Protein 8T3I (pdb70)

Nearest PDB structures (foldseek):
  8t3i-assembly1_A  TM=1.004E+00  e=1.774E-48  Mammaliicoccus sciuri
  8t3j-assembly1_A  TM=9.929E-01  e=1.132E-43  Mammaliicoccus sciuri
  1exf-assembly1_A  TM=9.770E-01  e=5.069E-32  Staphylococcus aureus
  1due-assembly1_A  TM=9.782E-01  e=2.664E-31  Staphylococcus aureus
  8dax-assembly1_B  TM=9.439E-01  e=2.287E-25  Staphylococcus aureus

Organism: Mammaliicoccus sciuri (NCBI:txid1296)

InterPro domains:
  IPR000126 Serine proteases, V8 family, serine active site [PS00673] (226-236)
  IPR008256 Peptidase S1B [PR00839] (67-84)
  IPR008256 Peptidase S1B [PR00839] (92-109)
  IPR008256 Peptidase S1B [PR00839] (188-201)
  IPR008256 Peptidase S1B [PR00839] (220-236)
  IPR008256 Peptidase S1B [PR00839] (237-249)
  IPR008353 Peptidase S1B, exfoliative toxin [PR01774] (77-98)
  IPR008353 Peptidase S1B, exfoliative toxin [PR01774] (99-123)
  IPR008353 Peptidase S1B, exfoliative toxin [PR01774] (137-154)
  IPR008353 Peptidase S1B, exfoliative toxin [PR01774] (156-178)
  IPR008353 Peptidase S1B, exfoliative toxin [PR01774] (180-198)
  IPR008353 Peptidase S1B, exfoliative toxin [PR01774] (222-246)
  IPR009003 Peptidase S1, PA clan [SSF50494] (68-277)
  IPR028301 Serine proteases, V8 family, histidine active site [PS00672] (93-107)
  IPR050966 Glutamyl Endopeptidase [PTHR15462] (67-277)

Sequence (480 aa):
SDLKDHRDKWNKYYGVSPDQLSKDLFDKVSPEQIKNSPYQSVGALFVKGEAVATGVFIGKNTVVTNHHIAKEAKNNPSKIIFSPGAHADESNTGTVLPHGTFEASEIIDAPFGTGVDISVIIFKPNAEGKSIGDVIKAADLGNSNSLKKGDTANLIGYPYDFDSKNMYRSQVEFQSTDFGLKYYGYTVPGNSGSGIFNSEGKFVGLHIGKAKHINSQNEINYAVSFNDFLIRDLKQLIKEESDLKDHRDKWNKYYGVSPDQLSKDLFDKVSPEQIKNSPYQSVGALFVKGEAVATGVFIGKNTVVTNHHIAKEAKNNPSKIIFSPGAHADESNTGTVLPHGTFEASEIIDAPFGTGVDISVIIFKPNAEGKSIGDVIKAADLGNSNSLKKGDTANLIGYPYDFDSKNMYRSQVEFQSTDFGLKYYGYTVPGNSGSGIFNSEGKFVGLHIGKAKHINSQNEINYAVSFNDFLIRDLKQLIK

Structure (mmCIF, N/CA/C/O backbone):
data_8T3I
#
_entry.id   8T3I
#
_cell.length_a   45.150
_cell.length_b   71.398
_cell.length_c   71.383
_cell.angle_alpha   90.000
_cell.angle_beta   94.705
_cell.angle_gamma   90.000
#
_symmetry.space_group_name_H-M   'P 1 21 1'
#
loop_
_entity.id
_entity.type
_entity.pdbx_description
1 polymer 'Exfoliative toxin C'
2 water water
#
loop_
_atom_site.group_PDB
_atom_site.id
_atom_site.type_symbol
_atom_site.label_atom_id
_atom_site.label_alt_id
_atom_site.label_comp_id
_atom_site.label_asym_id
_atom_site.label_entity_id
_atom_site.label_seq_id
_atom_site.pdbx_PDB_ins_code
_atom_site.Cartn_x
_atom_site.Cartn_y
_atom_site.Cartn_z
_atom_site.occupancy
_atom_site.B_iso_or_equiv
_atom_site.auth_seq_id
_atom_site.auth_comp_id
_atom_site.auth_asym_id
_atom_site.auth_atom_id
_atom_site.pdbx_PDB_model_num
ATOM 1 N N . SER A 1 5 ? 11.038 11.995 -33.465 1.000 60.912 4 SER A N 1
ATOM 2 C CA . SER A 1 5 ? 9.709 11.903 -34.120 1.000 49.349 4 SER A CA 1
ATOM 3 C C . SER A 1 5 ? 8.794 13.053 -33.673 1.000 40.350 4 SER A C 1
ATOM 4 O O . SER A 1 5 ? 9.148 13.887 -32.821 1.000 34.565 4 SER A O 1
ATOM 12 N N . ASP A 1 6 ? 7.661 13.127 -34.369 1.000 34.524 5 ASP A N 1
ATOM 13 C CA . ASP A 1 6 ? 6.600 14.073 -34.069 1.000 39.458 5 ASP A CA 1
ATOM 14 C C . ASP A 1 6 ? 6.085 13.759 -32.659 1.000 41.114 5 ASP A C 1
ATOM 15 O O . ASP A 1 6 ? 5.788 14.706 -31.950 1.000 32.951 5 ASP A O 1
ATOM 24 N N . LEU A 1 7 ? 6.053 12.462 -32.267 1.000 39.718 6 LEU A N 1
ATOM 25 C CA . LEU A 1 7 ? 5.540 12.065 -30.959 1.000 39.794 6 LEU A CA 1
ATOM 26 C C . LEU A 1 7 ? 6.497 12.559 -29.909 1.000 38.669 6 LEU A C 1
ATOM 27 O O . LEU A 1 7 ? 6.074 13.019 -28.850 1.000 34.881 6 LEU A O 1
ATOM 43 N N . LYS A 1 8 ? 7.802 12.457 -30.165 1.000 31.756 7 LYS A N 1
ATOM 44 C CA . LYS A 1 8 ? 8.738 12.839 -29.115 1.000 32.498 7 LYS A CA 1
ATOM 45 C C . LYS A 1 8 ? 8.637 14.331 -28.873 1.000 32.092 7 LYS A C 1
ATOM 46 O O . LYS A 1 8 ? 8.673 14.792 -27.728 1.000 33.624 7 LYS A O 1
ATOM 65 N N . ASP A 1 9 ? 8.448 15.071 -29.961 1.000 29.564 8 ASP A N 1
ATOM 66 C CA . ASP A 1 9 ? 8.340 16.508 -29.908 1.000 28.429 8 ASP A CA 1
ATOM 67 C C . ASP A 1 9 ? 7.039 16.911 -29.157 1.000 24.240 8 ASP A C 1
ATOM 68 O O . ASP A 1 9 ? 7.065 17.828 -28.335 1.000 27.156 8 ASP A O 1
ATOM 77 N N . HIS A 1 10 ? 5.966 16.219 -29.499 1.000 24.611 9 HIS A N 1
ATOM 78 C CA . HIS A 1 10 ? 4.668 16.440 -28.880 1.000 26.173 9 HIS A CA 1
ATOM 79 C C . HIS A 1 10 ? 4.743 16.165 -27.381 1.000 28.656 9 HIS A C 1
ATOM 80 O O . HIS A 1 10 ? 4.290 17.009 -26.585 1.000 25.824 9 HIS A O 1
ATOM 95 N N . ARG A 1 11 ? 5.428 15.080 -26.993 1.000 26.461 10 ARG A N 1
ATOM 96 C CA . ARG A 1 11 ? 5.476 14.742 -25.584 1.000 29.503 10 ARG A CA 1
ATOM 97 C C . ARG A 1 11 ? 6.286 15.774 -24.830 1.000 30.319 10 ARG A C 1
ATOM 98 O O . ARG A 1 11 ? 5.925 16.135 -23.695 1.000 30.122 10 ARG A O 1
ATOM 119 N N . ASP A 1 12 ? 7.363 16.291 -25.449 1.000 30.050 11 ASP A N 1
ATOM 120 C CA . ASP A 1 12 ? 8.191 17.271 -24.758 1.000 30.725 11 ASP A CA 1
ATOM 121 C C . ASP A 1 12 ? 7.389 18.581 -24.565 1.000 27.218 11 ASP A C 1
ATOM 122 O O . ASP A 1 12 ? 7.475 19.214 -23.520 1.000 29.116 11 ASP A O 1
ATOM 131 N N . LYS A 1 13 ? 6.591 18.967 -25.559 1.000 24.167 12 LYS A N 1
ATOM 132 C CA . LYS A 1 13 ? 5.807 20.210 -25.462 1.000 24.180 12 LYS A CA 1
ATOM 133 C C . LYS A 1 13 ? 4.687 20.030 -24.456 1.000 27.991 12 LYS A C 1
ATOM 134 O O . LYS A 1 13 ? 4.382 20.948 -23.672 1.000 30.522 12 LYS A O 1
ATOM 153 N N . TRP A 1 14 ? 4.118 18.822 -24.437 1.000 27.407 13 TRP A N 1
ATOM 154 C CA . TRP A 1 14 ? 3.004 18.564 -23.521 1.000 26.467 13 TRP A CA 1
ATOM 155 C C . TRP A 1 14 ? 3.498 18.459 -22.088 1.000 29.008 13 TRP A C 1
ATOM 156 O O . TRP A 1 14 ? 2.854 18.978 -21.166 1.000 34.266 13 TRP A O 1
ATOM 177 N N . ASN A 1 15 ? 4.689 17.887 -21.889 1.000 35.129 14 ASN A N 1
ATOM 178 C CA . ASN A 1 15 ? 5.306 17.736 -20.573 1.000 38.323 14 ASN A CA 1
ATOM 179 C C . ASN A 1 15 ? 5.600 19.079 -19.860 1.000 31.608 14 ASN A C 1
ATOM 180 O O . ASN A 1 15 ? 5.666 19.143 -18.631 1.000 28.852 14 ASN A O 1
ATOM 191 N N . LYS A 1 16 ? 5.783 20.159 -20.633 1.000 22.601 15 LYS A N 1
ATOM 192 C CA . LYS A 1 16 ? 5.975 21.466 -20.086 1.000 23.337 15 LYS A CA 1
ATOM 193 C C . LYS A 1 16 ? 4.754 21.908 -19.261 1.000 21.915 15 LYS A C 1
ATOM 194 O O . LYS A 1 16 ? 4.919 22.661 -18.300 1.000 20.885 15 LYS A O 1
ATOM 213 N N . TYR A 1 17 ? 3.550 21.453 -19.635 1.000 19.760 16 TYR A N 1
ATOM 214 C CA . TYR A 1 17 ? 2.329 21.899 -18.979 1.000 19.658 16 TYR A CA 1
ATOM 215 C C . TYR A 1 17 ? 1.759 20.844 -18.032 1.000 20.657 16 TYR A C 1
ATOM 216 O O . TYR A 1 17 ? 1.053 21.229 -17.100 1.000 19.689 16 TYR A O 1
ATOM 234 N N . TYR A 1 18 ? 2.081 19.552 -18.246 1.000 20.739 17 TYR A N 1
ATOM 235 C CA . TYR A 1 18 ? 1.462 18.411 -17.570 1.000 23.582 17 TYR A CA 1
ATOM 236 C C . TYR A 1 18 ? 2.499 17.513 -16.888 1.000 26.079 17 TYR A C 1
ATOM 237 O O . TYR A 1 18 ? 2.088 16.603 -16.189 1.000 35.376 17 TYR A O 1
ATOM 255 N N . GLY A 1 19 ? 3.786 17.863 -16.898 1.000 31.569 18 GLY A N 1
ATOM 256 C CA . GLY A 1 19 ? 4.798 16.999 -16.298 1.000 31.609 18 GLY A CA 1
ATOM 257 C C . GLY A 1 19 ? 5.148 17.343 -14.850 1.000 36.678 18 GLY A C 1
ATOM 258 O O . GLY A 1 19 ? 6.065 16.758 -14.278 1.000 31.189 18 GLY A O 1
ATOM 262 N N . VAL A 1 20 ? 4.548 18.410 -14.321 1.000 30.766 19 VAL A N 1
ATOM 263 C CA . VAL A 1 20 ? 4.706 18.782 -12.916 1.000 29.749 19 VAL A CA 1
ATOM 264 C C . VAL A 1 20 ? 3.294 19.023 -12.420 1.000 28.093 19 VAL A C 1
ATOM 265 O O . VAL A 1 20 ? 2.388 19.170 -13.245 1.000 24.100 19 VAL A O 1
ATOM 278 N N . SER A 1 21 ? 3.134 18.964 -11.091 1.000 23.475 20 SER A N 1
ATOM 279 C CA . SER A 1 21 ? 1.838 19.215 -10.493 1.000 20.314 20 SER A CA 1
ATOM 280 C C . SER A 1 21 ? 1.431 20.615 -10.882 1.000 18.245 20 SER A C 1
ATOM 281 O O . SER A 1 21 ? 2.239 21.560 -10.955 1.000 19.445 20 SER A O 1
ATOM 289 N N . PRO A 1 22 ? 0.127 20.888 -11.093 1.000 18.874 21 PRO A N 1
ATOM 290 C CA . PRO A 1 22 ? -0.263 22.193 -11.571 1.000 19.174 21 PRO A CA 1
ATOM 291 C C . PRO A 1 22 ? 0.009 23.336 -10.607 1.000 15.942 21 PRO A C 1
ATOM 292 O O . PRO A 1 22 ? 0.220 24.456 -11.012 1.000 18.757 21 PRO A O 1
ATOM 303 N N . ASP A 1 23 ? 0.055 23.047 -9.295 1.000 18.652 22 ASP A N 1
ATOM 304 C CA . ASP A 1 23 ? 0.420 24.051 -8.297 1.000 19.555 22 ASP A CA 1
ATOM 305 C C . ASP A 1 23 ? 1.910 24.395 -8.360 1.000 19.026 22 ASP A C 1
ATOM 306 O O . ASP A 1 23 ? 2.287 25.353 -7.694 1.000 22.668 22 ASP A O 1
ATOM 315 N N . GLN A 1 24 ? 2.653 23.746 -9.247 1.000 18.905 23 GLN A N 1
ATOM 316 C CA . GLN A 1 24 ? 4.068 24.020 -9.406 1.000 22.400 23 GLN A CA 1
ATOM 317 C C . GLN A 1 24 ? 4.377 24.714 -10.714 1.000 23.353 23 GLN A C 1
ATOM 318 O O . GLN A 1 24 ? 5.557 25.013 -10.973 1.000 21.684 23 GLN A O 1
ATOM 332 N N . LEU A 1 25 ? 3.372 24.926 -11.575 1.000 22.201 24 LEU A N 1
ATOM 333 C CA . LEU A 1 25 ? 3.605 25.603 -12.835 1.000 17.581 24 LEU A CA 1
ATOM 334 C C . LEU A 1 25 ? 4.064 27.024 -12.543 1.000 18.307 24 LEU A C 1
ATOM 335 O O . LEU A 1 25 ? 3.505 27.713 -11.673 1.000 20.140 24 LEU A O 1
ATOM 351 N N . SER A 1 26 ? 5.041 27.471 -13.322 1.000 21.245 25 SER A N 1
ATOM 352 C CA . SER A 1 26 ? 5.453 28.840 -13.242 1.000 21.870 25 SER A CA 1
ATOM 353 C C . SER A 1 26 ? 4.343 29.765 -13.722 1.000 18.717 25 SER A C 1
ATOM 354 O O . SER A 1 26 ? 3.483 29.435 -14.528 1.000 20.420 25 SER A O 1
ATOM 362 N N . LYS A 1 27 ? 4.325 30.977 -13.132 1.000 19.831 26 LYS A N 1
ATOM 363 C CA . LYS A 1 27 ? 3.294 31.981 -13.322 1.000 21.057 26 LYS A CA 1
ATOM 364 C C . LYS A 1 27 ? 3.227 32.405 -14.790 1.000 20.959 26 LYS A C 1
ATOM 365 O O . LYS A 1 27 ? 2.147 32.792 -15.292 1.000 21.068 26 LYS A O 1
ATOM 384 N N . ASP A 1 28 ? 4.348 32.300 -15.545 1.000 21.755 27 ASP A N 1
ATOM 385 C CA . ASP A 1 28 ? 4.314 32.602 -16.960 1.000 23.426 27 ASP A CA 1
ATOM 386 C C . ASP A 1 28 ? 3.400 31.644 -17.760 1.000 20.797 27 ASP A C 1
ATOM 387 O O . ASP A 1 28 ? 2.834 32.041 -18.792 1.000 22.993 27 ASP A O 1
ATOM 396 N N . LEU A 1 29 ? 3.224 30.431 -17.260 1.000 21.070 28 LEU A N 1
ATOM 397 C CA . LEU A 1 29 ? 2.465 29.382 -17.953 1.000 19.410 28 LEU A CA 1
ATOM 398 C C . LEU A 1 29 ? 1.023 29.376 -17.431 1.000 20.069 28 LEU A C 1
ATOM 399 O O . LEU A 1 29 ? 0.111 29.107 -18.184 1.000 19.271 28 LEU A O 1
ATOM 415 N N . PHE A 1 30 ? 0.812 29.664 -16.135 1.000 19.705 29 PHE A N 1
ATOM 416 C CA . PHE A 1 30 ? -0.513 29.498 -15.539 1.000 17.740 29 PHE A CA 1
ATOM 417 C C . PHE A 1 30 ? -0.556 30.399 -14.312 1.000 18.855 29 PHE A C 1
ATOM 418 O O . PHE A 1 30 ? 0.249 30.221 -13.371 1.000 19.038 29 PHE A O 1
ATOM 435 N N . ASP A 1 31 ? -1.514 31.308 -14.253 1.000 18.297 30 ASP A N 1
ATOM 436 C CA . ASP A 1 31 ? -1.547 32.268 -13.163 1.000 19.710 30 ASP A CA 1
ATOM 437 C C . ASP A 1 31 ? -2.959 32.733 -12.844 1.000 19.613 30 ASP A C 1
ATOM 438 O O . ASP A 1 31 ? -3.708 33.046 -13.731 1.000 19.556 30 ASP A O 1
ATOM 447 N N . LYS A 1 32 ? -3.239 32.796 -11.540 1.000 20.117 31 LYS A N 1
ATOM 448 C CA . LYS A 1 32 ? -4.466 33.341 -11.029 1.000 19.622 31 LYS A CA 1
ATOM 449 C C . LYS A 1 32 ? -4.609 34.802 -11.406 1.000 21.629 31 LYS A C 1
ATOM 450 O O . LYS A 1 32 ? -3.656 35.544 -11.289 1.000 24.069 31 LYS A O 1
ATOM 469 N N . VAL A 1 33 ? -5.780 35.207 -11.914 1.000 18.837 32 VAL A N 1
ATOM 470 C CA . VAL A 1 33 ? -6.107 36.589 -12.215 1.000 19.546 32 VAL A CA 1
ATOM 471 C C . VAL A 1 33 ? -6.563 37.281 -10.918 1.000 22.594 32 VAL A C 1
ATOM 472 O O . VAL A 1 33 ? -7.494 36.871 -10.238 1.000 24.557 32 VAL A O 1
ATOM 485 N N . SER A 1 34 ? -5.911 38.394 -10.612 1.000 24.381 33 SER A N 1
ATOM 486 C CA . SER A 1 34 ? -6.165 39.097 -9.370 1.000 25.972 33 SER A CA 1
ATOM 487 C C . SER A 1 34 ? -7.422 39.937 -9.526 1.000 23.911 33 SER A C 1
ATOM 488 O O . SER A 1 34 ? -7.898 40.235 -10.620 1.000 25.256 33 SER A O 1
ATOM 496 N N . PRO A 1 35 ? -8.062 40.335 -8.404 1.000 25.702 34 PRO A N 1
ATOM 497 C CA . PRO A 1 35 ? -9.213 41.221 -8.519 1.000 24.834 34 PRO A CA 1
ATOM 498 C C . PRO A 1 35 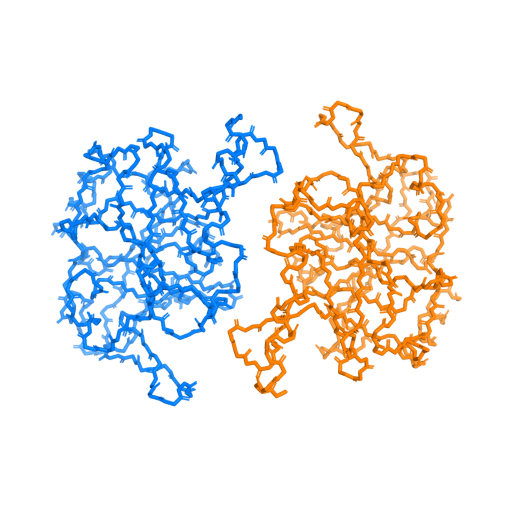? -8.889 42.546 -9.197 1.000 27.520 34 PRO A C 1
ATOM 499 O O . PRO A 1 35 ? -9.729 43.068 -9.882 1.000 30.131 34 PRO A O 1
ATOM 510 N N . GLU A 1 36 ? -7.642 43.031 -9.114 1.000 28.001 35 GLU A N 1
ATOM 511 C CA . GLU A 1 36 ? -7.280 44.261 -9.834 1.000 32.868 35 GLU A CA 1
ATOM 512 C C . GLU A 1 36 ? -7.275 44.026 -11.352 1.000 29.800 35 GLU A C 1
ATOM 513 O O . GLU A 1 36 ? -7.787 44.807 -12.160 1.000 31.023 35 GLU A O 1
ATOM 525 N N . GLN A 1 37 ? -6.707 42.904 -11.794 1.000 29.217 36 GLN A N 1
ATOM 526 C CA . GLN A 1 37 ? -6.513 42.642 -13.200 1.000 26.117 36 GLN A CA 1
ATOM 527 C C . GLN A 1 37 ? -7.856 42.322 -13.848 1.000 22.381 36 GLN A C 1
ATOM 528 O O . GLN A 1 37 ? -8.092 42.531 -15.013 1.000 23.326 36 GLN A O 1
ATOM 542 N N . ILE A 1 38 ? -8.794 41.802 -13.066 1.000 24.571 37 ILE A N 1
ATOM 543 C CA . ILE A 1 38 ? -10.032 41.319 -13.614 1.000 26.633 37 ILE A CA 1
ATOM 544 C C . ILE A 1 38 ? -10.867 42.492 -14.107 1.000 24.800 37 ILE A C 1
ATOM 545 O O . ILE A 1 38 ? -11.721 42.323 -14.958 1.000 31.251 37 ILE A O 1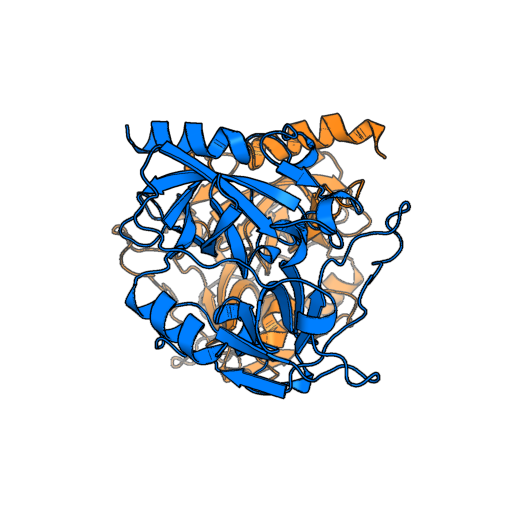
ATOM 561 N N . LYS A 1 39 ? -10.571 43.692 -13.624 1.000 27.940 38 LYS A N 1
ATOM 562 C CA . LYS A 1 39 ? -11.292 44.903 -14.004 1.000 27.386 38 LYS A CA 1
ATOM 563 C C . LYS A 1 39 ? -10.846 45.431 -15.363 1.000 28.684 38 LYS A C 1
ATOM 564 O O . LYS A 1 39 ? -11.578 46.224 -15.987 1.000 32.129 38 LYS A O 1
ATOM 583 N N . ASN A 1 40 ? -9.737 44.907 -15.882 1.000 25.904 39 ASN A N 1
ATOM 584 C CA . ASN A 1 40 ? -9.253 45.377 -17.165 1.000 27.533 39 ASN A CA 1
ATOM 585 C C . ASN A 1 40 ? -9.501 44.377 -18.284 1.000 28.602 39 ASN A C 1
ATOM 586 O O . ASN A 1 40 ? -9.652 43.163 -18.054 1.000 29.071 39 ASN A O 1
ATOM 597 N N . SER A 1 41 ? -9.391 44.886 -19.506 1.000 30.117 40 SER A N 1
ATOM 598 C CA . SER A 1 41 ? -9.438 44.044 -20.677 1.000 30.624 40 SER A CA 1
ATOM 599 C C . SER A 1 41 ? -8.086 43.321 -20.759 1.000 29.947 40 SER A C 1
ATOM 600 O O . SER A 1 41 ? -7.059 43.863 -20.328 1.000 29.679 40 SER A O 1
ATOM 607 N N . PRO A 1 42 ? -8.021 42.065 -21.260 1.000 26.427 41 PRO A N 1
ATOM 608 C CA . PRO A 1 42 ? -9.213 41.352 -21.761 1.000 29.035 41 PRO A CA 1
ATOM 609 C C . PRO A 1 42 ? -9.995 40.535 -20.726 1.000 24.845 41 PRO A C 1
ATOM 610 O O . PRO A 1 42 ? -11.095 39.986 -20.982 1.000 26.669 41 PRO A O 1
ATOM 621 N N . TYR A 1 43 ? -9.465 40.538 -19.498 1.000 23.033 42 TYR A N 1
ATOM 622 C CA . TYR A 1 43 ? -10.030 39.706 -18.433 1.000 25.343 42 TYR A CA 1
ATOM 623 C C . TYR A 1 43 ? -11.498 40.045 -18.217 1.000 25.250 42 TYR A C 1
ATOM 624 O O . TYR A 1 43 ? -12.283 39.156 -17.846 1.000 21.737 42 TYR A O 1
ATOM 642 N N . GLN A 1 44 ? -11.868 41.343 -18.302 1.000 23.626 43 GLN A N 1
ATOM 643 C CA . GLN A 1 44 ? -13.143 41.834 -17.792 1.000 22.730 43 GLN A CA 1
ATOM 644 C C . GLN A 1 44 ? -14.339 41.329 -18.630 1.000 23.104 43 GLN A C 1
ATOM 645 O O . GLN A 1 44 ? -15.496 41.457 -18.177 1.000 24.993 43 GLN A O 1
ATOM 659 N N . SER A 1 45 ? -14.067 40.787 -19.803 1.000 20.139 44 SER A N 1
ATOM 660 C CA . SER A 1 45 ? -15.154 40.217 -20.609 1.000 21.572 44 SER A CA 1
ATOM 661 C C . SER A 1 45 ? -15.520 38.785 -20.204 1.000 19.523 44 SER A C 1
ATOM 662 O O . SER A 1 45 ? -16.447 38.199 -20.806 1.000 20.415 44 SER A O 1
ATOM 670 N N . VAL A 1 46 ? -14.780 38.161 -19.331 1.000 17.915 45 VAL A N 1
ATOM 671 C CA . VAL A 1 46 ? -14.868 36.736 -19.054 1.000 17.200 45 VAL A CA 1
ATOM 672 C C . VAL A 1 46 ? -15.606 36.522 -17.764 1.000 16.932 45 VAL A C 1
ATOM 673 O O . VAL A 1 46 ? -15.517 37.306 -16.831 1.000 18.258 45 VAL A O 1
ATOM 686 N N . GLY A 1 47 ? -16.446 35.466 -17.760 1.000 17.531 46 GLY A N 1
ATOM 687 C CA . GLY A 1 47 ? -17.179 35.128 -16.523 1.000 17.428 46 GLY A CA 1
ATOM 688 C C . GLY A 1 47 ? -17.473 33.657 -16.380 1.000 17.297 46 GLY A C 1
ATOM 689 O O . GLY A 1 47 ? -17.225 32.866 -17.283 1.000 18.688 46 GLY A O 1
ATOM 693 N N . ALA A 1 48 ? -17.885 33.312 -15.157 1.000 17.705 47 ALA A N 1
ATOM 694 C CA . ALA A 1 48 ? -18.208 31.932 -14.842 1.000 18.815 47 ALA A CA 1
ATOM 695 C C . ALA A 1 48 ? -19.677 31.695 -15.253 1.000 19.021 47 ALA A C 1
ATOM 696 O O . ALA A 1 48 ? -20.557 32.534 -15.002 1.000 20.506 47 ALA A O 1
ATOM 703 N N . LEU A 1 49 ? -19.889 30.531 -15.868 1.000 17.211 48 LEU A N 1
ATOM 704 C CA . LEU A 1 49 ? -21.209 30.071 -16.244 1.000 19.888 48 LEU A CA 1
ATOM 705 C C . LEU A 1 49 ? -21.567 28.875 -15.367 1.000 20.335 48 LEU A C 1
ATOM 706 O O . LEU A 1 49 ? -20.758 27.969 -15.152 1.000 20.805 48 LEU A O 1
ATOM 722 N N . PHE A 1 50 ? -22.837 28.883 -14.918 1.000 19.233 49 PHE A N 1
ATOM 723 C CA . PHE A 1 50 ? -23.326 27.792 -14.049 1.000 23.801 49 PHE A CA 1
ATOM 724 C C . PHE A 1 50 ? -24.652 27.348 -14.725 1.000 23.638 49 PHE A C 1
ATOM 725 O O . PHE A 1 50 ? -25.496 28.195 -15.036 1.000 25.398 49 PHE A O 1
ATOM 742 N N . VAL A 1 51 ? -24.741 26.078 -15.140 1.000 25.570 50 VAL A N 1
ATOM 743 C CA . VAL A 1 51 ? -25.980 25.476 -15.648 1.000 23.093 50 VAL A CA 1
ATOM 744 C C . VAL A 1 51 ? -26.479 24.640 -14.497 1.000 22.741 50 VAL A C 1
ATOM 745 O O . VAL A 1 51 ? -25.862 23.656 -14.162 1.000 25.245 50 VAL A O 1
ATOM 758 N N . LYS A 1 52 ? -27.556 25.096 -13.881 1.000 26.374 51 LYS A N 1
ATOM 759 C CA . LYS A 1 52 ? -28.017 24.525 -12.618 1.000 33.047 51 LYS A CA 1
ATOM 760 C C . LYS A 1 52 ? -28.160 23.008 -12.775 1.000 41.937 51 LYS A C 1
ATOM 761 O O . LYS A 1 52 ? -28.786 22.531 -13.708 1.000 41.038 51 LYS A O 1
ATOM 780 N N . GLY A 1 53 ? -27.508 22.239 -11.894 1.000 42.968 52 GLY A N 1
ATOM 781 C CA . GLY A 1 53 ? -27.616 20.781 -11.894 1.000 53.390 52 GLY A CA 1
ATOM 782 C C . GLY A 1 53 ? -26.850 20.013 -12.979 1.000 55.353 52 GLY A C 1
ATOM 783 O O . GLY A 1 53 ? -26.999 18.790 -13.065 1.000 43.402 52 GLY A O 1
ATOM 787 N N . GLU A 1 54 ? -26.037 20.684 -13.824 1.000 40.824 53 GLU A N 1
ATOM 788 C CA . GLU A 1 54 ? -25.525 19.998 -14.998 1.000 41.817 53 GLU A CA 1
ATOM 789 C C . GLU A 1 54 ? -24.056 20.296 -15.193 1.000 37.381 53 GLU A C 1
ATOM 790 O O . GLU A 1 54 ? -23.337 19.402 -15.513 1.000 35.963 53 GLU A O 1
ATOM 802 N N . ALA A 1 55 ? -23.635 21.563 -15.175 1.000 37.420 54 ALA A N 1
ATOM 803 C CA . ALA A 1 55 ? -22.317 21.827 -15.706 1.000 29.845 54 ALA A CA 1
ATOM 804 C C . ALA A 1 55 ? -21.787 23.136 -15.178 1.000 25.047 54 ALA A C 1
ATOM 805 O O . ALA A 1 55 ? -22.534 24.048 -14.760 1.000 27.419 54 ALA A O 1
ATOM 812 N N . VAL A 1 56 ? -20.450 23.220 -15.221 1.000 23.704 55 VAL A N 1
ATOM 813 C CA . VAL A 1 56 ? -19.779 24.512 -14.989 1.000 22.285 55 VAL A CA 1
ATOM 814 C C . VAL A 1 56 ? -18.939 24.796 -16.269 1.000 22.242 55 VAL A C 1
ATOM 815 O O . VAL A 1 56 ? -18.522 23.893 -17.015 1.000 25.249 55 VAL A O 1
ATOM 828 N N . ALA A 1 57 ? -18.734 26.081 -16.565 1.000 21.081 56 ALA A N 1
ATOM 829 C CA . ALA A 1 57 ? -17.958 26.453 -17.756 1.000 19.111 56 ALA A CA 1
ATOM 830 C C . ALA A 1 57 ? -17.592 27.937 -17.602 1.000 17.059 56 ALA A C 1
ATOM 831 O O . ALA A 1 57 ? -17.905 28.615 -16.610 1.000 17.765 56 ALA A O 1
ATOM 838 N N . THR A 1 58 ? -17.010 28.461 -18.649 1.000 18.050 57 THR A N 1
ATOM 839 C CA . THR A 1 58 ? -16.645 29.845 -18.823 1.000 16.229 57 THR A CA 1
ATOM 840 C C . THR A 1 58 ? -17.499 30.378 -19.970 1.000 16.509 57 THR A C 1
ATOM 841 O O . THR A 1 58 ? -17.893 29.609 -20.847 1.000 18.333 57 THR A O 1
ATOM 852 N N . GLY A 1 59 ? -17.839 31.664 -19.889 1.000 16.344 58 GLY A N 1
ATOM 853 C CA . GLY A 1 59 ? -18.467 32.360 -21.009 1.000 16.788 58 GLY A CA 1
ATOM 854 C C . GLY A 1 59 ? -17.700 33.653 -21.294 1.000 18.318 58 GLY A C 1
ATOM 855 O O . GLY A 1 59 ? -17.047 34.168 -20.371 1.000 18.139 58 GLY A O 1
ATOM 859 N N . VAL A 1 60 ? -17.801 34.175 -22.528 1.000 18.863 59 VAL A N 1
ATOM 860 C CA . VAL A 1 60 ? -17.189 35.464 -22.886 1.000 18.117 59 VAL A CA 1
ATOM 861 C C . VAL A 1 60 ? -18.291 36.380 -23.380 1.000 18.198 59 VAL A C 1
ATOM 862 O O . VAL A 1 60 ? -19.017 35.988 -24.297 1.000 19.713 59 VAL A O 1
ATOM 875 N N . PHE A 1 61 ? -18.358 37.603 -22.819 1.000 20.510 60 PHE A N 1
ATOM 876 C CA . PHE A 1 61 ? -19.398 38.580 -23.125 1.000 17.493 60 PHE A CA 1
ATOM 877 C C . PHE A 1 61 ? -18.971 39.327 -24.380 1.000 19.505 60 PHE A C 1
ATOM 878 O O . PHE A 1 61 ? -17.819 39.841 -24.393 1.000 21.378 60 PHE A O 1
ATOM 895 N N . ILE A 1 62 ? -19.852 39.368 -25.397 1.000 19.326 61 ILE A N 1
ATOM 896 C CA . ILE A 1 62 ? -19.502 40.004 -26.669 1.000 21.514 61 ILE A CA 1
ATOM 897 C C . ILE A 1 62 ? -20.297 41.280 -26.966 1.000 21.716 61 ILE A C 1
ATOM 898 O O . ILE A 1 62 ? -20.020 41.890 -28.001 1.000 23.085 61 ILE A O 1
ATOM 914 N N . GLY A 1 63 ? -21.224 41.671 -26.105 1.000 21.293 62 GLY A N 1
ATOM 915 C CA . GLY A 1 63 ? -22.044 42.874 -26.228 1.000 21.277 62 GLY A CA 1
ATOM 916 C C . GLY A 1 63 ? -23.544 42.593 -26.050 1.000 23.272 62 GLY A C 1
ATOM 917 O O . GLY A 1 63 ? -24.008 41.487 -26.336 1.000 25.403 62 GLY A O 1
ATOM 921 N N . LYS A 1 64 ? -24.339 43.625 -25.722 1.000 34.783 63 LYS A N 1
ATOM 922 C CA . LYS A 1 64 ? -25.777 43.552 -26.048 1.000 31.679 63 LYS A CA 1
ATOM 923 C C . LYS A 1 64 ? -26.390 42.227 -25.519 1.000 32.224 63 LYS A C 1
ATOM 9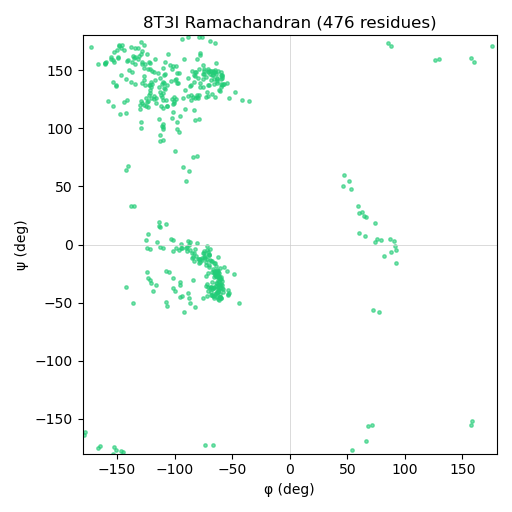24 O O . LYS A 1 64 ? -27.055 41.402 -26.236 1.000 31.907 63 LYS A O 1
ATOM 943 N N . ASN A 1 65 ? -26.152 42.088 -24.223 1.000 21.900 64 ASN A N 1
ATOM 944 C CA . ASN A 1 65 ? -26.683 41.043 -23.353 1.000 20.445 64 ASN A CA 1
ATOM 945 C C . ASN A 1 65 ? -26.148 39.666 -23.767 1.000 21.812 64 ASN A C 1
ATOM 946 O O . ASN A 1 65 ? -26.655 38.659 -23.273 1.000 23.249 64 ASN A O 1
ATOM 957 N N . THR A 1 66 ? -25.188 39.575 -24.711 1.000 20.808 65 THR A N 1
ATOM 958 C CA . THR A 1 66 ? -24.884 38.310 -25.349 1.000 21.100 65 THR A CA 1
ATOM 959 C C . THR A 1 66 ? -23.528 37.730 -24.900 1.000 20.128 65 THR A C 1
ATOM 960 O O . THR A 1 66 ? -22.521 38.464 -24.869 1.000 19.849 65 THR A O 1
ATOM 971 N N . VAL A 1 67 ? -23.538 36.426 -24.576 1.000 18.983 66 VAL A N 1
ATOM 972 C CA . VAL A 1 67 ? -22.362 35.666 -24.099 1.000 16.987 66 VAL A CA 1
ATOM 973 C C . VAL A 1 67 ? -22.199 34.451 -24.983 1.000 17.423 66 VAL A C 1
ATOM 974 O O . VAL A 1 67 ? -23.222 33.852 -25.371 1.000 19.804 66 VAL A O 1
ATOM 987 N N . VAL A 1 68 ? -20.950 34.094 -25.294 1.000 17.190 67 VAL A N 1
ATOM 988 C CA . VAL A 1 68 ? -20.701 32.901 -26.029 1.000 18.260 67 VAL A CA 1
ATOM 989 C C . VAL A 1 68 ? -20.068 31.899 -25.038 1.000 19.523 67 VAL A C 1
ATOM 990 O O . VAL A 1 68 ? -19.228 32.225 -24.170 1.000 17.248 67 VAL A O 1
ATOM 1003 N N . THR A 1 69 ? -20.423 30.643 -25.313 1.000 18.312 68 THR A N 1
ATOM 1004 C CA . THR A 1 69 ? -19.782 29.511 -24.630 1.000 16.751 68 THR A CA 1
ATOM 1005 C C . THR A 1 69 ? -19.872 28.312 -25.578 1.000 19.906 68 THR A C 1
ATOM 1006 O O . THR A 1 69 ? -20.365 28.395 -26.709 1.000 20.241 68 THR A O 1
ATOM 1017 N N . ASN A 1 70 ? -19.461 27.144 -25.117 1.000 17.858 69 ASN A N 1
ATOM 1018 C CA . ASN A 1 70 ? -19.524 26.019 -26.011 1.000 19.400 69 ASN A CA 1
ATOM 1019 C C . ASN A 1 70 ? -20.952 25.487 -26.079 1.000 19.639 69 ASN A C 1
ATOM 1020 O O . ASN A 1 70 ? -21.676 25.514 -25.106 1.000 19.568 69 ASN A O 1
ATOM 1031 N N . HIS A 1 71 ? -21.287 24.900 -27.243 1.000 20.725 70 HIS A N 1
ATOM 1032 C CA . HIS A 1 71 ? -22.568 24.173 -27.380 1.000 21.538 70 HIS A CA 1
ATOM 1033 C C . HIS A 1 71 ? -22.620 22.966 -26.440 1.000 21.440 70 HIS A C 1
ATOM 1034 O O . HIS A 1 71 ? -23.676 22.587 -25.900 1.000 23.208 70 HIS A O 1
ATOM 1049 N N . HIS A 1 72 ? -21.488 22.340 -26.189 1.000 24.096 71 HIS A N 1
ATOM 1050 C CA . HIS A 1 72 ? -21.481 21.160 -25.331 1.000 26.935 71 HIS A CA 1
ATOM 1051 C C . HIS A 1 72 ? -21.895 21.483 -23.906 1.000 23.650 71 HIS A C 1
ATOM 1052 O O . HIS A 1 72 ? -22.290 20.595 -23.152 1.000 26.487 71 HIS A O 1
ATOM 1067 N N . ILE A 1 73 ? -21.820 22.760 -23.546 1.000 21.952 72 ILE A N 1
ATOM 1068 C CA . ILE A 1 73 ? -22.211 23.268 -22.248 1.000 19.529 72 ILE A CA 1
ATOM 1069 C C . ILE A 1 73 ? -23.674 23.688 -22.340 1.000 22.207 72 ILE A C 1
ATOM 1070 O O . ILE A 1 73 ? -24.530 23.239 -21.593 1.000 23.552 72 ILE A O 1
ATOM 1086 N N . ALA A 1 74 ? -23.980 24.608 -23.249 1.000 20.430 73 ALA A N 1
ATOM 1087 C CA . ALA A 1 74 ? -25.273 25.229 -23.289 1.000 20.015 73 ALA A CA 1
ATOM 1088 C C . ALA A 1 74 ? -26.325 24.161 -23.572 1.000 24.635 73 ALA A C 1
ATOM 1089 O O . ALA A 1 74 ? -27.404 24.279 -23.042 1.000 22.040 73 ALA A O 1
ATOM 1096 N N . LYS A 1 75 ? -25.998 23.118 -24.294 1.000 24.635 74 LYS A N 1
ATOM 1097 C CA . LYS A 1 75 ? -27.083 22.186 -24.629 1.000 28.232 74 LYS A CA 1
ATOM 1098 C C . LYS A 1 75 ? -27.624 21.480 -23.389 1.000 28.294 74 LYS A C 1
ATOM 1099 O O . LYS A 1 75 ? -28.722 20.887 -23.456 1.000 26.105 74 LYS A O 1
ATOM 1118 N N . GLU A 1 76 ? -26.839 21.433 -22.312 1.000 26.257 75 GLU A N 1
ATOM 1119 C CA . GLU A 1 76 ? -27.234 20.716 -21.111 1.000 30.235 75 GLU A CA 1
ATOM 1120 C C . GLU A 1 76 ? -28.345 21.425 -20.349 1.000 32.768 75 GLU A C 1
ATOM 1121 O O . GLU A 1 76 ? -29.005 20.848 -19.484 1.000 28.157 75 GLU A O 1
ATOM 1133 N N . ALA A 1 77 ? -28.601 22.659 -20.718 1.000 23.340 76 ALA A N 1
ATOM 1134 C CA . ALA A 1 77 ? -29.745 23.332 -20.172 1.000 22.670 76 ALA A CA 1
ATOM 1135 C C . ALA A 1 77 ? -31.037 22.890 -20.855 1.000 25.592 76 ALA A C 1
ATOM 1136 O O . ALA A 1 77 ? -32.077 23.325 -20.368 1.000 25.793 76 ALA A O 1
ATOM 1143 N N . LYS A 1 78 ? -30.945 22.235 -22.024 1.000 25.422 77 LYS A N 1
ATOM 1144 C CA . LYS A 1 78 ? -32.084 21.766 -22.818 1.000 27.931 77 LYS A CA 1
ATOM 1145 C C . LYS A 1 78 ? -33.059 22.900 -23.095 1.000 29.463 77 LYS A C 1
ATOM 1146 O O . LYS A 1 78 ? -34.259 22.815 -22.786 1.000 27.775 77 LYS A O 1
ATOM 1165 N N . ASN A 1 79 ? -32.528 24.027 -23.539 1.000 26.347 78 ASN A N 1
ATOM 1166 C CA . ASN A 1 79 ? -33.337 25.159 -23.957 1.000 23.844 78 ASN A CA 1
ATOM 1167 C C . ASN A 1 79 ? -34.229 25.678 -22.834 1.000 25.023 78 ASN A C 1
ATOM 1168 O O . ASN A 1 79 ? -35.301 26.172 -23.113 1.000 27.204 78 ASN A O 1
ATOM 1179 N N . ASN A 1 80 ? -33.768 25.594 -21.598 1.000 22.483 79 ASN A N 1
ATOM 1180 C CA . ASN A 1 80 ? -34.400 26.115 -20.431 1.000 23.344 79 ASN A CA 1
ATOM 1181 C C . ASN A 1 80 ? -33.541 27.249 -19.912 1.000 22.964 79 ASN A C 1
ATOM 1182 O O . ASN A 1 80 ? -32.644 27.044 -19.124 1.000 20.336 79 ASN A O 1
ATOM 1193 N N . PRO A 1 81 ? -33.778 28.463 -20.385 1.000 22.303 80 PRO A N 1
ATOM 1194 C CA . PRO A 1 81 ? -32.829 29.549 -20.103 1.000 23.244 80 PRO A CA 1
ATOM 1195 C C . PRO A 1 81 ? -32.654 29.868 -18.630 1.000 27.035 80 PRO A C 1
ATOM 1196 O O . PRO A 1 81 ? -31.576 30.292 -18.227 1.000 25.406 80 PRO A O 1
ATOM 1207 N N . SER A 1 82 ? -33.697 29.742 -17.787 1.000 22.084 81 SER A N 1
ATOM 1208 C CA . SER A 1 82 ? -33.520 30.051 -16.377 1.000 25.155 81 SER A CA 1
ATOM 1209 C C . SER A 1 82 ? -32.501 29.142 -15.678 1.000 28.219 81 SER A C 1
ATOM 1210 O O . SER A 1 82 ? -32.070 29.484 -14.586 1.000 29.933 81 SER A O 1
ATOM 1218 N N . LYS A 1 83 ? -32.033 28.059 -16.298 1.000 21.788 82 LYS A N 1
ATOM 1219 C CA . LYS A 1 83 ? -31.045 27.200 -15.678 1.000 25.116 82 LYS A CA 1
ATOM 1220 C C . LYS A 1 83 ? -29.628 27.763 -15.847 1.000 22.394 82 LYS A C 1
ATOM 1221 O O . LYS A 1 83 ? -28.735 27.137 -15.313 1.000 24.973 82 LYS A O 1
ATOM 1240 N N . ILE A 1 84 ? -29.468 28.797 -16.681 1.000 21.330 83 ILE A N 1
ATOM 1241 C CA . ILE A 1 84 ? -28.095 29.302 -16.952 1.000 19.441 83 ILE A CA 1
ATOM 1242 C C . ILE A 1 84 ? -27.897 30.652 -16.263 1.000 18.593 83 ILE A C 1
ATOM 1243 O O . ILE A 1 84 ? -28.646 31.591 -16.521 1.000 23.172 83 ILE A O 1
ATOM 1259 N N . ILE A 1 85 ? -26.834 30.721 -15.411 1.000 17.869 84 ILE A N 1
ATOM 1260 C CA . ILE A 1 85 ? -26.423 31.894 -14.682 1.000 20.601 84 ILE A CA 1
ATOM 1261 C C . ILE A 1 85 ? -24.994 32.245 -15.074 1.000 19.871 84 ILE A C 1
ATOM 1262 O O . ILE A 1 85 ? -24.246 31.362 -15.339 1.000 21.695 84 ILE A O 1
ATOM 1278 N N . PHE A 1 86 ? -24.769 33.514 -15.308 1.000 20.247 85 PHE A N 1
ATOM 1279 C CA . PHE A 1 86 ? -23.436 34.036 -15.590 1.000 19.683 85 PHE A CA 1
ATOM 1280 C C . PHE A 1 86 ? -23.023 35.059 -14.554 1.000 18.762 85 PHE A C 1
ATOM 1281 O O . PHE A 1 86 ? -23.781 36.009 -14.325 1.000 18.089 85 PHE A O 1
ATOM 1298 N N . SER A 1 87 ? -21.754 34.978 -14.132 1.000 19.421 86 SER A N 1
ATOM 1299 C CA . SER A 1 87 ? -21.228 36.018 -13.243 1.000 21.850 86 SER A CA 1
ATOM 1300 C C . SER A 1 87 ? -19.904 36.538 -13.810 1.000 20.152 86 SER A C 1
ATOM 1301 O O . SER A 1 87 ? -18.896 35.847 -13.729 1.000 18.459 86 SER A O 1
ATOM 1309 N N . PRO A 1 88 ? -19.889 37.736 -14.401 1.000 20.704 87 PRO A N 1
ATOM 1310 C CA . PRO A 1 88 ? -18.664 38.280 -14.960 1.000 19.879 87 PRO A CA 1
ATOM 1311 C C . PRO A 1 88 ? -17.686 38.702 -13.893 1.000 19.605 87 PRO A C 1
ATOM 1312 O O . PRO A 1 88 ? -18.094 39.283 -12.891 1.000 20.781 87 PRO A O 1
ATOM 1323 N N . GLY A 1 89 ? -16.436 38.284 -14.040 1.000 21.742 88 GLY A N 1
ATOM 1324 C CA . GLY A 1 89 ? -15.374 38.660 -13.117 1.000 21.961 88 GLY A CA 1
ATOM 1325 C C . GLY A 1 89 ? -15.494 38.121 -11.709 1.000 20.099 88 GLY A C 1
ATOM 1326 O O . GLY A 1 89 ? -14.939 38.649 -10.771 1.000 21.766 88 GLY A O 1
ATOM 1330 N N . ALA A 1 90 ? -16.227 37.011 -11.565 1.000 19.935 89 ALA A N 1
ATOM 1331 C CA . ALA A 1 90 ? -16.242 36.258 -10.325 1.000 18.404 89 ALA A CA 1
ATOM 1332 C C . ALA A 1 90 ? -14.840 35.900 -9.920 1.000 21.360 89 ALA A C 1
ATOM 1333 O O . ALA A 1 90 ? -14.008 35.546 -10.744 1.000 20.737 89 ALA A O 1
ATOM 1340 N N . HIS A 1 91 ? -14.547 36.014 -8.614 1.000 18.753 90 HIS A N 1
ATOM 1341 C CA . HIS A 1 91 ? -13.268 35.611 -8.055 1.000 18.693 90 HIS A CA 1
ATOM 1342 C C . HIS A 1 91 ? -13.451 35.219 -6.585 1.000 20.944 90 HIS A C 1
ATOM 1343 O O . HIS A 1 91 ? -14.388 35.650 -5.992 1.000 19.249 90 HIS A O 1
ATOM 1358 N N . ALA A 1 92 ? -12.470 34.563 -5.998 1.000 20.837 91 ALA A N 1
ATOM 1359 C CA . ALA A 1 92 ? -12.496 34.172 -4.581 1.000 20.384 91 ALA A CA 1
ATOM 1360 C C . ALA A 1 92 ? -12.249 35.397 -3.733 1.000 18.912 91 ALA A C 1
ATOM 1361 O O . ALA A 1 92 ? -11.499 36.323 -4.110 1.000 24.243 91 ALA A O 1
ATOM 1368 N N . ASP A 1 93 ? -12.879 35.443 -2.551 1.000 21.673 92 ASP A N 1
ATOM 1369 C CA . ASP A 1 93 ? -12.416 36.391 -1.561 1.000 22.581 92 ASP A CA 1
ATOM 1370 C C . ASP A 1 93 ? -11.000 36.006 -1.127 1.000 25.681 92 ASP A C 1
ATOM 1371 O O . ASP A 1 93 ? -10.498 34.955 -1.528 1.000 27.183 92 ASP A O 1
ATOM 1380 N N . GLU A 1 94 ? -10.398 36.870 -0.320 1.000 25.361 93 GLU A N 1
ATOM 1381 C CA . GLU A 1 94 ? -9.021 36.668 0.119 1.000 31.719 93 GLU A CA 1
ATOM 1382 C C . GLU A 1 94 ? -8.833 35.381 0.905 1.000 33.044 93 GLU A C 1
ATOM 1383 O O . GLU A 1 94 ? -7.718 34.890 0.945 1.000 36.684 93 GLU A O 1
ATOM 1395 N N . SER A 1 95 ? -9.872 34.778 1.474 1.000 36.062 94 SER A N 1
ATOM 1396 C CA . SER A 1 95 ? -9.754 33.558 2.261 1.000 28.659 94 SER A CA 1
ATOM 1397 C C . SER A 1 95 ? -10.099 32.271 1.509 1.000 32.984 94 SER A C 1
ATOM 1398 O O . SER A 1 95 ? -10.080 31.157 2.072 1.000 30.848 94 SER A O 1
ATOM 1406 N N . ASN A 1 96 ? -10.532 32.355 0.241 1.000 27.519 95 ASN A N 1
ATOM 1407 C CA . ASN A 1 96 ? -11.123 31.231 -0.482 1.000 32.342 95 ASN A CA 1
ATOM 1408 C C . ASN A 1 96 ? -12.383 30.624 0.117 1.000 33.480 95 ASN A C 1
ATOM 1409 O O . ASN A 1 96 ? -12.800 29.521 -0.242 1.000 35.489 95 ASN A O 1
ATOM 1420 N N . THR A 1 97 ? -13.142 31.416 0.852 1.000 26.378 96 THR A N 1
ATOM 1421 C CA . THR A 1 97 ? -14.366 30.944 1.449 1.000 26.922 96 THR A CA 1
ATOM 1422 C C . THR A 1 97 ? -15.551 31.110 0.506 1.000 26.008 96 THR A C 1
ATOM 1423 O O . THR A 1 97 ? -16.380 30.203 0.408 1.000 30.612 96 THR A O 1
ATOM 1434 N N . GLY A 1 98 ? -15.617 32.246 -0.193 1.000 23.205 97 GLY A N 1
ATOM 1435 C CA . GLY A 1 98 ? -16.758 32.568 -1.018 1.000 22.695 97 GLY A CA 1
ATOM 1436 C C . GLY A 1 98 ? -16.280 33.091 -2.372 1.000 19.429 97 GLY A C 1
ATOM 1437 O O . GLY A 1 98 ? -15.108 33.458 -2.458 1.000 20.956 97 GLY A O 1
ATOM 1441 N N . THR A 1 99 ? -17.247 33.190 -3.270 1.000 21.800 98 THR A N 1
ATOM 1442 C CA . THR A 1 99 ? -17.019 33.817 -4.568 1.000 19.923 98 THR A CA 1
ATOM 1443 C C . THR A 1 99 ? -17.592 35.236 -4.463 1.000 19.275 98 THR A C 1
ATOM 1444 O O . THR A 1 99 ? -18.800 35.433 -4.308 1.000 21.597 98 THR A O 1
ATOM 1455 N N . VAL A 1 100 ? -16.747 36.256 -4.685 1.000 18.840 99 VAL A N 1
ATOM 1456 C CA . VAL A 1 100 ? -17.211 37.628 -4.841 1.000 18.170 99 VAL A CA 1
ATOM 1457 C C . VAL A 1 100 ? -17.721 37.805 -6.279 1.000 19.180 99 VAL A C 1
ATOM 1458 O O . VAL A 1 100 ? -17.013 37.441 -7.240 1.000 20.146 99 VAL A O 1
ATOM 1471 N N . LEU A 1 101 ? -18.954 38.292 -6.410 1.000 20.765 100 LEU A N 1
ATOM 1472 C CA . LEU A 1 101 ? -19.559 38.551 -7.702 1.000 19.064 100 LEU A CA 1
ATOM 1473 C C . LEU A 1 101 ? -19.628 40.059 -7.779 1.000 20.430 100 LEU A C 1
ATOM 1474 O O . LEU A 1 101 ? -20.622 40.678 -7.374 1.000 21.470 100 LEU A O 1
ATOM 1490 N N . PRO A 1 102 ? -18.566 40.702 -8.324 1.000 20.456 101 PRO A N 1
ATOM 1491 C CA . PRO A 1 102 ? -18.505 42.151 -8.326 1.000 21.500 101 PRO A CA 1
ATOM 1492 C C . PRO A 1 102 ? -19.661 42.824 -9.029 1.000 22.585 101 PRO A C 1
ATOM 1493 O O . PRO A 1 102 ? -20.000 43.967 -8.729 1.000 24.390 101 PRO A O 1
ATOM 1504 N N . HIS A 1 103 ? -20.205 42.172 -10.059 1.000 20.430 102 HIS A N 1
ATOM 1505 C CA . HIS A 1 103 ? -21.362 42.685 -10.782 1.000 20.639 102 HIS A CA 1
ATOM 1506 C C . HIS A 1 103 ? -22.634 41.869 -10.631 1.000 21.286 102 HIS A C 1
ATOM 1507 O O . HIS A 1 103 ? -23.586 42.085 -11.385 1.000 23.904 102 HIS A O 1
ATOM 1522 N N . GLY A 1 104 ? -22.657 40.980 -9.637 1.000 20.203 103 GLY A N 1
ATOM 1523 C CA . GLY A 1 104 ? -23.782 40.114 -9.358 1.000 20.543 103 GLY A CA 1
ATOM 1524 C C . GLY A 1 104 ? -23.878 39.049 -10.454 1.000 25.547 103 GLY A C 1
ATOM 1525 O O . GLY A 1 104 ? -22.872 38.767 -11.137 1.000 23.492 103 GLY A O 1
ATOM 1529 N N . THR A 1 105 ? -25.105 38.529 -10.627 1.000 24.707 104 THR A N 1
ATOM 1530 C CA . THR A 1 105 ? -25.356 37.459 -11.592 1.000 22.209 104 THR A CA 1
ATOM 1531 C C . THR A 1 105 ? -26.389 37.868 -12.590 1.000 25.172 104 THR A C 1
ATOM 1532 O O . THR A 1 105 ? -27.203 38.768 -12.353 1.000 23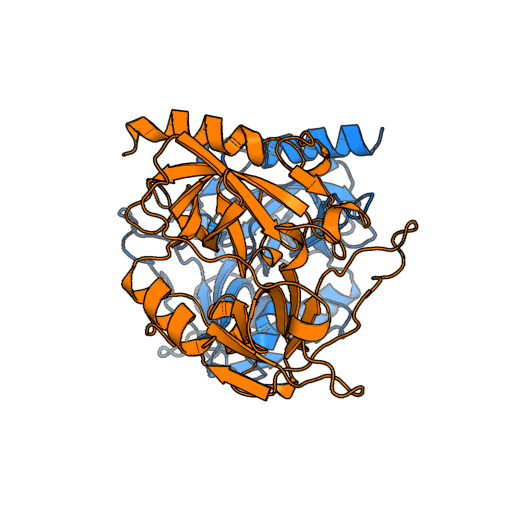.614 104 THR A O 1
ATOM 1543 N N . PHE A 1 106 ? -26.344 37.197 -13.737 1.000 20.556 105 PHE A N 1
ATOM 1544 C CA . PHE A 1 106 ? -27.337 37.430 -14.769 1.000 20.398 105 PHE A CA 1
ATOM 1545 C C . PHE A 1 106 ? -27.903 36.076 -15.148 1.000 19.189 105 PHE A C 1
ATOM 1546 O O . PHE A 1 106 ? -27.201 35.071 -15.218 1.000 19.480 105 PHE A O 1
ATOM 1563 N N . GLU A 1 107 ? -29.219 36.078 -15.341 1.000 21.273 106 GLU A N 1
ATOM 1564 C CA . GLU A 1 107 ? -29.953 34.871 -15.726 1.000 23.166 106 GLU A CA 1
ATOM 1565 C C . GLU A 1 107 ? -30.370 34.948 -17.186 1.000 19.432 106 GLU A C 1
ATOM 1566 O O . GLU A 1 107 ? -30.744 35.995 -17.721 1.000 22.053 106 GLU A O 1
ATOM 1578 N N . ALA A 1 108 ? -30.209 33.826 -17.896 1.000 21.256 107 ALA A N 1
ATOM 1579 C CA . ALA A 1 108 ? -30.442 33.814 -19.311 1.000 19.337 107 ALA A CA 1
ATOM 1580 C C . ALA A 1 108 ? -31.927 34.066 -19.609 1.000 21.719 107 ALA A C 1
ATOM 1581 O O . ALA A 1 108 ? -32.790 33.523 -18.900 1.000 24.031 107 ALA A O 1
ATOM 1588 N N . SER A 1 109 ? -32.136 34.703 -20.755 1.000 21.650 108 SER A N 1
ATOM 1589 C CA . SER A 1 109 ? -33.421 34.900 -21.385 1.000 25.045 108 SER A CA 1
ATOM 1590 C C . SER A 1 109 ? -33.671 33.900 -22.497 1.000 24.567 108 SER A C 1
ATOM 1591 O O . SER A 1 109 ? -34.803 33.463 -22.702 1.000 26.187 108 SER A O 1
ATOM 1599 N N . GLU A 1 110 ? -32.654 33.572 -23.320 1.000 22.756 109 GLU A N 1
ATOM 1600 C CA . GLU A 1 110 ? -32.758 32.762 -24.511 1.000 26.326 109 GLU A CA 1
ATOM 1601 C C . GLU A 1 110 ? -31.407 32.111 -24.733 1.000 23.882 109 GLU A C 1
ATOM 1602 O O . GLU A 1 110 ? -30.353 32.733 -24.538 1.000 23.959 109 GLU A O 1
ATOM 1614 N N . ILE A 1 111 ? -31.448 30.873 -25.127 1.000 24.012 110 ILE A N 1
ATOM 1615 C CA . ILE A 1 111 ? -30.326 30.099 -25.570 1.000 19.696 110 ILE A CA 1
ATOM 1616 C C . ILE A 1 111 ? -30.488 29.801 -27.042 1.000 27.207 110 ILE A C 1
ATOM 1617 O O . ILE A 1 111 ? -31.491 29.214 -27.448 1.000 26.246 110 ILE A O 1
ATOM 1633 N N . ILE A 1 112 ? -29.435 30.040 -27.840 1.000 22.462 111 ILE A N 1
ATOM 1634 C CA . ILE A 1 112 ? -29.370 29.572 -29.217 1.000 23.969 111 ILE A CA 1
ATOM 1635 C C . ILE A 1 112 ? -28.260 28.541 -29.311 1.000 25.443 111 ILE A C 1
ATOM 1636 O O . ILE A 1 112 ? -27.070 28.844 -29.194 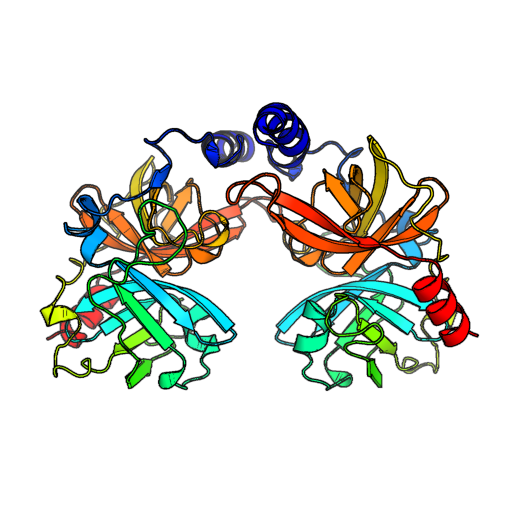1.000 24.591 111 ILE A O 1
ATOM 1652 N N . ASP A 1 113 ? -28.632 27.287 -29.470 1.000 25.643 112 ASP A N 1
ATOM 1653 C CA . ASP A 1 113 ? -27.698 26.212 -29.260 1.000 23.457 112 ASP A CA 1
ATOM 1654 C C . ASP A 1 113 ? -26.650 26.137 -30.370 1.000 29.970 112 ASP A C 1
ATOM 1655 O O . ASP A 1 113 ? -25.494 25.805 -30.153 1.000 32.612 112 ASP A O 1
ATOM 1664 N N . ALA A 1 114 ? -27.075 26.259 -31.593 1.000 30.056 113 ALA A N 1
ATOM 1665 C CA . ALA A 1 114 ? -26.045 25.913 -32.552 1.000 31.888 113 ALA A CA 1
ATOM 1666 C C . ALA A 1 114 ? -26.168 26.895 -33.676 1.000 24.634 113 ALA A C 1
ATOM 1667 O O . ALA A 1 114 ? -26.560 26.536 -34.793 1.000 27.575 113 ALA A O 1
ATOM 1674 N N . PRO A 1 115 ? -25.856 28.175 -33.398 1.000 19.986 114 PRO A N 1
ATOM 1675 C CA . PRO A 1 115 ? -26.141 29.194 -34.392 1.000 20.848 114 PRO A CA 1
ATOM 1676 C C . PRO A 1 115 ? -25.347 29.050 -35.702 1.000 22.665 114 PRO A C 1
ATOM 1677 O O . PRO A 1 115 ? -25.688 29.726 -36.664 1.000 22.102 114 PRO A O 1
ATOM 1688 N N . PHE A 1 116 ? -24.209 28.364 -35.664 1.000 20.426 115 PHE A N 1
ATOM 1689 C CA . PHE A 1 116 ? -23.343 28.164 -36.810 1.000 18.474 115 PHE A CA 1
ATOM 1690 C C . PHE A 1 116 ? -23.438 26.714 -37.290 1.000 21.518 115 PHE A C 1
ATOM 1691 O O . PHE A 1 116 ? -22.578 26.260 -38.084 1.000 23.808 115 PHE A O 1
ATOM 1708 N N . GLY A 1 117 ? -24.502 26.024 -36.871 1.000 20.621 116 GLY A N 1
ATOM 1709 C CA . GLY A 1 117 ? -24.760 24.632 -37.194 1.000 25.528 116 GLY A CA 1
ATOM 1710 C C . GLY A 1 117 ? -24.050 23.697 -36.212 1.000 29.468 116 GLY A C 1
ATOM 1711 O O . GLY A 1 117 ? -23.186 24.129 -35.440 1.000 24.571 116 GLY A O 1
ATOM 1715 N N . THR A 1 118 ? -24.356 22.403 -36.364 1.000 32.830 117 THR A N 1
ATOM 1716 C CA . THR A 1 118 ? -23.959 21.421 -35.358 1.000 39.943 117 THR A CA 1
ATOM 1717 C C . THR A 1 118 ? -22.473 21.093 -35.459 1.000 36.122 117 THR A C 1
ATOM 1718 O O . THR A 1 118 ? -21.885 20.504 -34.563 1.000 40.645 117 THR A O 1
ATOM 1729 N N . GLY A 1 119 ? -21.807 21.513 -36.518 1.000 32.188 118 GLY A N 1
ATOM 1730 C CA . GLY A 1 119 ? -20.381 21.259 -36.576 1.000 35.359 118 GLY A CA 1
ATOM 1731 C C . GLY A 1 119 ? -19.503 22.315 -35.899 1.000 33.896 118 GLY A C 1
ATOM 1732 O O . GLY A 1 119 ? -18.294 22.237 -36.055 1.000 32.339 118 GLY A O 1
ATOM 1736 N N . VAL A 1 120 ? -20.078 23.361 -35.265 1.000 27.888 119 VAL A N 1
ATOM 1737 C CA . VAL A 1 120 ? -19.254 24.377 -34.642 1.000 22.897 119 VAL A CA 1
ATOM 1738 C C . VAL A 1 120 ? -19.675 24.452 -33.162 1.000 22.632 119 VAL A C 1
ATOM 1739 O O . VAL A 1 120 ? -20.821 24.750 -32.914 1.000 21.066 119 VAL A O 1
ATOM 1752 N N . ASP A 1 121 ? -18.740 24.257 -32.210 1.000 22.727 120 ASP A N 1
ATOM 1753 C CA . ASP A 1 121 ? -19.089 23.967 -30.833 1.000 18.761 120 ASP A CA 1
ATOM 1754 C C . ASP A 1 121 ? -19.135 25.286 -30.075 1.000 21.211 120 ASP A C 1
ATOM 1755 O O . ASP A 1 121 ? -18.355 25.586 -29.175 1.000 21.022 120 ASP A O 1
ATOM 1764 N N . ILE A 1 122 ? -20.107 26.102 -30.455 1.000 21.405 121 ILE A N 1
ATOM 1765 C CA . ILE A 1 122 ? -20.392 27.374 -29.814 1.000 23.616 121 ILE A CA 1
ATOM 1766 C C . ILE A 1 122 ? -21.892 27.572 -29.772 1.000 20.212 121 ILE A C 1
ATOM 1767 O O . ILE A 1 122 ? -22.626 27.119 -30.675 1.000 21.835 121 ILE A O 1
ATOM 1783 N N . SER A 1 123 ? -22.379 28.158 -28.678 1.000 20.040 122 SER A N 1
ATOM 1784 C CA . SER A 1 123 ? -23.742 28.608 -28.478 1.000 20.956 122 SER A CA 1
ATOM 1785 C C . SER A 1 123 ? -23.726 30.073 -28.067 1.000 20.726 122 SER A C 1
ATOM 1786 O O . SER A 1 123 ? -22.713 30.514 -27.491 1.000 21.363 122 SER A O 1
ATOM 1794 N N . VAL A 1 124 ? -24.843 30.738 -28.351 1.000 20.912 123 VAL A N 1
ATOM 1795 C CA . VAL A 1 124 ? -25.089 32.125 -28.045 1.000 20.714 123 VAL A CA 1
ATOM 1796 C C . VAL A 1 124 ? -26.130 32.146 -26.957 1.000 20.896 123 VAL A C 1
ATOM 1797 O O . VAL A 1 124 ? -27.151 31.475 -27.124 1.000 23.357 123 VAL A O 1
ATOM 1810 N N . ILE A 1 125 ? -25.823 32.807 -25.838 1.000 20.318 124 ILE A N 1
ATOM 1811 C CA . ILE A 1 125 ? -26.789 32.961 -24.748 1.000 20.701 124 ILE A CA 1
ATOM 1812 C C . ILE A 1 125 ? -27.083 34.462 -24.537 1.000 22.687 124 ILE A C 1
ATOM 1813 O O . ILE A 1 125 ? -26.175 35.289 -24.388 1.000 22.333 124 ILE A O 1
ATOM 1829 N N . ILE A 1 126 ? -28.379 34.828 -24.538 1.000 21.287 125 ILE A N 1
ATOM 1830 C CA . ILE A 1 126 ? -28.853 36.167 -24.339 1.000 22.329 125 ILE A CA 1
ATOM 1831 C C . ILE A 1 126 ? -29.314 36.260 -22.906 1.000 21.128 125 ILE A C 1
ATOM 1832 O O . ILE A 1 126 ? -30.099 35.430 -22.425 1.000 26.081 125 ILE A O 1
ATOM 1848 N N . PHE A 1 127 ? -28.793 37.253 -22.174 1.000 21.118 126 PHE A N 1
ATOM 1849 C CA . PHE A 1 127 ? -29.105 37.394 -20.769 1.000 19.182 126 PHE A CA 1
ATOM 1850 C C . PHE A 1 127 ? -30.142 38.504 -20.506 1.000 24.381 126 PHE A C 1
ATOM 1851 O O . PHE A 1 127 ? -30.209 39.510 -21.185 1.000 26.930 126 PHE A O 1
ATOM 1868 N N . LYS A 1 128 ? -30.891 38.300 -19.431 1.000 26.198 127 LYS A N 1
ATOM 1869 C CA . LYS A 1 128 ? -31.816 39.293 -18.927 1.000 30.901 127 LYS A CA 1
ATOM 1870 C C . LYS A 1 128 ? -31.030 40.381 -18.246 1.000 25.158 127 LYS A C 1
ATOM 1871 O O . LYS A 1 128 ? -29.981 40.150 -17.649 1.000 29.552 127 LYS A O 1
ATOM 1890 N N . PRO A 1 129 ? -31.575 41.619 -18.291 1.000 36.788 128 PRO A N 1
ATOM 1891 C CA . PRO A 1 129 ? -30.970 42.679 -17.509 1.000 37.864 128 PRO A CA 1
ATOM 1892 C C . PRO A 1 129 ? -31.196 42.145 -16.117 1.000 38.963 128 PRO A C 1
ATOM 1893 O O . PRO A 1 129 ? -32.140 41.372 -15.919 1.000 36.666 128 PRO A O 1
ATOM 1904 N N . ASN A 1 130 ? -30.374 42.597 -15.192 1.000 35.648 129 ASN A N 1
ATOM 1905 C CA . ASN A 1 130 ? -30.546 42.326 -13.760 1.000 41.081 129 ASN A CA 1
ATOM 1906 C C . ASN A 1 130 ? -31.709 43.138 -13.126 1.000 45.052 129 ASN A C 1
ATOM 1907 O O . ASN A 1 130 ? -32.512 43.772 -13.832 1.000 36.633 129 ASN A O 1
ATOM 1918 N N . ALA A 1 131 ? -31.881 43.095 -11.792 1.000 40.670 130 ALA A N 1
ATOM 1919 C CA . ALA A 1 131 ? -33.062 43.711 -11.143 1.000 44.273 130 ALA A CA 1
ATOM 1920 C C . ALA A 1 131 ? -33.079 45.248 -11.249 1.000 43.973 130 ALA A C 1
ATOM 1921 O O . ALA A 1 131 ? -34.146 45.890 -11.167 1.000 44.854 130 ALA A O 1
ATOM 1928 N N . GLU A 1 132 ? -31.869 45.827 -11.426 1.000 40.373 131 GLU A N 1
ATOM 1929 C CA . GLU A 1 132 ? -31.692 47.250 -11.600 1.000 45.261 131 GLU A CA 1
ATOM 1930 C C . GLU A 1 132 ? -31.987 47.691 -13.038 1.000 48.247 131 GLU A C 1
ATOM 1931 O O . GLU A 1 132 ? -31.905 48.875 -13.343 1.000 48.373 131 GLU A O 1
ATOM 1943 N N . GLY A 1 133 ? -32.384 46.775 -13.921 1.000 44.264 132 GLY A N 1
ATOM 1944 C CA . GLY A 1 133 ? -32.580 47.141 -15.312 1.000 42.240 132 GLY A CA 1
ATOM 1945 C C . GLY A 1 133 ? -31.238 47.214 -16.047 1.000 35.230 132 GLY A C 1
ATOM 1946 O O . GLY A 1 133 ? -31.232 47.566 -17.234 1.000 38.450 132 GLY A O 1
ATOM 1950 N N . LYS A 1 134 ? -30.120 46.872 -15.367 1.000 30.906 133 LYS A N 1
ATOM 1951 C CA . LYS A 1 134 ? -28.786 46.876 -15.973 1.000 36.783 133 LYS A CA 1
ATOM 1952 C C . LYS A 1 134 ? -28.474 45.618 -16.809 1.000 30.055 133 LYS A C 1
ATOM 1953 O O . LYS A 1 134 ? -28.550 44.503 -16.292 1.000 38.724 133 LYS A O 1
ATOM 1972 N N . SER A 1 135 ? -28.023 45.859 -18.060 1.000 32.670 134 SER A N 1
ATOM 1973 C CA . SER A 1 135 ? -27.465 44.851 -18.924 1.000 28.976 134 SER A CA 1
ATOM 1974 C C . SER A 1 135 ? -26.017 44.531 -18.509 1.000 25.283 134 SER A C 1
ATOM 1975 O O . SER A 1 135 ? -25.298 45.348 -17.887 1.000 23.887 134 SER A O 1
ATOM 1983 N N . ILE A 1 136 ? -25.499 43.370 -18.991 1.000 22.455 135 ILE A N 1
ATOM 1984 C CA . ILE A 1 136 ? -24.099 43.031 -18.807 1.000 20.585 135 ILE A CA 1
ATOM 1985 C C . ILE A 1 136 ? -23.217 44.190 -19.326 1.000 20.625 135 ILE A C 1
ATOM 1986 O O . ILE A 1 136 ? -22.205 44.506 -18.697 1.000 21.674 135 ILE A O 1
ATOM 2002 N N . GLY A 1 137 ? -23.570 44.738 -20.489 1.000 23.439 136 GLY A N 1
ATOM 2003 C CA . GLY A 1 137 ? -22.766 45.787 -21.116 1.000 24.834 136 GLY A CA 1
ATOM 2004 C C . GLY A 1 137 ? -22.827 47.102 -20.365 1.000 23.809 136 GLY A C 1
ATOM 2005 O O . GLY A 1 137 ? -22.041 48.015 -20.635 1.000 24.784 136 GLY A O 1
ATOM 2009 N N . ASP A 1 138 ? -23.707 47.193 -19.386 1.000 22.654 137 ASP A N 1
ATOM 2010 C CA . ASP A 1 138 ? -23.761 48.361 -18.526 1.000 27.547 137 ASP A CA 1
ATOM 2011 C C . ASP A 1 138 ? -22.754 48.268 -17.390 1.000 26.208 137 ASP A C 1
ATOM 2012 O O . ASP A 1 138 ? -22.487 49.283 -16.788 1.000 32.558 137 ASP A O 1
ATOM 2021 N N . VAL A 1 139 ? -22.107 47.106 -17.151 1.000 24.585 138 VAL A N 1
ATOM 2022 C CA . VAL A 1 139 ? -21.188 46.991 -16.045 1.000 26.659 138 VAL A CA 1
ATOM 2023 C C . VAL A 1 139 ? -19.791 46.529 -16.469 1.000 26.737 138 VAL A C 1
ATOM 2024 O O . VAL A 1 139 ? -18.838 46.778 -15.736 1.000 28.017 138 VAL A O 1
ATOM 2037 N N . ILE A 1 140 ? -19.654 45.847 -17.608 1.000 26.351 139 ILE A N 1
ATOM 2038 C CA . ILE A 1 140 ? -18.369 45.481 -18.164 1.000 24.424 139 ILE A CA 1
ATOM 2039 C C . ILE A 1 140 ? -18.296 45.825 -19.653 1.000 26.734 139 ILE A C 1
ATOM 2040 O O . ILE A 1 140 ? -19.306 46.026 -20.304 1.000 23.863 139 ILE A O 1
ATOM 2056 N N . LYS A 1 141 ? -17.076 45.741 -20.241 1.000 28.095 140 LYS A N 1
ATOM 2057 C CA . LYS A 1 141 ? -16.910 45.980 -21.662 1.000 31.326 140 LYS A CA 1
ATOM 2058 C C . LYS A 1 141 ? -16.930 44.645 -22.394 1.000 28.299 140 LYS A C 1
ATOM 2059 O O . LYS A 1 141 ? -16.354 43.651 -21.902 1.000 32.443 140 LYS A O 1
ATOM 2078 N N . ALA A 1 142 ? -17.447 44.684 -23.623 1.000 26.893 141 ALA A N 1
ATOM 2079 C CA . ALA A 1 142 ? -17.465 43.549 -24.533 1.000 26.605 141 ALA A CA 1
ATOM 2080 C C . ALA A 1 142 ? -16.036 43.165 -24.920 1.000 31.181 141 ALA A C 1
ATOM 2081 O O . ALA A 1 142 ? -15.180 44.053 -25.015 1.000 26.724 141 ALA A O 1
ATOM 2088 N N . ALA A 1 143 ? -15.812 41.867 -25.199 1.000 25.480 142 ALA A N 1
ATOM 2089 C CA . ALA A 1 143 ? -14.596 41.370 -25.821 1.000 25.600 142 ALA A CA 1
ATOM 2090 C C . ALA A 1 143 ? -14.487 42.003 -27.208 1.000 31.708 142 ALA A C 1
ATOM 2091 O O . ALA A 1 143 ? -15.497 42.279 -27.863 1.000 27.230 142 ALA A O 1
ATOM 2098 N N . ASP A 1 144 ? -13.253 42.206 -27.666 1.000 29.514 143 ASP A N 1
ATOM 2099 C CA . ASP A 1 144 ? -12.998 42.807 -28.967 1.000 35.030 143 ASP A CA 1
ATOM 2100 C C . ASP A 1 144 ? -12.732 41.673 -29.964 1.000 31.987 143 ASP A C 1
ATOM 2101 O O . ASP A 1 144 ? -11.668 41.048 -29.981 1.000 31.218 143 ASP A O 1
ATOM 2110 N N . LEU A 1 145 ? -13.737 41.296 -30.751 1.000 31.610 144 LEU A N 1
ATOM 2111 C CA . LEU A 1 145 ? -13.579 40.165 -31.634 1.000 34.544 144 LEU A CA 1
ATOM 2112 C C . LEU A 1 145 ? -12.517 40.402 -32.716 1.000 36.970 144 LEU A C 1
ATOM 2113 O O . LEU A 1 145 ? -12.367 41.504 -33.207 1.000 41.116 144 LEU A O 1
ATOM 2129 N N . GLY A 1 146 ? -11.851 39.325 -33.119 1.000 37.252 145 GLY A N 1
ATOM 2130 C CA . GLY A 1 146 ? -10.972 39.303 -34.276 1.000 39.418 145 GLY A CA 1
ATOM 2131 C C . GLY A 1 146 ? -10.794 37.906 -34.892 1.000 40.014 145 GLY A C 1
ATOM 2132 O O . GLY A 1 146 ? -11.062 36.888 -34.293 1.000 38.074 145 GLY A O 1
ATOM 2136 N N . ASN A 1 147 ? -10.359 37.866 -36.157 1.000 33.098 146 ASN A N 1
ATOM 2137 C CA . ASN A 1 147 ? -10.101 36.674 -36.915 1.000 38.112 146 ASN A CA 1
ATOM 2138 C C . ASN A 1 147 ? -8.888 35.939 -36.354 1.000 32.837 146 ASN A C 1
ATOM 2139 O O . ASN A 1 147 ? -7.922 36.566 -35.923 1.000 37.069 146 ASN A O 1
ATOM 2150 N N . SER A 1 148 ? -8.935 34.615 -36.515 1.000 37.101 147 SER A N 1
ATOM 2151 C CA . SER A 1 148 ? -7.930 33.640 -36.117 1.000 35.701 147 SER A CA 1
ATOM 2152 C C . SER A 1 148 ? -6.781 33.595 -37.119 1.000 37.658 147 SER A C 1
ATOM 2153 O O . SER A 1 148 ? -5.774 33.026 -36.798 1.000 38.075 147 SER A O 1
ATOM 2161 N N . ASN A 1 149 ? -6.897 34.197 -38.307 1.000 49.748 148 ASN A N 1
ATOM 2162 C CA . ASN A 1 149 ? -5.940 33.858 -39.375 1.000 49.054 148 ASN A CA 1
ATOM 2163 C C . ASN A 1 149 ? -4.584 34.564 -39.179 1.000 41.081 148 ASN A C 1
ATOM 2164 O O . ASN A 1 149 ? -3.580 34.115 -39.702 1.000 47.558 148 ASN A O 1
ATOM 2175 N N . SER A 1 150 ? -4.483 35.583 -38.316 1.000 41.327 149 SER A N 1
ATOM 2176 C CA . SER A 1 150 ? -3.174 36.137 -37.991 1.000 41.266 149 SER A CA 1
ATOM 2177 C C . SER A 1 150 ? -2.360 35.212 -37.056 1.000 49.012 149 SER A C 1
ATOM 2178 O O . SER A 1 150 ? -1.161 35.425 -36.876 1.000 48.149 149 SER A O 1
ATOM 2186 N N . LEU A 1 151 ? -2.978 34.157 -36.485 1.000 37.675 150 LEU A N 1
ATOM 2187 C CA . LEU A 1 151 ? -2.255 33.213 -35.642 1.000 34.888 150 LEU A CA 1
ATOM 2188 C C . LEU A 1 151 ? -1.483 32.204 -36.498 1.000 33.671 150 LEU A C 1
ATOM 2189 O O . LEU A 1 151 ? -2.035 31.615 -37.426 1.000 33.904 150 LEU A O 1
ATOM 2205 N N . LYS A 1 152 ? -0.293 31.819 -36.036 1.000 31.370 151 LYS A N 1
ATOM 2206 C CA . LYS A 1 152 ? 0.404 30.738 -36.694 1.000 35.270 151 LYS A CA 1
ATOM 2207 C C . LYS A 1 152 ? 1.157 29.870 -35.711 1.000 33.148 151 LYS A C 1
ATOM 2208 O O . LYS A 1 152 ? 1.310 30.189 -34.544 1.000 30.650 151 LYS A O 1
ATOM 2227 N N . LYS A 1 153 ? 1.586 28.728 -36.220 1.000 30.190 152 LYS A N 1
ATOM 2228 C CA . LYS A 1 153 ? 2.349 27.772 -35.485 1.000 29.659 152 LYS A CA 1
ATOM 2229 C C . LYS A 1 153 ? 3.461 28.472 -34.756 1.000 31.265 152 LYS A C 1
ATOM 2230 O O . LYS A 1 153 ? 4.198 29.269 -35.325 1.000 31.172 152 LYS A O 1
ATOM 2249 N N . GLY A 1 154 ? 3.589 28.164 -33.457 1.000 28.086 153 GLY A N 1
ATOM 2250 C CA . GLY A 1 154 ? 4.671 28.700 -32.657 1.000 30.281 153 GLY A CA 1
ATOM 2251 C C . GLY A 1 154 ? 4.295 29.994 -31.934 1.000 25.850 153 GLY A C 1
ATOM 2252 O O . GLY A 1 154 ? 4.927 30.299 -30.982 1.000 34.303 153 GLY A O 1
ATOM 2256 N N . ASP A 1 155 ? 3.227 30.654 -32.312 1.000 25.720 154 ASP A N 1
ATOM 2257 C CA . ASP A 1 155 ? 2.765 31.860 -31.639 1.000 27.814 154 ASP A CA 1
ATOM 2258 C C . ASP A 1 155 ? 2.208 31.457 -30.264 1.000 24.998 154 ASP A C 1
ATOM 2259 O O . ASP A 1 155 ? 1.824 30.281 -30.037 1.000 26.488 154 ASP A O 1
ATOM 2268 N N . THR A 1 156 ? 2.352 32.390 -29.350 1.000 28.886 155 THR A N 1
ATOM 2269 C CA . THR A 1 156 ? 1.721 32.251 -28.039 1.000 25.871 155 THR A CA 1
ATOM 2270 C C . THR A 1 156 ? 0.503 33.141 -27.960 1.000 26.786 155 THR A C 1
ATOM 2271 O O . THR A 1 156 ? 0.379 34.172 -28.617 1.000 26.253 155 THR A O 1
ATOM 2282 N N . ALA A 1 157 ? -0.441 32.725 -27.063 1.000 23.417 156 ALA A N 1
ATOM 2283 C CA . ALA A 1 157 ? -1.587 33.540 -26.736 1.000 22.589 156 ALA A CA 1
ATOM 2284 C C . ALA A 1 157 ? -2.067 33.174 -25.335 1.000 18.091 156 ALA A C 1
ATOM 2285 O O . ALA A 1 157 ? -1.388 32.452 -24.659 1.000 21.583 156 ALA A O 1
ATOM 2292 N N . ASN A 1 158 ? -3.106 33.848 -24.923 1.000 22.732 157 ASN A N 1
ATOM 2293 C CA . ASN A 1 158 ? -3.574 33.709 -23.554 1.000 22.065 157 ASN A CA 1
ATOM 2294 C C . ASN A 1 158 ? -4.971 33.100 -23.584 1.000 18.067 157 ASN A C 1
ATOM 2295 O O . ASN A 1 158 ? -5.887 33.667 -24.201 1.000 22.484 157 ASN A O 1
ATOM 2306 N N . LEU A 1 159 ? -5.108 31.976 -22.926 1.000 17.357 158 LEU A N 1
ATOM 2307 C CA . LEU A 1 159 ? -6.420 31.338 -22.669 1.000 16.821 158 LEU A CA 1
ATOM 2308 C C . LEU A 1 159 ? -6.879 31.863 -21.299 1.000 17.324 158 LEU A C 1
ATOM 2309 O O . LEU A 1 159 ? -6.136 31.725 -20.329 1.000 18.475 158 LEU A O 1
ATOM 2325 N N . ILE A 1 160 ? -8.082 32.422 -21.230 1.000 15.928 159 ILE A N 1
ATOM 2326 C CA . ILE A 1 160 ? -8.555 33.044 -20.014 1.000 17.424 159 ILE A CA 1
ATOM 2327 C C . ILE A 1 160 ? -9.931 32.486 -19.657 1.000 17.035 159 ILE A C 1
ATOM 2328 O O . ILE A 1 160 ? -10.837 32.518 -20.492 1.000 16.924 159 ILE A O 1
ATOM 2344 N N . GLY A 1 161 ? -9.981 31.922 -18.455 1.000 16.160 160 GLY A N 1
ATOM 2345 C CA . GLY A 1 161 ? -11.256 31.317 -18.028 1.000 18.715 160 GLY A CA 1
ATOM 2346 C C . GLY A 1 161 ? -11.161 30.748 -16.635 1.000 18.649 160 GLY A C 1
ATOM 2347 O O . GLY A 1 161 ? -10.281 31.093 -15.897 1.000 17.914 160 GLY A O 1
ATOM 2351 N N . TYR A 1 162 ? -12.143 29.888 -16.307 1.000 16.015 161 TYR A N 1
ATOM 2352 C CA . TYR A 1 162 ? -12.286 29.387 -14.950 1.000 19.896 161 TYR A CA 1
ATOM 2353 C C . TYR A 1 162 ? -11.945 27.915 -14.935 1.000 16.632 161 TYR A C 1
ATOM 2354 O O . TYR A 1 162 ? -12.753 27.041 -15.313 1.000 16.213 161 TYR A O 1
ATOM 2372 N N . PRO A 1 163 ? -10.734 27.531 -14.484 1.000 15.544 162 PRO A N 1
ATOM 2373 C CA . PRO A 1 163 ? -10.317 26.147 -14.453 1.000 15.859 162 PRO A CA 1
ATOM 2374 C C . PRO A 1 163 ? -10.819 25.446 -13.179 1.000 17.002 162 PRO A C 1
ATOM 2375 O O . PRO A 1 163 ? -10.080 25.165 -12.289 1.000 18.300 162 PRO A O 1
ATOM 2386 N N . TYR A 1 164 ? -12.113 25.157 -13.200 1.000 18.523 163 TYR A N 1
ATOM 2387 C CA . TYR A 1 164 ? -12.874 24.800 -12.009 1.000 18.207 163 TYR A CA 1
ATOM 2388 C C . TYR A 1 164 ? -12.256 23.650 -11.235 1.000 19.770 163 TYR A C 1
ATOM 2389 O O . TYR A 1 164 ? -12.148 23.684 -9.993 1.000 19.873 163 TYR A O 1
ATOM 2407 N N . ASP A 1 165 ? -11.796 22.633 -11.968 1.000 18.721 164 ASP A N 1
ATOM 2408 C CA . ASP A 1 165 ? -11.239 21.429 -11.411 1.000 18.201 164 ASP A CA 1
ATOM 2409 C C . ASP A 1 165 ? -9.997 21.707 -10.585 1.000 18.736 164 ASP A C 1
ATOM 2410 O O . ASP A 1 165 ? -9.665 20.955 -9.681 1.000 20.907 164 ASP A O 1
ATOM 2419 N N . PHE A 1 166 ? -9.253 22.779 -10.906 1.000 17.084 165 PHE A N 1
ATOM 2420 C CA . PHE A 1 166 ? -8.076 23.206 -10.202 1.000 16.765 165 PHE A CA 1
ATOM 2421 C C . PHE A 1 166 ? -8.401 24.142 -9.035 1.000 19.964 165 PHE A C 1
ATOM 2422 O O . PHE A 1 166 ? -7.866 23.982 -7.931 1.000 20.262 165 PHE A O 1
ATOM 2439 N N . ASP A 1 167 ? -9.258 25.103 -9.300 1.000 18.663 166 ASP A N 1
ATOM 2440 C CA . ASP A 1 167 ? -9.640 26.136 -8.381 1.000 17.583 166 ASP A CA 1
ATOM 2441 C C . ASP A 1 167 ? -11.085 26.481 -8.699 1.000 18.579 166 ASP A C 1
ATOM 2442 O O . ASP A 1 167 ? -11.385 26.886 -9.812 1.000 20.003 166 ASP A O 1
ATOM 2451 N N . SER A 1 168 ? -11.998 26.157 -7.755 1.000 18.472 167 SER A N 1
ATOM 2452 C CA . SER A 1 168 ? -13.419 26.285 -8.067 1.000 19.321 167 SER A CA 1
ATOM 2453 C C . SER A 1 168 ? -13.946 27.707 -8.174 1.000 16.933 167 SER A C 1
ATOM 2454 O O . SER A 1 168 ? -15.117 27.837 -8.584 1.000 19.514 167 SER A O 1
ATOM 2462 N N . LYS A 1 169 ? -13.166 28.745 -7.856 1.000 18.078 168 LYS A N 1
ATOM 2463 C CA . LYS A 1 169 ? -13.666 30.112 -7.800 1.000 20.304 168 LYS A CA 1
ATOM 2464 C C . LYS A 1 169 ? -13.003 31.141 -8.736 1.000 18.777 168 LYS A C 1
ATOM 2465 O O . LYS A 1 169 ? -13.663 32.057 -9.199 1.000 19.658 168 LYS A O 1
ATOM 2484 N N . ASN A 1 170 ? -11.722 30.985 -9.002 1.000 17.697 169 ASN A N 1
ATOM 2485 C CA . ASN A 1 170 ? -10.953 32.054 -9.581 1.000 16.982 169 ASN A CA 1
ATOM 2486 C C . ASN A 1 170 ? -10.747 31.862 -11.088 1.000 16.736 169 ASN A C 1
ATOM 2487 O O . ASN A 1 170 ? -10.795 30.753 -11.631 1.000 17.580 169 ASN A O 1
ATOM 2498 N N . MET A 1 171 ? -10.559 33.022 -11.698 1.000 16.254 170 MET A N 1
ATOM 2499 C CA . MET A 1 171 ? -10.208 33.075 -13.119 1.000 17.365 170 MET A CA 1
ATOM 2500 C C . MET A 1 171 ? -8.703 32.869 -13.215 1.000 19.126 170 MET A C 1
ATOM 2501 O O . MET A 1 171 ? -7.992 33.330 -12.347 1.000 19.176 170 MET A O 1
ATOM 2515 N N . TYR A 1 172 ? -8.237 32.199 -14.278 1.000 16.784 171 TYR A N 1
ATOM 2516 C CA . TYR A 1 172 ? -6.812 32.009 -14.502 1.000 17.274 171 TYR A CA 1
ATOM 2517 C C . TYR A 1 172 ? -6.495 32.237 -15.973 1.000 17.757 171 TYR A C 1
ATOM 2518 O O . TYR A 1 172 ? -7.327 31.996 -16.840 1.000 16.788 171 TYR A O 1
ATOM 2536 N N . ARG A 1 173 ? -5.237 32.755 -16.183 1.000 16.233 172 ARG A N 1
ATOM 2537 C CA . ARG A 1 173 ? -4.651 32.858 -17.516 1.000 17.666 172 ARG A CA 1
ATOM 2538 C C . ARG A 1 173 ? -3.701 31.681 -17.730 1.000 16.669 172 ARG A C 1
ATOM 2539 O O . ARG A 1 173 ? -2.804 31.405 -16.891 1.000 18.266 172 ARG A O 1
ATOM 2560 N N . SER A 1 174 ? -3.925 30.928 -18.802 1.000 18.137 173 SER A N 1
ATOM 2561 C CA . SER A 1 174 ? -3.090 29.812 -19.248 1.000 19.867 173 SER A CA 1
ATOM 2562 C C . SER A 1 174 ? -2.398 30.244 -20.528 1.000 18.230 173 SER A C 1
ATOM 2563 O O . SER A 1 174 ? -3.071 30.566 -21.539 1.000 19.120 173 SER A O 1
ATOM 2571 N N . GLN A 1 175 ? -1.076 30.313 -20.500 1.000 18.220 174 GLN A N 1
ATOM 2572 C CA . GLN A 1 175 ? -0.376 30.543 -21.763 1.000 21.449 174 GLN A CA 1
ATOM 2573 C C . GLN A 1 175 ? -0.565 29.364 -22.696 1.000 18.198 174 GLN A C 1
ATOM 2574 O O . GLN A 1 175 ? -0.582 28.206 -22.276 1.000 21.607 174 GLN A O 1
ATOM 2588 N N . VAL A 1 176 ? -0.795 29.621 -23.980 1.000 17.789 175 VAL A N 1
ATOM 2589 C CA . VAL A 1 176 ? -0.968 28.575 -24.967 1.000 17.767 175 VAL A CA 1
ATOM 2590 C C . VAL A 1 176 ? 0.016 28.838 -26.116 1.000 17.941 175 VAL A C 1
ATOM 2591 O O . VAL A 1 176 ? 0.381 29.991 -26.361 1.000 21.403 175 VAL A O 1
ATOM 2604 N N . GLU A 1 177 ? 0.487 27.730 -26.652 1.000 19.718 176 GLU A N 1
ATOM 2605 C CA . GLU A 1 177 ? 1.318 27.807 -27.866 1.000 20.060 176 GLU A CA 1
ATOM 2606 C C . GLU A 1 177 ? 0.655 26.996 -28.952 1.000 18.165 176 GLU A C 1
ATOM 2607 O O . GLU A 1 177 ? 0.485 25.776 -28.806 1.000 19.935 176 GLU A O 1
ATOM 2619 N N . PHE A 1 178 ? 0.520 27.613 -30.135 1.000 22.767 177 PHE A N 1
ATOM 2620 C CA . PHE A 1 178 ? -0.190 26.974 -31.235 1.000 23.635 177 PHE A CA 1
ATOM 2621 C C . PHE A 1 178 ? 0.683 25.924 -31.915 1.000 27.137 177 PHE A C 1
ATOM 2622 O O . PHE A 1 178 ? 1.838 26.221 -32.225 1.000 25.550 177 PHE A O 1
ATOM 2639 N N . GLN A 1 179 ? 0.058 24.781 -32.168 1.000 23.778 178 GLN A N 1
ATOM 2640 C CA . GLN A 1 179 ? 0.632 23.662 -32.884 1.000 23.886 178 GLN A CA 1
ATOM 2641 C C . GLN A 1 179 ? 0.227 23.763 -34.355 1.000 26.418 178 GLN A C 1
ATOM 2642 O O . GLN A 1 179 ? 1.044 23.505 -35.265 1.000 30.030 178 GLN A O 1
ATOM 2656 N N . SER A 1 180 ? -1.047 24.045 -34.565 1.000 25.500 179 SER A N 1
ATOM 2657 C CA . SER A 1 180 ? -1.608 24.309 -35.887 1.000 31.117 179 SER A CA 1
ATOM 2658 C C . SER A 1 180 ? -2.833 25.216 -35.795 1.000 32.942 179 SER A C 1
ATOM 2659 O O . SER A 1 180 ? -3.502 25.414 -34.745 1.000 25.456 179 SER A O 1
ATOM 2667 N N . THR A 1 181 ? -3.129 25.889 -36.923 1.000 32.266 180 THR A N 1
ATOM 2668 C CA . THR A 1 181 ? -4.192 26.889 -36.936 1.000 43.828 180 THR A CA 1
ATOM 2669 C C . THR A 1 181 ? -5.058 26.811 -38.200 1.000 49.782 180 THR A C 1
ATOM 2670 O O . THR A 1 181 ? -5.572 27.829 -38.616 1.000 55.120 180 THR A O 1
ATOM 2681 N N . ASP A 1 182 ? -5.263 25.613 -38.749 1.000 56.132 181 ASP A N 1
ATOM 2682 C CA . ASP A 1 182 ? -6.100 25.399 -39.925 1.000 67.924 181 ASP A CA 1
ATOM 2683 C C . ASP A 1 182 ? -7.291 24.471 -39.595 1.000 67.879 181 ASP A C 1
ATOM 2684 O O . ASP A 1 182 ? -8.400 24.733 -40.069 1.000 68.350 181 ASP A O 1
ATOM 2693 N N . PHE A 1 183 ? -7.082 23.409 -38.777 1.000 58.331 182 PHE A N 1
ATOM 2694 C CA . PHE A 1 183 ? -8.134 22.484 -38.345 1.000 55.114 182 PHE A CA 1
ATOM 2695 C C . PHE A 1 183 ? -8.784 22.971 -37.044 1.000 63.140 182 PHE A C 1
ATOM 2696 O O . PHE A 1 183 ? -8.860 22.226 -36.049 1.000 54.078 182 PHE A O 1
ATOM 2713 N N . GLY A 1 184 ? -9.276 24.226 -37.077 1.000 57.183 183 GLY A N 1
ATOM 2714 C CA . GLY A 1 184 ? -9.434 25.034 -35.874 1.000 54.954 183 GLY A CA 1
ATOM 2715 C C . GLY A 1 184 ? -8.063 25.366 -35.274 1.000 37.039 183 GLY A C 1
ATOM 2716 O O . GLY A 1 184 ? -7.021 25.096 -35.847 1.000 43.599 183 GLY A O 1
ATOM 2720 N N . LEU A 1 185 ? -8.066 25.907 -34.065 1.000 34.550 184 LEU A N 1
ATOM 2721 C CA . LEU A 1 185 ? -6.830 26.085 -33.360 1.000 27.692 184 LEU A CA 1
ATOM 2722 C C . LEU A 1 185 ? -6.535 24.881 -32.505 1.000 25.854 184 LEU A C 1
ATOM 2723 O O . LEU A 1 185 ? -7.387 24.425 -31.762 1.000 26.866 184 LEU A O 1
ATOM 2739 N N . LYS A 1 186 ? -5.298 24.407 -32.595 1.000 23.255 185 LYS A N 1
ATOM 2740 C CA . LYS A 1 186 ? -4.757 23.393 -31.715 1.000 22.616 185 LYS A CA 1
ATOM 2741 C C . LYS A 1 186 ? -3.549 23.983 -31.027 1.000 22.756 185 LYS A C 1
ATOM 2742 O O . LYS A 1 186 ? -2.779 24.666 -31.646 1.000 20.670 185 LYS A O 1
ATOM 2761 N N . TYR A 1 187 ? -3.367 23.699 -29.745 1.000 18.874 186 TYR A N 1
ATOM 2762 C CA . TYR A 1 187 ? -2.337 24.302 -28.951 1.000 18.112 186 TYR A CA 1
ATOM 2763 C C . TYR A 1 187 ? -2.014 23.506 -27.700 1.000 20.392 186 TYR A C 1
ATOM 2764 O O . TYR A 1 187 ? -2.820 22.789 -27.135 1.000 19.101 186 TYR A O 1
ATOM 2782 N N . TYR A 1 188 ? -0.778 23.704 -27.190 1.000 17.761 187 TYR A N 1
ATOM 2783 C CA . TYR A 1 188 ? -0.318 23.241 -25.933 1.000 21.397 187 TYR A CA 1
ATOM 2784 C C . TYR A 1 188 ? -0.741 24.273 -24.911 1.000 19.112 187 TYR A C 1
ATOM 2785 O O . TYR A 1 188 ? -0.703 25.473 -25.151 1.000 19.202 187 TYR A O 1
ATOM 2803 N N . GLY A 1 189 ? -0.995 23.798 -23.678 1.000 20.056 188 GLY A N 1
ATOM 2804 C CA . GLY A 1 189 ? -1.324 24.702 -22.601 1.000 20.883 188 GLY A CA 1
ATOM 2805 C C . GLY A 1 189 ? -2.028 23.918 -21.495 1.000 21.175 188 GLY A C 1
ATOM 2806 O O . GLY A 1 189 ? -2.573 22.856 -21.796 1.000 18.534 188 GLY A O 1
ATOM 2810 N N . TYR A 1 190 ? -1.979 24.466 -20.255 1.000 20.249 189 TYR A N 1
ATOM 2811 C CA . TYR A 1 190 ? -2.625 23.841 -19.104 1.000 17.940 189 TYR A CA 1
ATOM 2812 C C . TYR A 1 190 ? -4.116 24.204 -19.033 1.000 15.521 189 TYR A C 1
ATOM 2813 O O . TYR A 1 190 ? -4.481 25.350 -18.924 1.000 18.741 189 TYR A O 1
ATOM 2831 N N . THR A 1 191 ? -5.007 23.191 -19.173 1.000 17.431 190 THR A N 1
ATOM 2832 C CA . THR A 1 191 ? -6.446 23.358 -19.085 1.000 19.912 190 THR A CA 1
ATOM 2833 C C . THR A 1 191 ? -7.014 22.124 -18.345 1.000 17.855 190 THR A C 1
ATOM 2834 O O . THR A 1 191 ? -6.391 21.059 -18.238 1.000 20.083 190 THR A O 1
ATOM 2845 N N . VAL A 1 192 ? -8.201 22.376 -17.793 1.000 17.792 191 VAL A N 1
ATOM 2846 C CA . VAL A 1 192 ? -9.025 21.341 -17.183 1.000 18.382 191 VAL A CA 1
ATOM 2847 C C . VAL A 1 192 ? -10.425 21.407 -17.821 1.000 20.086 191 VAL A C 1
ATOM 2848 O O . VAL A 1 192 ? -10.790 22.358 -18.497 1.000 20.097 191 VAL A O 1
ATOM 2861 N N . PRO A 1 193 ? -11.349 20.457 -17.576 1.000 22.314 192 PRO A N 1
ATOM 2862 C CA . PRO A 1 193 ? -12.692 20.529 -18.177 1.000 22.528 192 PRO A CA 1
ATOM 2863 C C . PRO A 1 193 ? -13.524 21.796 -18.009 1.000 25.394 192 PRO A C 1
ATOM 2864 O O . PRO A 1 193 ? -14.154 22.329 -18.951 1.000 25.540 192 PRO A O 1
ATOM 2875 N N . GLY A 1 194 ? -13.505 22.382 -16.781 1.000 23.238 193 GLY A N 1
ATOM 2876 C CA . GLY A 1 194 ? -14.100 23.703 -16.543 1.000 21.726 193 GLY A CA 1
ATOM 2877 C C . GLY A 1 194 ? -13.775 24.829 -17.468 1.000 21.748 193 GLY A C 1
ATOM 2878 O O . GLY A 1 194 ? -14.454 25.888 -17.594 1.000 23.409 193 GLY A O 1
ATOM 2882 N N . ASN A 1 195 ? -12.552 24.652 -18.098 1.000 18.921 194 ASN A N 1
ATOM 2883 C CA . ASN A 1 195 ? -12.152 25.680 -19.006 1.000 19.760 194 ASN A CA 1
ATOM 2884 C C . ASN A 1 195 ? -13.012 25.676 -20.281 1.000 16.262 194 ASN A C 1
ATOM 2885 O O . ASN A 1 195 ? -12.833 26.559 -21.085 1.000 18.404 194 ASN A O 1
ATOM 2896 N N . SER A 1 196 ? -13.864 24.688 -20.503 1.000 18.943 195 SER A N 1
ATOM 2897 C CA . SER A 1 196 ? -14.862 24.816 -21.573 1.000 18.286 195 SER A CA 1
ATOM 2898 C C . SER A 1 196 ? -15.362 26.256 -21.702 1.000 17.848 195 SER A C 1
ATOM 2899 O O . SER A 1 196 ? -15.835 26.854 -20.707 1.000 18.949 195 SER A O 1
ATOM 2907 N N . GLY A 1 197 ? -15.233 26.865 -22.897 1.000 17.410 196 GLY A N 1
ATOM 2908 C CA . GLY A 1 197 ? -15.797 28.177 -23.075 1.000 15.645 196 GLY A CA 1
ATOM 2909 C C . GLY A 1 197 ? -14.812 29.330 -22.737 1.000 17.305 196 GLY A C 1
ATOM 2910 O O . GLY A 1 197 ? -15.215 30.509 -22.812 1.000 20.224 196 GLY A O 1
ATOM 2914 N N . SER A 1 198 ? -13.568 28.988 -22.386 1.000 17.409 197 SER A N 1
ATOM 2915 C CA . SER A 1 198 ? -12.549 30.017 -22.102 1.000 16.089 197 SER A CA 1
ATOM 2916 C C . SER A 1 198 ? -12.212 30.763 -23.366 1.000 18.407 197 SER A C 1
ATOM 2917 O O . SER A 1 198 ? -12.168 30.148 -24.451 1.000 21.839 197 SER A O 1
ATOM 2925 N N . GLY A 1 199 ? -11.908 32.053 -23.250 1.000 16.827 198 GLY A N 1
ATOM 2926 C CA . GLY A 1 199 ? -11.517 32.818 -24.412 1.000 17.407 198 GLY A CA 1
ATOM 2927 C C . GLY A 1 199 ? -10.053 32.624 -24.778 1.000 18.979 198 GLY A C 1
ATOM 2928 O O . GLY A 1 199 ? -9.214 32.501 -23.877 1.000 18.995 198 GLY A O 1
ATOM 2932 N N . ILE A 1 200 ? -9.771 32.711 -26.095 1.000 19.571 199 ILE A N 1
ATOM 2933 C CA . ILE A 1 200 ? -8.377 32.724 -26.575 1.000 19.868 199 ILE A CA 1
ATOM 2934 C C . ILE A 1 200 ? -8.144 34.155 -26.998 1.000 19.892 199 ILE A C 1
ATOM 2935 O O . ILE A 1 200 ? -8.880 34.687 -27.826 1.000 22.116 199 ILE A O 1
ATOM 2951 N N . PHE A 1 201 ? -7.186 34.826 -26.377 1.000 20.072 200 PHE A N 1
ATOM 2952 C CA . PHE A 1 201 ? -6.918 36.237 -26.610 1.000 21.108 200 PHE A CA 1
ATOM 2953 C C . PHE A 1 201 ? -5.479 36.410 -27.120 1.000 23.171 200 PHE A C 1
ATOM 2954 O O . PHE A 1 201 ? -4.537 35.850 -26.548 1.000 23.693 200 PHE A O 1
ATOM 2971 N N . ASN A 1 202 ? -5.372 37.087 -28.254 1.000 23.658 201 ASN A N 1
ATOM 2972 C CA . ASN A 1 202 ? -4.028 37.215 -28.817 1.000 28.368 201 ASN A CA 1
ATOM 2973 C C . ASN A 1 202 ? -3.244 38.258 -28.034 1.000 31.072 201 ASN A C 1
ATOM 2974 O O . ASN A 1 202 ? -3.720 38.909 -27.117 1.000 32.909 201 ASN A O 1
ATOM 2985 N N . SER A 1 203 ? -1.972 38.457 -28.436 1.000 42.344 202 SER A N 1
ATOM 2986 C CA . SER A 1 203 ? -1.094 39.358 -27.705 1.000 42.299 202 SER A CA 1
ATOM 2987 C C . SER A 1 203 ? -1.613 40.787 -27.720 1.000 37.517 202 SER A C 1
ATOM 2988 O O . SER A 1 203 ? -1.316 41.535 -26.796 1.000 47.656 202 SER A O 1
ATOM 2996 N N . GLU A 1 204 ? -2.446 41.122 -28.703 1.000 41.682 203 GLU A N 1
ATOM 2997 C CA . GLU A 1 204 ? -3.090 42.432 -28.765 1.000 45.879 203 GLU A CA 1
ATOM 2998 C C . GLU A 1 204 ? -4.410 42.510 -27.988 1.000 48.276 203 GLU A C 1
ATOM 2999 O O . GLU A 1 204 ? -5.024 43.563 -27.976 1.000 44.204 203 GLU A O 1
ATOM 3011 N N . GLY A 1 205 ? -4.850 41.422 -27.349 1.000 41.262 204 GLY A N 1
ATOM 3012 C CA . GLY A 1 205 ? -6.058 41.461 -26.536 1.000 35.439 204 GLY A CA 1
ATOM 3013 C C . GLY A 1 205 ? -7.354 41.194 -27.328 1.000 29.574 204 GLY A C 1
ATOM 3014 O O . GLY A 1 205 ? -8.427 41.308 -26.749 1.000 30.552 204 GLY A O 1
ATOM 3018 N N . LYS A 1 206 ? -7.257 40.866 -28.615 1.000 27.218 205 LYS A N 1
ATOM 3019 C CA . LYS A 1 206 ? -8.412 40.466 -29.382 1.000 32.397 205 LYS A CA 1
ATOM 3020 C C . LYS A 1 206 ? -8.829 39.030 -29.023 1.000 26.358 205 LYS A C 1
ATOM 3021 O O . LYS A 1 206 ? -8.034 38.074 -28.904 1.000 26.535 205 LYS A O 1
ATOM 3040 N N . PHE A 1 207 ? -10.151 38.853 -28.997 1.000 27.875 206 PHE A N 1
ATOM 3041 C CA . PHE A 1 207 ? -10.789 37.548 -28.811 1.000 21.808 206 PHE A CA 1
ATOM 3042 C C . PHE A 1 207 ? -10.845 36.797 -30.150 1.000 24.755 206 PHE A C 1
ATOM 3043 O O . PHE A 1 207 ? -11.639 37.131 -31.039 1.000 27.858 206 PHE A O 1
ATOM 3060 N N . VAL A 1 208 ? -10.014 35.770 -30.284 1.000 23.743 207 VAL A N 1
ATOM 3061 C CA . VAL A 1 208 ? -9.776 35.172 -31.573 1.000 24.605 207 VAL A CA 1
ATOM 3062 C C . VAL A 1 208 ? -10.101 33.699 -31.564 1.000 28.408 207 VAL A C 1
ATOM 3063 O O . VAL A 1 208 ? -9.877 33.029 -32.548 1.000 32.034 207 VAL A O 1
ATOM 3076 N N . GLY A 1 209 ? -10.717 33.186 -30.495 1.000 23.379 208 GLY A N 1
ATOM 3077 C CA . GLY A 1 209 ? -11.210 31.828 -30.521 1.000 21.512 208 GLY A CA 1
ATOM 3078 C C . GLY A 1 209 ? -11.783 31.402 -29.177 1.000 21.339 208 GLY A C 1
ATOM 3079 O O . GLY A 1 209 ? -11.673 32.206 -28.248 1.000 20.900 208 GLY A O 1
ATOM 3083 N N . LEU A 1 210 ? -12.425 30.233 -29.168 1.000 20.846 209 LEU A N 1
ATOM 3084 C CA . LEU A 1 210 ? -13.116 29.736 -27.997 1.000 19.990 209 LEU A CA 1
ATOM 3085 C C . LEU A 1 210 ? -12.683 28.300 -27.714 1.000 19.842 209 LEU A C 1
ATOM 3086 O O . LEU A 1 210 ? -12.908 27.368 -28.505 1.000 20.207 209 LEU A O 1
ATOM 3102 N N . HIS A 1 211 ? -12.041 28.117 -26.552 1.000 18.678 210 HIS A N 1
ATOM 3103 C CA . HIS A 1 211 ? -11.552 26.826 -26.129 1.000 18.226 210 HIS A CA 1
ATOM 3104 C C . HIS A 1 211 ? -12.706 25.833 -26.049 1.000 21.864 210 HIS A C 1
ATOM 3105 O O . HIS A 1 211 ? -13.807 26.183 -25.576 1.000 19.347 210 HIS A O 1
ATOM 3120 N N . ILE A 1 212 ? -12.454 24.635 -26.534 1.000 18.199 211 ILE A N 1
ATOM 3121 C CA . ILE A 1 212 ? -13.421 23.553 -26.474 1.000 18.481 211 ILE A CA 1
ATOM 3122 C C . ILE A 1 212 ? -13.029 22.532 -25.441 1.000 21.060 211 ILE A C 1
ATOM 3123 O O . ILE A 1 212 ? -13.817 22.178 -24.576 1.000 22.933 211 ILE A O 1
ATOM 3139 N N . GLY A 1 213 ? -11.792 22.019 -25.514 1.000 19.089 212 GLY A N 1
ATOM 3140 C CA . GLY A 1 213 ? -11.391 20.847 -24.793 1.000 18.040 212 GLY A CA 1
ATOM 3141 C C . GLY A 1 213 ? -10.185 20.207 -25.474 1.000 20.785 212 GLY A C 1
ATOM 3142 O O . GLY A 1 213 ? -9.359 20.938 -25.976 1.000 20.812 212 GLY A O 1
ATOM 3146 N N . LYS A 1 214 ? -10.032 18.901 -25.258 1.000 21.948 213 LYS A N 1
ATOM 3147 C CA . LYS A 1 214 ? -8.914 18.140 -25.797 1.000 22.403 213 LYS A CA 1
ATOM 3148 C C . LYS A 1 214 ? -9.380 17.207 -26.889 1.000 25.929 213 LYS A C 1
ATOM 3149 O O . LYS A 1 214 ? -10.426 16.622 -26.799 1.000 28.902 213 LYS A O 1
ATOM 3168 N N . ALA A 1 215 ? -8.584 17.116 -27.943 1.000 21.746 214 ALA A N 1
ATOM 3169 C CA . ALA A 1 215 ? -8.822 16.275 -29.099 1.000 23.879 214 ALA A CA 1
ATOM 3170 C C . ALA A 1 215 ? -7.651 15.341 -29.213 1.000 23.526 214 ALA A C 1
ATOM 3171 O O . ALA A 1 215 ? -6.542 15.702 -28.814 1.000 21.709 214 ALA A O 1
ATOM 3178 N N . LYS A 1 216 ? -7.877 14.211 -29.858 1.000 23.293 215 LYS A N 1
ATOM 3179 C CA . LYS A 1 216 ? -6.792 13.308 -30.185 1.000 23.781 215 LYS A CA 1
ATOM 3180 C C . LYS A 1 216 ? -5.808 13.973 -31.122 1.000 22.927 215 LYS A C 1
ATOM 3181 O O . LYS A 1 216 ? -6.144 14.819 -31.933 1.000 25.779 215 LYS A O 1
ATOM 3200 N N . HIS A 1 217 ? -4.547 13.662 -30.879 1.000 22.385 216 HIS A N 1
ATOM 3201 C CA . HIS A 1 217 ? -3.471 14.258 -31.657 1.000 23.991 216 HIS A CA 1
ATOM 3202 C C . HIS A 1 217 ? -2.423 13.212 -31.918 1.000 26.435 216 HIS A C 1
ATOM 3203 O O . HIS A 1 217 ? -1.949 12.502 -31.032 1.000 26.959 216 HIS A O 1
ATOM 3218 N N . ILE A 1 218 ? -2.154 13.050 -33.228 1.000 30.608 217 ILE A N 1
ATOM 3219 C CA . ILE A 1 218 ? -1.150 12.126 -33.766 1.000 29.136 217 ILE A CA 1
ATOM 3220 C C . ILE A 1 218 ? -1.679 10.715 -33.750 1.000 30.616 217 ILE A C 1
ATOM 3221 O O . ILE A 1 218 ? -1.764 10.077 -34.795 1.000 33.496 217 ILE A O 1
ATOM 3237 N N . ASN A 1 219 ? -2.054 10.208 -32.589 1.000 26.248 218 ASN A N 1
ATOM 3238 C CA . ASN A 1 219 ? -2.733 8.915 -32.542 1.000 27.160 218 ASN A CA 1
ATOM 3239 C C . ASN A 1 219 ? -3.737 8.932 -31.393 1.000 29.875 218 ASN A C 1
ATOM 3240 O O . ASN A 1 219 ? -3.918 9.976 -30.738 1.000 27.746 218 ASN A O 1
ATOM 3251 N N . SER A 1 220 ? -4.403 7.783 -31.193 1.000 30.191 219 SER A N 1
ATOM 3252 C CA . SER A 1 220 ? -5.539 7.660 -30.286 1.000 33.077 219 SER A CA 1
ATOM 3253 C C . SER A 1 220 ? -5.155 7.812 -28.810 1.000 30.596 219 SER A C 1
ATOM 3254 O O . SER A 1 220 ? -6.033 8.109 -27.977 1.000 27.947 219 SER A O 1
ATOM 3262 N N . GLN A 1 221 ? -3.855 7.744 -28.516 1.000 24.238 220 GLN A N 1
ATOM 3263 C CA . GLN A 1 221 ? -3.352 7.745 -27.141 1.000 23.740 220 GLN A CA 1
ATOM 3264 C C . GLN A 1 221 ? -2.753 9.099 -26.673 1.000 22.379 220 GLN A C 1
ATOM 3265 O O . GLN A 1 221 ? -2.288 9.188 -25.518 1.000 25.060 220 GLN A O 1
ATOM 3279 N N . ASN A 1 222 ? -2.853 10.115 -27.525 1.000 22.060 221 ASN A N 1
ATOM 3280 C CA . ASN A 1 222 ? -2.261 11.409 -27.294 1.000 22.433 221 ASN A CA 1
ATOM 3281 C C . ASN A 1 222 ? -3.311 12.462 -27.628 1.000 19.774 221 ASN A C 1
ATOM 3282 O O . ASN A 1 222 ? -4.281 12.208 -28.323 1.000 23.004 221 ASN A O 1
ATOM 3293 N N . GLU A 1 223 ? -3.162 13.634 -27.013 1.000 21.851 222 GLU A N 1
ATOM 3294 C CA . GLU A 1 223 ? -4.165 14.676 -27.195 1.000 21.811 222 GLU A CA 1
ATOM 3295 C C . GLU A 1 223 ? -3.507 16.067 -27.153 1.000 19.354 222 GLU A C 1
ATOM 3296 O O . GLU A 1 223 ? -2.336 16.239 -26.790 1.000 22.157 222 GLU A O 1
ATOM 3308 N N . ILE A 1 224 ? -4.320 17.056 -27.540 1.000 20.014 223 ILE A N 1
ATOM 3309 C CA . ILE A 1 224 ? -3.933 18.453 -27.561 1.000 19.878 223 ILE A CA 1
ATOM 3310 C C . ILE A 1 224 ? -5.198 19.285 -27.275 1.000 19.845 223 ILE A C 1
ATOM 3311 O O . ILE A 1 224 ? -6.312 18.788 -27.478 1.000 20.666 223 ILE A O 1
ATOM 3327 N N . ASN A 1 225 ? -5.031 20.534 -26.860 1.000 18.554 224 ASN A N 1
ATOM 3328 C CA . ASN A 1 225 ? -6.184 21.438 -26.787 1.000 19.623 224 ASN A CA 1
ATOM 3329 C C . ASN A 1 225 ? -6.665 21.815 -28.165 1.000 20.158 224 ASN A C 1
ATOM 3330 O O . ASN A 1 225 ? -5.902 22.021 -29.095 1.000 20.892 224 ASN A O 1
ATOM 3341 N N . TYR A 1 226 ? -7.974 22.049 -28.310 1.000 19.584 225 TYR A N 1
ATOM 3342 C CA . TYR A 1 226 ? -8.492 22.679 -29.492 1.000 20.318 225 TYR A CA 1
ATOM 3343 C C . TYR A 1 226 ? -9.609 23.656 -29.150 1.000 20.688 225 TYR A C 1
ATOM 3344 O O . TYR A 1 226 ? -10.212 23.578 -28.068 1.000 19.432 225 TYR A O 1
ATOM 3362 N N . ALA A 1 227 ? -9.838 24.591 -30.081 1.000 20.818 226 ALA A N 1
ATOM 3363 C CA . ALA A 1 227 ? -10.727 25.710 -29.930 1.000 18.705 226 ALA A CA 1
ATOM 3364 C C . ALA A 1 227 ? -11.536 25.850 -31.234 1.000 20.773 226 ALA A C 1
ATOM 3365 O O . ALA A 1 227 ? -10.990 25.559 -32.290 1.000 25.614 226 ALA A O 1
ATOM 3372 N N . VAL A 1 228 ? -12.637 26.582 -31.121 1.000 23.797 227 VAL A N 1
ATOM 3373 C CA . VAL A 1 228 ? -13.368 27.180 -32.234 1.000 24.146 227 VAL A CA 1
ATOM 3374 C C . VAL A 1 228 ? -12.506 28.330 -32.722 1.000 23.560 227 VAL A C 1
ATOM 3375 O O . VAL A 1 228 ? -12.080 29.216 -31.956 1.000 24.247 227 VAL A O 1
ATOM 3388 N N . SER A 1 229 ? -12.238 28.320 -34.029 1.000 25.087 228 SER A N 1
ATOM 3389 C CA . SER A 1 229 ? -11.515 29.382 -34.694 1.000 26.038 228 SER A CA 1
ATOM 3390 C C . SER A 1 229 ? -12.552 30.339 -35.327 1.000 29.801 228 SER A C 1
ATOM 3391 O O . SER A 1 229 ? -13.649 29.960 -35.707 1.000 31.712 228 SER A O 1
ATOM 3399 N N . PHE A 1 230 ? -12.281 31.602 -35.221 1.000 26.291 229 PHE A N 1
ATOM 3400 C CA . PHE A 1 230 ? -13.191 32.636 -35.669 1.000 26.050 229 PHE A CA 1
ATOM 3401 C C . PHE A 1 230 ? -12.761 33.034 -37.111 1.000 31.030 229 PHE A C 1
ATOM 3402 O O . PHE A 1 230 ? -11.790 33.743 -37.279 1.000 35.992 229 PHE A O 1
ATOM 3419 N N . ASN A 1 231 ? -13.588 32.683 -38.094 1.000 35.700 230 ASN A N 1
ATOM 3420 C CA . ASN A 1 231 ? -13.406 33.158 -39.469 1.000 35.685 230 ASN A CA 1
ATOM 3421 C C . ASN A 1 231 ? -14.222 34.420 -39.731 1.000 39.035 230 ASN A C 1
ATOM 3422 O O . ASN A 1 231 ? -14.986 34.909 -38.879 1.000 31.471 230 ASN A O 1
ATOM 3433 N N . ASP A 1 232 ? -14.045 34.945 -40.965 1.000 34.231 231 ASP A N 1
ATOM 3434 C CA . ASP A 1 232 ? -14.687 36.183 -41.340 1.000 33.362 231 ASP A CA 1
ATOM 3435 C C . ASP A 1 232 ? -16.185 36.031 -41.303 1.000 25.745 231 ASP A C 1
ATOM 3436 O O . ASP A 1 232 ? -16.926 36.996 -40.986 1.000 28.087 231 ASP A O 1
ATOM 3445 N N . PHE A 1 233 ? -16.694 34.853 -41.685 1.000 28.536 232 PHE A N 1
ATOM 3446 C CA . PHE A 1 233 ? -18.144 34.720 -41.667 1.000 24.029 232 PHE A CA 1
ATOM 3447 C C . PHE A 1 233 ? -18.710 34.756 -40.229 1.000 23.073 232 PHE A C 1
ATOM 3448 O O . PHE A 1 233 ? -19.728 35.376 -39.960 1.000 27.208 232 PHE A O 1
ATOM 3465 N N . LEU A 1 234 ? -18.030 34.038 -39.341 1.000 27.301 233 LEU A N 1
ATOM 3466 C CA . LEU A 1 234 ? -18.463 33.998 -37.941 1.000 27.801 233 LEU A CA 1
ATOM 3467 C C . LEU A 1 234 ? -18.383 35.385 -37.275 1.000 24.244 233 LEU A C 1
ATOM 3468 O O . LEU A 1 234 ? -19.362 35.828 -36.653 1.000 26.851 233 LEU A O 1
ATOM 3484 N N . ILE A 1 235 ? -17.279 36.105 -37.486 1.000 29.476 234 ILE A N 1
ATOM 3485 C CA . ILE A 1 235 ? -17.085 37.450 -36.982 1.000 28.465 234 ILE A CA 1
ATOM 3486 C C . ILE A 1 235 ? -18.153 38.366 -37.512 1.000 27.669 234 ILE A C 1
ATOM 3487 O O . ILE A 1 235 ? -18.769 39.139 -36.755 1.000 25.350 234 ILE A O 1
ATOM 3503 N N . ARG A 1 236 ? -18.438 38.283 -38.840 1.000 28.558 235 ARG A N 1
ATOM 3504 C CA . ARG A 1 236 ? -19.447 39.184 -39.345 1.000 28.120 235 ARG A CA 1
ATOM 3505 C C . ARG A 1 236 ? -20.776 38.883 -38.680 1.000 27.628 235 ARG A C 1
ATOM 3506 O O . ARG A 1 236 ? -21.497 39.802 -38.292 1.000 28.444 235 ARG A O 1
ATOM 3527 N N . ASP A 1 237 ? -21.133 37.596 -38.488 1.000 27.023 236 ASP A N 1
ATOM 3528 C CA . ASP A 1 237 ? -22.414 37.297 -37.862 1.000 24.598 236 ASP A CA 1
ATOM 3529 C C . ASP A 1 237 ? -22.493 37.848 -36.425 1.000 21.820 236 ASP A C 1
ATOM 3530 O O . ASP A 1 237 ? -23.527 38.369 -36.009 1.000 27.080 236 ASP A O 1
ATOM 3539 N N . LEU A 1 238 ? -21.402 37.723 -35.700 1.000 25.386 237 LEU A N 1
ATOM 3540 C CA . LEU A 1 238 ? -21.487 38.177 -34.306 1.000 27.428 237 LEU A CA 1
ATOM 3541 C C . LEU A 1 238 ? -21.542 39.723 -34.235 1.000 31.834 237 LEU A C 1
ATOM 3542 O O . LEU A 1 238 ? -22.322 40.243 -33.443 1.000 33.027 237 LEU A O 1
ATOM 3558 N N . LYS A 1 239 ? -20.870 40.449 -35.128 1.000 37.953 238 LYS A N 1
ATOM 3559 C CA . LYS A 1 239 ? -20.956 41.913 -35.133 1.000 36.194 238 LYS A CA 1
ATOM 3560 C C . LYS A 1 239 ? -22.386 42.343 -35.429 1.000 37.054 238 LYS A C 1
ATOM 3561 O O . LYS A 1 239 ? -22.899 43.213 -34.744 1.000 41.809 238 LYS A O 1
ATOM 3580 N N . GLN A 1 240 ? -23.072 41.683 -36.373 1.000 36.688 239 GLN A N 1
ATOM 3581 C CA . GLN A 1 240 ? -24.424 42.085 -36.719 1.000 36.532 239 GLN A CA 1
ATOM 3582 C C . GLN A 1 240 ? -25.359 41.785 -35.542 1.000 38.389 239 GLN A C 1
ATOM 3583 O O . GLN A 1 240 ? -26.258 42.571 -35.223 1.000 39.678 239 GLN A O 1
ATOM 3597 N N . LEU A 1 241 ? -25.120 40.664 -34.831 1.000 32.906 240 LEU A N 1
ATOM 3598 C CA . LEU A 1 241 ? -25.923 40.296 -33.669 1.000 37.285 240 LEU A CA 1
ATOM 3599 C C . LEU A 1 241 ? -25.889 41.416 -32.599 1.000 34.744 240 LEU A C 1
ATOM 3600 O O . LEU A 1 241 ? -26.924 41.750 -32.009 1.000 41.991 240 LEU A O 1
ATOM 3616 N N . ILE A 1 242 ? -24.710 42.022 -32.374 1.000 33.516 241 ILE A N 1
ATOM 3617 C CA . ILE A 1 242 ? -24.534 42.961 -31.256 1.000 36.181 241 ILE A CA 1
ATOM 3618 C C . ILE A 1 242 ? -24.766 44.412 -31.697 1.000 53.383 241 ILE A C 1
ATOM 3619 O O . ILE A 1 242 ? -24.522 45.309 -30.890 1.000 52.838 241 ILE A O 1
ATOM 3635 N N . LYS A 1 243 ? -25.032 44.646 -32.997 1.000 39.996 242 LYS A N 1
ATOM 3636 C CA . LYS A 1 243 ? -25.564 45.919 -33.484 1.000 51.828 242 LYS A CA 1
ATOM 3637 C C . LYS A 1 243 ? -27.024 45.994 -33.007 1.000 59.350 242 LYS A C 1
ATOM 3638 O O . LYS A 1 243 ? -27.307 46.947 -32.258 1.000 69.593 242 LYS A O 1
ATOM 3657 N N . GLU B 1 3 ? -1.321 16.585 5.603 1.000 47.122 2 GLU B N 1
ATOM 3658 C CA . GLU B 1 3 ? -0.998 18.025 5.871 1.000 42.407 2 GLU B CA 1
ATOM 3659 C C . GLU B 1 3 ? -0.026 18.563 4.803 1.000 34.285 2 GLU B C 1
ATOM 3660 O O . GLU B 1 3 ? 0.503 17.794 3.993 1.000 39.461 2 GLU B O 1
ATOM 3672 N N . GLU B 1 4 ? 0.149 19.896 4.748 1.000 34.486 3 GLU B N 1
ATOM 3673 C CA . GLU B 1 4 ? 0.901 20.528 3.670 1.000 34.627 3 GLU B CA 1
ATOM 3674 C C . GLU B 1 4 ? 2.359 20.049 3.606 1.000 33.593 3 GLU B C 1
ATOM 3675 O O . GLU B 1 4 ? 2.966 20.015 2.538 1.000 29.934 3 GLU B O 1
ATOM 3687 N N . SER B 1 5 ? 3.004 19.769 4.756 1.000 35.390 4 SER B N 1
ATOM 3688 C CA . SER B 1 5 ? 4.365 19.237 4.768 1.000 37.176 4 SER B CA 1
ATOM 3689 C C . SER B 1 5 ? 4.506 17.912 3.971 1.000 40.721 4 SER B C 1
ATOM 3690 O O . SER B 1 5 ? 5.589 17.520 3.529 1.000 40.730 4 SER B O 1
ATOM 3698 N N . ASP B 1 6 ? 3.376 17.238 3.732 1.000 34.841 5 ASP B N 1
ATOM 3699 C CA . ASP B 1 6 ? 3.320 15.988 2.992 1.000 33.198 5 ASP B CA 1
ATOM 3700 C C . ASP B 1 6 ? 3.127 16.243 1.504 1.000 25.766 5 ASP B C 1
ATOM 3701 O O . ASP B 1 6 ? 3.202 15.298 0.735 1.000 27.717 5 ASP B O 1
ATOM 3710 N N . LEU B 1 7 ? 2.970 17.486 1.076 1.000 28.656 6 LEU B N 1
ATOM 3711 C CA . LEU B 1 7 ? 2.758 17.748 -0.341 1.000 24.502 6 LEU B CA 1
ATOM 3712 C C . LEU B 1 7 ? 3.905 17.327 -1.234 1.000 25.940 6 LEU B C 1
ATOM 3713 O O . LEU B 1 7 ? 3.652 16.766 -2.284 1.000 24.790 6 LEU B O 1
ATOM 3729 N N . LYS B 1 8 ? 5.180 17.542 -0.864 1.000 24.492 7 LYS B N 1
ATOM 3730 C CA . LYS B 1 8 ? 6.262 17.200 -1.752 1.000 27.312 7 LYS B CA 1
ATOM 3731 C C . LYS B 1 8 ? 6.237 15.700 -2.054 1.000 23.665 7 LYS B C 1
ATOM 3732 O O . LYS B 1 8 ? 6.380 15.316 -3.200 1.000 26.107 7 LYS B O 1
ATOM 3751 N N . ASP B 1 9 ? 6.057 14.883 -1.023 1.000 25.653 8 ASP B N 1
ATOM 3752 C CA . ASP B 1 9 ? 6.047 13.439 -1.217 1.000 25.640 8 ASP B CA 1
ATOM 3753 C C . ASP B 1 9 ? 4.826 13.048 -2.065 1.000 21.890 8 ASP B C 1
ATOM 3754 O O . ASP B 1 9 ? 5.005 12.232 -2.950 1.000 24.480 8 ASP B O 1
ATOM 3763 N N . HIS B 1 10 ? 3.696 13.724 -1.835 1.000 22.729 9 HIS B N 1
ATOM 3764 C CA . HIS B 1 10 ? 2.485 13.461 -2.632 1.000 23.181 9 HIS B CA 1
ATOM 3765 C C . HIS B 1 10 ? 2.731 13.798 -4.105 1.000 20.445 9 HIS B C 1
ATOM 3766 O O . HIS B 1 10 ? 2.466 13.011 -5.030 1.000 20.523 9 HIS B O 1
ATOM 3781 N N . ARG B 1 11 ? 3.325 14.953 -4.401 1.000 20.177 10 ARG B N 1
ATOM 3782 C CA . ARG B 1 11 ? 3.601 15.289 -5.787 1.000 22.018 10 ARG B CA 1
ATOM 3783 C C . ARG B 1 11 ? 4.510 14.247 -6.442 1.000 23.879 10 ARG B C 1
ATOM 3784 O O . ARG B 1 11 ? 4.385 13.915 -7.639 1.000 25.170 10 ARG B O 1
ATOM 3805 N N . ASP B 1 12 ? 5.578 13.864 -5.742 1.000 25.732 11 ASP B N 1
ATOM 3806 C CA . ASP B 1 12 ? 6.559 12.974 -6.340 1.000 29.086 11 ASP B CA 1
ATOM 3807 C C . ASP B 1 12 ? 5.876 11.641 -6.713 1.000 24.115 11 ASP B C 1
ATOM 3808 O O . ASP B 1 12 ? 6.150 11.119 -7.784 1.000 25.275 11 ASP B O 1
ATOM 3817 N N . LYS B 1 13 ? 5.061 11.098 -5.819 1.000 25.289 12 LYS B N 1
ATOM 3818 C CA . LYS B 1 13 ? 4.389 9.827 -6.053 1.000 26.068 12 LYS B CA 1
ATOM 3819 C C . LYS B 1 13 ? 3.385 9.967 -7.199 1.000 24.367 12 LYS B C 1
ATOM 3820 O O . LYS B 1 13 ? 3.325 9.109 -8.097 1.000 25.819 12 LYS B O 1
ATOM 3839 N N . TRP B 1 14 ? 2.609 11.041 -7.156 1.000 22.768 13 TRP B N 1
ATOM 3840 C CA . TRP B 1 14 ? 1.569 11.267 -8.170 1.000 23.996 13 TRP B CA 1
ATOM 3841 C C . TRP B 1 14 ? 2.194 11.387 -9.545 1.000 27.477 13 TRP B C 1
ATOM 3842 O O . TRP B 1 14 ? 1.618 10.898 -10.525 1.000 26.235 13 TRP B O 1
ATOM 3863 N N . ASN B 1 15 ? 3.347 12.049 -9.650 1.000 24.123 14 ASN B N 1
ATOM 3864 C CA . ASN B 1 15 ? 4.111 12.340 -10.863 1.000 29.767 14 ASN B CA 1
ATOM 3865 C C . ASN B 1 15 ? 4.632 11.099 -11.602 1.000 23.684 14 ASN B C 1
ATOM 3866 O O . ASN B 1 15 ? 4.826 11.157 -12.801 1.000 26.210 14 ASN B O 1
ATOM 3877 N N . LYS B 1 16 ? 4.811 10.014 -10.854 1.000 28.435 15 LYS B N 1
ATOM 3878 C CA . LYS B 1 16 ? 5.136 8.700 -11.355 1.000 24.868 15 LYS B CA 1
ATOM 3879 C C . LYS B 1 16 ? 4.015 8.222 -12.287 1.000 25.463 15 LYS B C 1
ATOM 3880 O O . LYS B 1 16 ? 4.332 7.511 -13.260 1.000 25.932 15 LYS B O 1
ATOM 3899 N N . TYR B 1 17 ? 2.784 8.671 -12.027 1.000 25.135 16 TYR B N 1
ATOM 3900 C CA . TYR B 1 17 ? 1.642 8.273 -12.863 1.000 26.340 16 TYR B CA 1
ATOM 3901 C C . TYR B 1 17 ? 1.194 9.323 -13.874 1.000 26.648 16 TYR B C 1
ATOM 3902 O O . TYR B 1 17 ? 0.721 8.983 -14.964 1.000 24.141 16 TYR B O 1
ATOM 3920 N N . TYR B 1 18 ? 1.402 10.617 -13.577 1.000 23.150 17 TYR B N 1
ATOM 3921 C CA . TYR B 1 18 ? 0.762 11.714 -14.309 1.000 26.533 17 TYR B CA 1
ATOM 3922 C C . TYR B 1 18 ? 1.752 12.733 -14.914 1.000 29.987 17 TYR B C 1
ATOM 3923 O O . TYR B 1 18 ? 1.342 13.645 -15.635 1.000 36.745 17 TYR B O 1
ATOM 3941 N N . GLY B 1 19 ? 3.017 12.498 -14.625 1.000 29.045 18 GLY B N 1
ATOM 3942 C CA . GLY B 1 19 ? 4.156 13.319 -15.019 1.000 35.810 18 GLY B CA 1
ATOM 3943 C C . GLY B 1 19 ? 4.879 12.868 -16.263 1.000 33.198 18 GLY B C 1
ATOM 3944 O O . GLY B 1 19 ? 5.830 13.523 -16.643 1.000 36.450 18 GLY B O 1
ATOM 3948 N N . VAL B 1 20 ? 4.516 11.724 -16.875 1.000 31.102 19 VAL B N 1
ATOM 3949 C CA . VAL B 1 20 ? 4.917 11.395 -18.246 1.000 27.825 19 VAL B CA 1
ATOM 3950 C C . VAL B 1 20 ? 3.636 11.127 -19.020 1.000 27.856 19 VAL B C 1
ATOM 3951 O O . VAL B 1 20 ? 2.614 10.923 -18.400 1.000 27.511 19 VAL B O 1
ATOM 3964 N N . SER B 1 21 ? 3.713 11.130 -20.364 1.000 26.666 20 SER B N 1
ATOM 3965 C CA . SER B 1 21 ? 2.597 10.834 -21.231 1.000 23.919 20 SER B CA 1
ATOM 3966 C C . SER B 1 21 ? 2.123 9.441 -20.908 1.000 23.274 20 SER B C 1
ATOM 3967 O O . SER B 1 21 ? 2.939 8.546 -20.684 1.000 25.090 20 SER B O 1
ATOM 3975 N N . PRO B 1 22 ? 0.818 9.151 -20.929 1.000 20.847 21 PRO B N 1
ATOM 3976 C CA . PRO B 1 22 ? 0.398 7.823 -20.502 1.000 22.034 21 PRO B CA 1
ATOM 3977 C C . PRO B 1 22 ? 0.893 6.684 -21.398 1.000 19.480 21 PRO B C 1
ATOM 3978 O O . PRO B 1 22 ? 1.026 5.593 -20.914 1.000 23.805 21 PRO B O 1
ATOM 3989 N N . ASP B 1 23 ? 1.170 6.994 -22.649 1.000 22.999 22 ASP B N 1
ATOM 3990 C CA . ASP B 1 23 ? 1.630 5.957 -23.580 1.000 25.173 22 ASP B CA 1
ATOM 3991 C C . ASP B 1 23 ? 3.082 5.607 -23.248 1.000 24.685 22 ASP B C 1
ATOM 3992 O O . ASP B 1 23 ? 3.626 4.747 -23.950 1.000 27.527 22 ASP B O 1
ATOM 4001 N N . GLN B 1 24 ? 3.728 6.316 -22.307 1.000 23.275 23 GLN B N 1
ATOM 4002 C CA . GLN B 1 24 ? 5.082 6.062 -21.843 1.000 27.499 23 GLN B CA 1
ATOM 4003 C C . GLN B 1 24 ? 5.124 5.336 -20.524 1.000 27.560 23 GLN B C 1
ATOM 4004 O O . GLN B 1 24 ? 6.183 5.009 -20.008 1.000 26.956 23 GLN B O 1
ATOM 4018 N N . LEU B 1 25 ? 3.985 5.110 -19.879 1.000 25.309 24 LEU B N 1
ATOM 4019 C CA . LEU B 1 25 ? 3.971 4.426 -18.624 1.000 20.930 24 LEU B CA 1
ATOM 4020 C C . LEU B 1 25 ? 4.424 3.004 -18.873 1.000 24.988 24 LEU B C 1
ATOM 4021 O O . LEU B 1 25 ? 4.063 2.363 -19.851 1.000 30.490 24 LEU B O 1
ATOM 4037 N N . SER B 1 26 ? 5.164 2.538 -17.917 1.000 27.333 25 SER B N 1
ATOM 4038 C CA . SER B 1 26 ? 5.645 1.196 -18.054 1.000 34.426 25 SER B CA 1
ATOM 4039 C C . SER B 1 26 ? 4.483 0.268 -17.766 1.000 25.916 25 SER B C 1
ATOM 4040 O O . SER B 1 26 ? 3.533 0.598 -17.039 1.000 26.124 25 SER B O 1
ATOM 4048 N N . LYS B 1 27 ? 4.612 -0.911 -18.354 1.000 28.137 26 LYS B N 1
ATOM 4049 C CA . LYS B 1 27 ? 3.561 -1.918 -18.326 1.000 27.373 26 LYS B CA 1
ATOM 4050 C C . LYS B 1 27 ? 3.271 -2.377 -16.922 1.000 28.898 26 LYS B C 1
ATOM 4051 O O . LYS B 1 27 ? 2.161 -2.826 -16.619 1.000 23.005 26 LYS B O 1
ATOM 4070 N N . ASP B 1 28 ? 4.223 -2.247 -16.001 1.000 24.350 27 ASP B N 1
ATOM 4071 C CA . ASP B 1 28 ? 3.976 -2.684 -14.656 1.000 24.774 27 ASP B CA 1
ATOM 4072 C C . ASP B 1 28 ? 2.979 -1.752 -13.919 1.000 26.219 27 ASP B C 1
ATOM 4073 O O . ASP B 1 28 ? 2.348 -2.170 -12.971 1.000 25.253 27 ASP B O 1
ATOM 4082 N N . LEU B 1 29 ? 2.897 -0.509 -14.361 1.000 25.699 28 LEU B N 1
ATOM 4083 C CA . LEU B 1 29 ? 1.965 0.430 -13.760 1.000 22.893 28 LEU B CA 1
ATOM 4084 C C . LEU B 1 29 ? 0.659 0.459 -14.569 1.000 19.529 28 LEU B C 1
ATOM 4085 O O . LEU B 1 29 ? -0.367 0.713 -13.969 1.000 22.072 28 LEU B O 1
ATOM 4101 N N . PHE B 1 30 ? 0.718 0.256 -15.867 1.000 19.634 29 PHE B N 1
ATOM 4102 C CA . PHE B 1 30 ? -0.479 0.446 -16.732 1.000 16.996 29 PHE B CA 1
ATOM 4103 C C . PHE B 1 30 ? -0.330 -0.430 -17.953 1.000 21.054 29 PHE B C 1
ATOM 4104 O O . PHE B 1 30 ? 0.607 -0.250 -18.761 1.000 19.768 29 PHE B O 1
ATOM 4121 N N . ASP B 1 31 ? -1.253 -1.386 -18.164 1.000 19.168 30 ASP B N 1
ATOM 4122 C CA . ASP B 1 31 ? -1.039 -2.308 -19.285 1.000 22.093 30 ASP B CA 1
ATOM 4123 C C . ASP B 1 31 ? -2.378 -2.806 -19.840 1.000 19.755 30 ASP B C 1
ATOM 4124 O O . ASP B 1 31 ? -3.312 -3.050 -19.050 1.000 19.250 30 ASP B O 1
ATOM 4133 N N . LYS B 1 32 ? -2.455 -2.842 -21.150 1.000 19.601 31 LYS B N 1
ATOM 4134 C CA . LYS B 1 32 ? -3.605 -3.409 -21.850 1.000 20.250 31 LYS B CA 1
ATOM 4135 C C . LYS B 1 32 ? -3.777 -4.867 -21.468 1.000 24.118 31 LYS B C 1
ATOM 4136 O O . LYS B 1 32 ? -2.812 -5.627 -21.392 1.000 23.172 31 LYS B O 1
ATOM 4155 N N . VAL B 1 33 ? -5.025 -5.292 -21.183 1.000 20.278 32 VAL B N 1
ATOM 4156 C CA . VAL B 1 33 ? -5.329 -6.686 -20.896 1.000 21.670 32 VAL B CA 1
ATOM 4157 C C . VAL B 1 33 ? -5.559 -7.421 -22.218 1.000 21.217 32 VAL B C 1
ATOM 4158 O O . VAL B 1 33 ? -6.335 -6.985 -23.051 1.000 22.609 32 VAL B O 1
ATOM 4171 N N . SER B 1 34 ? -4.804 -8.505 -22.433 1.000 25.082 33 SER B N 1
ATOM 4172 C CA . SER B 1 34 ? -4.898 -9.222 -23.720 1.000 25.600 33 SER B CA 1
ATOM 4173 C C . SER B 1 34 ? -6.148 -10.107 -23.767 1.000 23.402 33 SER B C 1
ATOM 4174 O O . SER B 1 34 ? -6.758 -10.391 -22.731 1.000 23.894 33 SER B O 1
ATOM 4182 N N . PRO B 1 35 ? -6.535 -10.572 -24.951 1.000 24.630 34 PRO B N 1
ATOM 4183 C CA . PRO B 1 35 ? -7.715 -11.393 -25.092 1.000 26.864 34 PRO B CA 1
ATOM 4184 C C . PRO B 1 35 ? -7.513 -12.721 -24.371 1.000 26.621 34 PRO B C 1
ATOM 4185 O O . PRO B 1 35 ? -8.502 -13.344 -24.037 1.000 30.639 34 PRO B O 1
ATOM 4196 N N . GLU B 1 36 ? -6.277 -13.165 -24.177 1.000 30.068 35 GLU B N 1
ATOM 4197 C CA . GLU B 1 36 ? -6.054 -14.399 -23.454 1.000 34.946 35 GLU B CA 1
ATOM 4198 C C . GLU B 1 36 ? -6.273 -14.147 -21.965 1.000 27.642 35 GLU B C 1
ATOM 4199 O O . GLU B 1 36 ? -6.860 -14.945 -21.251 1.000 31.117 35 GLU B O 1
ATOM 4211 N N . GLN B 1 37 ? -5.694 -13.054 -21.485 1.000 25.671 36 GLN B N 1
ATOM 4212 C CA . GLN B 1 37 ? -5.721 -12.717 -20.069 1.000 26.912 36 GLN B CA 1
ATOM 4213 C C . GLN B 1 37 ? -7.143 -12.399 -19.594 1.000 23.708 36 GLN B C 1
ATOM 4214 O O . GLN B 1 37 ? -7.540 -12.701 -18.473 1.000 25.802 36 GLN B O 1
ATOM 4228 N N . ILE B 1 38 ? -7.955 -11.927 -20.493 1.000 23.159 37 ILE B N 1
ATOM 4229 C CA . ILE B 1 38 ? -9.243 -11.422 -20.108 1.000 24.556 37 ILE B CA 1
ATOM 4230 C C . ILE B 1 38 ? -10.185 -12.570 -19.731 1.000 30.058 37 ILE B C 1
ATOM 4231 O O . ILE B 1 38 ? -11.168 -12.354 -19.053 1.000 27.987 37 ILE B O 1
ATOM 4247 N N . LYS B 1 39 ? -9.836 -13.787 -20.153 1.000 27.675 38 LYS B N 1
ATOM 4248 C CA . LYS B 1 39 ? -10.567 -15.010 -19.852 1.000 24.185 38 LYS B CA 1
ATOM 4249 C C . LYS B 1 39 ? -10.334 -15.496 -18.443 1.000 21.530 38 LYS B C 1
ATOM 4250 O O . LYS B 1 39 ? -11.142 -16.310 -17.991 1.000 28.463 38 LYS B O 1
ATOM 4269 N N . ASN B 1 40 ? -9.353 -14.987 -17.710 1.000 21.226 39 ASN B N 1
ATOM 4270 C CA . ASN B 1 40 ? -9.009 -15.477 -16.381 1.000 23.769 39 ASN B CA 1
ATOM 4271 C C . ASN B 1 40 ? -9.409 -14.484 -15.291 1.000 27.693 39 ASN B C 1
ATOM 4272 O O . ASN B 1 40 ? -9.475 -13.264 -15.566 1.000 24.740 39 ASN B O 1
ATOM 4283 N N . SER B 1 41 ? -9.587 -14.991 -14.080 1.000 27.518 40 SER B N 1
ATOM 4284 C CA . SER B 1 41 ? -9.803 -14.186 -12.892 1.000 29.279 40 SER B CA 1
ATOM 4285 C C . SER B 1 41 ? -8.519 -13.445 -12.595 1.000 30.291 40 SER B C 1
ATOM 4286 O O . SER B 1 41 ? -7.434 -13.941 -12.931 1.000 29.156 40 SER B O 1
ATOM 4293 N N . PRO B 1 42 ? -8.557 -12.167 -12.155 1.000 30.121 41 PRO B N 1
ATOM 4294 C CA . PRO B 1 42 ? -9.794 -11.433 -11.865 1.000 29.427 41 PRO B CA 1
ATOM 4295 C C . PRO B 1 42 ? -10.371 -10.561 -12.972 1.000 25.647 41 PRO B C 1
ATOM 4296 O O . PRO B 1 42 ? -11.498 -10.064 -12.846 1.000 24.677 41 PRO B O 1
ATOM 4307 N N . TYR B 1 43 ? -9.688 -10.562 -14.127 1.000 21.707 42 TYR B N 1
ATOM 4308 C CA . TYR B 1 43 ? -10.129 -9.801 -15.273 1.000 22.832 42 TYR B CA 1
ATOM 4309 C C . TYR B 1 43 ? -11.519 -10.209 -15.732 1.000 25.538 42 TYR B C 1
ATOM 4310 O O . TYR B 1 43 ? -12.282 -9.343 -16.224 1.000 20.736 42 TYR B O 1
ATOM 4328 N N . GLN B 1 44 ? -11.868 -11.506 -15.628 1.000 21.692 43 GLN B N 1
ATOM 4329 C CA . GLN B 1 44 ? -13.027 -11.976 -16.363 1.000 21.908 43 GLN B CA 1
ATOM 4330 C C . GLN B 1 44 ? -14.364 -11.490 -15.748 1.000 21.884 43 GLN B C 1
ATOM 4331 O O . GLN B 1 44 ? -15.409 -11.675 -16.387 1.000 23.176 43 GLN B O 1
ATOM 4345 N N . SER B 1 45 ? -14.320 -10.940 -14.564 1.000 24.143 44 SER B N 1
ATOM 4346 C CA . SER B 1 45 ? -15.542 -10.386 -13.962 1.000 21.870 44 SER B CA 1
ATOM 4347 C C . SER B 1 45 ? -15.823 -8.941 -14.416 1.000 19.206 44 SER B C 1
ATOM 4348 O O . SER B 1 45 ? -16.868 -8.421 -14.089 1.000 19.651 44 SER B O 1
ATOM 4356 N N . VAL B 1 46 ? -14.933 -8.338 -15.129 1.000 15.689 45 VAL B N 1
ATOM 4357 C CA . VAL B 1 46 ? -15.004 -6.944 -15.503 1.000 16.539 45 VAL B CA 1
ATOM 4358 C C . VAL B 1 46 ? -15.559 -6.742 -16.888 1.000 16.517 45 VAL B C 1
ATOM 4359 O O . VAL B 1 46 ? -15.235 -7.502 -17.828 1.000 18.099 45 VAL B O 1
ATOM 4372 N N . GLY B 1 47 ? -16.411 -5.716 -17.039 1.000 15.739 46 GLY B N 1
ATOM 4373 C CA . GLY B 1 47 ? -16.904 -5.350 -18.354 1.000 17.141 46 GLY B CA 1
ATOM 4374 C C . GLY B 1 47 ? -17.186 -3.888 -18.550 1.000 18.300 46 GLY B C 1
ATOM 4375 O O . GLY B 1 47 ? -17.080 -3.095 -17.595 1.000 16.979 46 GLY B O 1
ATOM 4379 N N . ALA B 1 48 ? -17.441 -3.569 -19.818 1.000 16.665 47 ALA B N 1
ATOM 4380 C CA . ALA B 1 48 ? -17.699 -2.198 -20.249 1.000 15.727 47 ALA B CA 1
ATOM 4381 C C . ALA B 1 48 ? -19.183 -1.936 -20.073 1.000 17.817 47 ALA B C 1
ATOM 4382 O O . ALA B 1 48 ? -20.011 -2.762 -20.460 1.000 19.128 47 ALA B O 1
ATOM 4389 N N . LEU B 1 49 ? -19.502 -0.767 -19.533 1.000 17.754 48 LEU B N 1
ATOM 4390 C CA . LEU B 1 49 ? -20.875 -0.298 -19.425 1.000 19.738 48 LEU B CA 1
ATOM 4391 C C . LEU B 1 49 ? -21.134 0.933 -20.297 1.000 20.129 48 LEU B C 1
ATOM 4392 O O . LEU B 1 49 ? -20.305 1.838 -20.407 1.000 22.476 48 LEU B O 1
ATOM 4408 N N . PHE B 1 50 ? -22.288 0.922 -21.023 1.000 20.485 49 PHE B N 1
ATOM 4409 C CA . PHE B 1 50 ? -22.645 2.025 -21.931 1.000 21.992 49 PHE B CA 1
ATOM 4410 C C . PHE B 1 50 ? -24.075 2.434 -21.471 1.000 23.923 49 PHE B C 1
ATOM 4411 O O . PHE B 1 50 ? -24.934 1.576 -21.312 1.000 30.417 49 PHE B O 1
ATOM 4428 N N . VAL B 1 51 ? -24.230 3.671 -21.062 1.000 25.371 50 VAL B N 1
ATOM 4429 C CA . VAL B 1 51 ? -25.549 4.246 -20.810 1.000 26.026 50 VAL B CA 1
ATOM 4430 C C . VAL B 1 51 ? -25.793 5.080 -22.057 1.000 25.410 50 VAL B C 1
ATOM 4431 O O . VAL B 1 51 ? -25.147 6.086 -22.275 1.000 28.522 50 VAL B O 1
ATOM 4444 N N . LYS B 1 52 ? -26.781 4.671 -22.832 1.000 31.526 51 LYS B N 1
ATOM 4445 C CA . LYS B 1 52 ? -26.980 5.239 -24.171 1.000 38.740 51 LYS B CA 1
ATOM 4446 C C . LYS B 1 52 ? -27.240 6.734 -24.047 1.000 42.281 51 LYS B C 1
ATOM 4447 O O . LYS B 1 52 ? -27.955 7.191 -23.129 1.000 37.268 51 LYS B O 1
ATOM 4466 N N . GLY B 1 53 ? -26.505 7.472 -24.896 1.000 40.941 52 GLY B N 1
ATOM 4467 C CA . GLY B 1 53 ? -26.566 8.929 -25.012 1.000 49.821 52 GLY B CA 1
ATOM 4468 C C . GLY B 1 53 ? -25.909 9.747 -23.886 1.000 52.162 52 GLY B C 1
ATOM 4469 O O . GLY B 1 53 ? -25.990 10.983 -23.906 1.000 48.300 52 GLY B O 1
ATOM 4473 N N . GLU B 1 54 ? -25.275 9.098 -22.889 1.000 43.802 53 GLU B N 1
ATOM 4474 C CA . GLU B 1 54 ? -24.974 9.817 -21.652 1.000 41.226 53 GLU B CA 1
ATOM 4475 C C . GLU B 1 54 ? -23.632 9.440 -21.055 1.000 41.425 53 GLU B C 1
ATOM 4476 O O . GLU B 1 54 ? -23.039 10.300 -20.403 1.000 39.904 53 GLU B O 1
ATOM 4488 N N . ALA B 1 55 ? -23.196 8.169 -21.117 1.000 35.413 54 ALA B N 1
ATOM 4489 C CA . ALA B 1 55 ? -21.993 7.897 -20.331 1.000 33.081 54 ALA B CA 1
ATOM 4490 C C . ALA B 1 55 ? -21.347 6.560 -20.670 1.000 27.709 54 ALA B C 1
ATOM 4491 O O . ALA B 1 55 ? -22.016 5.606 -21.124 1.000 29.365 54 ALA B O 1
ATOM 4498 N N . VAL B 1 56 ? -20.043 6.492 -20.392 1.000 24.508 55 VAL B N 1
ATOM 4499 C CA . VAL B 1 56 ? -19.300 5.238 -20.439 1.000 22.354 55 VAL B CA 1
ATOM 4500 C C . VAL B 1 56 ? -18.710 4.946 -19.035 1.000 23.814 55 VAL B C 1
ATOM 4501 O O . VAL B 1 56 ? -18.391 5.842 -18.202 1.000 25.219 55 VAL B O 1
ATOM 4514 N N . ALA B 1 57 ? -18.564 3.647 -18.702 1.000 21.014 56 ALA B N 1
ATOM 4515 C CA . ALA B 1 57 ? -17.980 3.327 -17.400 1.000 20.078 56 ALA B CA 1
ATOM 4516 C C . ALA B 1 57 ? -17.616 1.859 -17.417 1.000 16.499 56 ALA B C 1
ATOM 4517 O O . ALA B 1 57 ? -17.610 1.234 -18.473 1.000 17.978 56 ALA B O 1
ATOM 4524 N N . THR B 1 58 ? -17.162 1.382 -16.286 1.000 16.229 57 THR B N 1
ATOM 4525 C CA . THR B 1 58 ? -16.860 0.002 -16.028 1.000 13.912 57 THR B CA 1
ATOM 4526 C C . THR B 1 58 ? -17.899 -0.564 -15.053 1.000 14.415 57 THR B C 1
ATOM 4527 O O . THR B 1 58 ? -18.460 0.172 -14.249 1.000 15.955 57 THR B O 1
ATOM 4538 N N . GLY B 1 59 ? -18.149 -1.864 -15.128 1.000 15.847 58 GLY B N 1
ATOM 4539 C CA . GLY B 1 59 ? -18.891 -2.568 -14.069 1.000 15.889 58 GLY B CA 1
ATOM 4540 C C . GLY B 1 59 ? -18.251 -3.901 -13.742 1.000 16.839 58 GLY B C 1
ATOM 4541 O O . GLY B 1 59 ? -17.455 -4.392 -14.567 1.000 16.232 58 GLY B O 1
ATOM 4545 N N . VAL B 1 60 ? -18.537 -4.387 -12.516 1.000 16.932 59 VAL B N 1
ATOM 4546 C CA . VAL B 1 60 ? -17.987 -5.630 -12.038 1.000 16.608 59 VAL B CA 1
ATOM 4547 C C . VAL B 1 60 ? -19.132 -6.593 -11.787 1.000 18.266 59 VAL B C 1
ATOM 4548 O O . VAL B 1 60 ? -20.019 -6.255 -11.034 1.000 18.356 59 VAL B O 1
ATOM 4561 N N . PHE B 1 61 ? -19.038 -7.789 -12.421 1.000 17.434 60 PHE B N 1
ATOM 4562 C CA . PHE B 1 61 ? -20.076 -8.817 -12.234 1.000 17.882 60 PHE B CA 1
ATOM 4563 C C . PHE B 1 61 ? -19.870 -9.561 -10.903 1.000 18.585 60 PHE B C 1
ATOM 4564 O O . PHE B 1 61 ? -18.746 -10.038 -10.659 1.000 20.103 60 PHE B O 1
ATOM 4581 N N . ILE B 1 62 ? -20.912 -9.615 -10.050 1.000 21.183 61 ILE B N 1
ATOM 4582 C CA . ILE B 1 62 ? -20.772 -10.233 -8.744 1.000 20.731 61 ILE B CA 1
ATOM 4583 C C . ILE B 1 62 ? -21.618 -11.501 -8.532 1.000 21.709 61 ILE B C 1
ATOM 4584 O O . ILE B 1 62 ? -21.543 -12.104 -7.455 1.000 21.761 61 ILE B O 1
ATOM 4600 N N . GLY B 1 63 ? -22.334 -11.904 -9.554 1.000 21.653 62 GLY B N 1
ATOM 4601 C CA . GLY B 1 63 ? -23.106 -13.153 -9.525 1.000 23.633 62 GLY B CA 1
ATOM 4602 C C . GLY B 1 63 ? -24.562 -12.914 -9.894 1.000 24.655 62 GLY B C 1
ATOM 4603 O O . GLY B 1 63 ? -25.113 -11.834 -9.712 1.000 28.205 62 GLY B O 1
ATOM 4607 N N . LYS B 1 64 ? -25.269 -13.971 -10.333 1.000 31.442 63 LYS B N 1
ATOM 4608 C CA . LYS B 1 64 ? -26.752 -13.924 -10.369 1.000 36.093 63 LYS B CA 1
ATOM 4609 C C . LYS B 1 64 ? -27.294 -12.642 -11.002 1.000 27.589 63 LYS B C 1
ATOM 4610 O O . LYS B 1 64 ? -28.038 -11.884 -10.353 1.000 29.928 63 LYS B O 1
ATOM 4629 N N . ASN B 1 65 ? -26.899 -12.454 -12.271 1.000 24.036 64 ASN B N 1
ATOM 4630 C CA . ASN B 1 65 ? -27.288 -11.356 -13.141 1.000 22.699 64 ASN B CA 1
ATOM 4631 C C . ASN B 1 65 ? -26.888 -9.952 -12.611 1.000 19.529 64 ASN B C 1
ATOM 4632 O O . ASN B 1 65 ? -27.290 -8.953 -13.163 1.000 22.612 64 ASN B O 1
ATOM 4643 N N . THR B 1 66 ? -26.073 -9.837 -11.564 1.000 21.916 65 THR B N 1
ATOM 4644 C CA . THR B 1 66 ? -25.882 -8.559 -10.895 1.000 20.431 65 THR B CA 1
ATOM 4645 C C . THR B 1 66 ? -24.479 -7.961 -11.148 1.000 19.179 65 THR B C 1
ATOM 4646 O O . THR B 1 66 ? -23.465 -8.673 -10.992 1.000 20.034 65 THR B O 1
ATOM 4657 N N . VAL B 1 67 ? -24.503 -6.681 -11.448 1.000 18.344 66 VAL B N 1
ATOM 4658 C CA . VAL B 1 67 ? -23.255 -5.887 -11.718 1.000 17.508 66 VAL B CA 1
ATOM 4659 C C . VAL B 1 67 ? -23.232 -4.662 -10.808 1.000 19.255 66 VAL B C 1
ATOM 4660 O O . VAL B 1 67 ? -24.282 -4.062 -10.540 1.000 20.414 66 VAL B O 1
ATOM 4673 N N . VAL B 1 68 ? -22.074 -4.338 -10.218 1.000 18.187 67 VAL B N 1
ATOM 4674 C CA . VAL B 1 68 ? -21.898 -3.108 -9.481 1.000 19.817 67 VAL B CA 1
ATOM 4675 C C . VAL B 1 68 ? -21.173 -2.075 -10.359 1.000 18.189 67 VAL B C 1
ATOM 4676 O O . VAL B 1 68 ? -20.249 -2.402 -11.135 1.000 16.671 67 VAL B O 1
ATOM 4689 N N . THR B 1 69 ? -21.616 -0.810 -10.222 1.000 17.032 68 THR B N 1
ATOM 4690 C CA . THR B 1 69 ? -20.912 0.291 -10.818 1.000 17.028 68 THR B CA 1
ATOM 4691 C C . THR B 1 69 ? -21.179 1.520 -9.940 1.000 17.492 68 THR B C 1
ATOM 4692 O O . THR B 1 69 ? -21.816 1.396 -8.881 1.000 19.215 68 THR B O 1
ATOM 4703 N N . ASN B 1 70 ? -20.687 2.686 -10.323 1.000 16.543 69 ASN B N 1
ATOM 4704 C CA . ASN B 1 70 ? -20.962 3.849 -9.512 1.000 17.057 69 ASN B CA 1
ATOM 4705 C C . ASN B 1 70 ? -22.401 4.339 -9.672 1.000 18.757 69 ASN B C 1
ATOM 4706 O O . ASN B 1 70 ? -22.986 4.252 -10.748 1.000 17.809 69 ASN B O 1
ATOM 4717 N N . HIS B 1 71 ? -22.921 4.950 -8.603 1.000 21.256 70 HIS B N 1
ATOM 4718 C CA . HIS B 1 71 ? -24.212 5.652 -8.695 1.000 20.832 70 HIS B CA 1
ATOM 4719 C C . HIS B 1 71 ? -24.113 6.799 -9.681 1.000 23.681 70 HIS B C 1
ATOM 4720 O O . HIS B 1 71 ? -25.035 7.114 -10.456 1.000 23.759 70 HIS B O 1
ATOM 4735 N N . HIS B 1 72 ? -22.983 7.494 -9.710 1.000 21.939 71 HIS B N 1
ATOM 4736 C CA . HIS B 1 72 ? -22.891 8.645 -10.590 1.000 23.301 71 HIS B CA 1
ATOM 4737 C C . HIS B 1 72 ? -23.027 8.254 -12.066 1.000 25.137 71 HIS B C 1
ATOM 4738 O O . HIS B 1 72 ? -23.237 9.135 -12.869 1.000 25.359 71 HIS B O 1
ATOM 4753 N N . ILE B 1 73 ? -22.761 6.995 -12.436 1.000 21.492 72 ILE B N 1
ATOM 4754 C CA . ILE B 1 73 ? -22.985 6.453 -13.750 1.000 21.357 72 ILE B CA 1
ATOM 4755 C C . ILE B 1 73 ? -24.428 6.029 -13.906 1.000 24.126 72 ILE B C 1
ATOM 4756 O O . ILE B 1 73 ? -25.105 6.442 -14.845 1.000 26.446 72 ILE B O 1
ATOM 4772 N N . ALA B 1 74 ? -24.926 5.190 -13.001 1.000 21.775 73 ALA B N 1
ATOM 4773 C CA . ALA B 1 74 ? -26.228 4.571 -13.156 1.000 20.206 73 ALA B CA 1
ATOM 4774 C C . ALA B 1 74 ? -27.332 5.624 -13.133 1.000 24.758 73 ALA B C 1
ATOM 4775 O O . ALA B 1 74 ? -28.353 5.464 -13.825 1.000 25.707 73 ALA B O 1
ATOM 4782 N N . LYS B 1 75 ? -27.119 6.666 -12.362 1.000 22.413 74 LYS B N 1
ATOM 4783 C CA . LYS B 1 75 ? -28.193 7.670 -12.303 1.000 25.300 74 LYS B CA 1
ATOM 4784 C C . LYS B 1 75 ? -28.409 8.349 -13.643 1.000 26.552 74 LYS B C 1
ATOM 4785 O O . LYS B 1 75 ? -29.535 8.870 -13.836 1.000 28.230 74 LYS B O 1
ATOM 4804 N N . GLU B 1 76 ? -27.478 8.248 -14.599 1.000 26.574 75 GLU B N 1
ATOM 4805 C CA . GLU B 1 76 ? -27.620 8.858 -15.905 1.000 27.428 75 GLU B CA 1
ATOM 4806 C C . GLU B 1 76 ? -28.647 8.104 -16.752 1.000 25.563 75 GLU B C 1
ATOM 4807 O O . GLU B 1 76 ? -29.104 8.645 -17.747 1.000 33.456 75 GLU B O 1
ATOM 4819 N N . ALA B 1 77 ? -29.034 6.896 -16.379 1.000 24.883 76 ALA B N 1
ATOM 4820 C CA . ALA B 1 77 ? -30.099 6.170 -17.066 1.000 26.406 76 ALA B CA 1
ATOM 4821 C C . ALA B 1 77 ? -31.478 6.701 -16.658 1.000 30.065 76 ALA B C 1
ATOM 4822 O O . ALA B 1 77 ? -32.471 6.204 -17.213 1.000 29.583 76 ALA B O 1
ATOM 4829 N N . LYS B 1 78 ? -31.532 7.529 -15.589 1.000 27.849 77 LYS B N 1
ATOM 4830 C CA . LYS B 1 78 ? -32.803 8.025 -15.067 1.000 37.776 77 LYS B CA 1
ATOM 4831 C C . LYS B 1 78 ? -33.841 6.902 -14.927 1.000 30.455 77 LYS B C 1
ATOM 4832 O O . LYS B 1 78 ? -35.018 7.041 -15.348 1.000 36.873 77 LYS B O 1
ATOM 4851 N N . ASN B 1 79 ? -33.450 5.798 -14.289 1.000 25.836 78 ASN B N 1
ATOM 4852 C CA . ASN B 1 79 ? -34.353 4.732 -13.904 1.000 31.128 78 ASN B CA 1
ATOM 4853 C C . ASN B 1 79 ? -35.002 4.017 -15.098 1.000 25.830 78 ASN B C 1
ATOM 4854 O O . ASN B 1 79 ? -36.015 3.322 -14.946 1.000 30.732 78 ASN B O 1
ATOM 4865 N N . ASN B 1 80 ? -34.329 4.080 -16.225 1.000 25.549 79 ASN B N 1
ATOM 4866 C CA . ASN B 1 80 ? -34.723 3.247 -17.332 1.000 32.518 79 ASN B CA 1
ATOM 4867 C C . ASN B 1 80 ? -33.695 2.138 -17.620 1.000 22.569 79 ASN B C 1
ATOM 4868 O O . ASN B 1 80 ? -32.676 2.506 -18.199 1.000 28.918 79 ASN B O 1
ATOM 4879 N N . PRO B 1 81 ? -33.931 0.889 -17.184 1.000 29.123 80 PRO B N 1
ATOM 4880 C CA . PRO B 1 81 ? -32.886 -0.148 -17.245 1.000 24.352 80 PRO B CA 1
ATOM 4881 C C . PRO B 1 81 ? -32.503 -0.452 -18.663 1.000 29.075 80 PRO B C 1
ATOM 4882 O O . PRO B 1 81 ? -31.355 -0.758 -18.916 1.000 25.595 80 PRO B O 1
ATOM 4893 N N . SER B 1 82 ? -33.410 -0.261 -19.621 1.000 29.264 81 SER B N 1
ATOM 4894 C CA . SER B 1 82 ? -33.130 -0.598 -21.011 1.000 29.226 81 SER B CA 1
ATOM 4895 C C . SER B 1 82 ? -32.026 0.290 -21.610 1.000 31.877 81 SER B C 1
ATOM 4896 O O . SER B 1 82 ? -31.467 -0.016 -22.646 1.000 32.436 81 SER B O 1
ATOM 4904 N N . LYS B 1 83 ? -31.678 1.416 -20.983 1.000 29.649 82 LYS B N 1
ATOM 4905 C CA . LYS B 1 83 ? -30.632 2.273 -21.479 1.000 27.985 82 LYS B CA 1
ATOM 4906 C C . LYS B 1 83 ? -29.212 1.781 -21.074 1.000 21.008 82 LYS B C 1
ATOM 4907 O O . LYS B 1 83 ? -28.249 2.420 -21.508 1.000 25.264 82 LYS B O 1
ATOM 4926 N N . ILE B 1 84 ? -29.156 0.726 -20.287 1.000 21.804 83 ILE B N 1
ATOM 4927 C CA . ILE B 1 84 ? -27.830 0.298 -19.813 1.000 21.439 83 ILE B CA 1
ATOM 4928 C C . ILE B 1 84 ? -27.497 -1.038 -20.459 1.000 21.653 83 ILE B C 1
ATOM 4929 O O . ILE B 1 84 ? -28.164 -2.050 -20.201 1.000 23.031 83 ILE B O 1
ATOM 4945 N N . ILE B 1 85 ? -26.284 -1.047 -21.060 1.000 19.040 84 ILE B N 1
ATOM 4946 C CA . ILE B 1 85 ? -25.767 -2.218 -21.744 1.000 20.812 84 ILE B CA 1
ATOM 4947 C C . ILE B 1 85 ? -24.430 -2.561 -21.071 1.000 20.333 84 ILE B C 1
ATOM 4948 O O . ILE B 1 85 ? -23.647 -1.636 -20.906 1.000 21.336 84 ILE B O 1
ATOM 4964 N N . PHE B 1 86 ? -24.178 -3.828 -20.823 1.000 20.872 85 PHE B N 1
ATOM 4965 C CA . PHE B 1 86 ? -22.912 -4.339 -20.297 1.000 20.325 85 PHE B CA 1
ATOM 4966 C C . PHE B 1 86 ? -22.300 -5.358 -21.249 1.000 21.809 85 PHE B C 1
ATOM 4967 O O . PHE B 1 86 ? -23.032 -6.214 -21.747 1.000 18.291 85 PHE B O 1
ATOM 4984 N N . SER B 1 87 ? -20.974 -5.254 -21.446 1.000 18.880 86 SER B N 1
ATOM 4985 C CA . SER B 1 87 ? -20.284 -6.239 -22.273 1.000 21.279 86 SER B CA 1
ATOM 4986 C C . SER B 1 87 ? -19.087 -6.760 -21.506 1.000 18.478 86 SER B C 1
ATOM 4987 O O . SER B 1 87 ? -18.101 -6.021 -21.440 1.000 17.114 86 SER B O 1
ATOM 4995 N N . PRO B 1 88 ? -19.187 -7.953 -20.885 1.000 17.951 87 PRO B N 1
ATOM 4996 C CA . PRO B 1 88 ? -18.086 -8.519 -20.156 1.000 17.886 87 PRO B CA 1
ATOM 4997 C C . PRO B 1 88 ? -16.945 -8.908 -21.071 1.000 19.180 87 PRO B C 1
ATOM 4998 O O . PRO B 1 88 ? -17.212 -9.515 -22.098 1.000 19.281 87 PRO B O 1
ATOM 5009 N N . GLY B 1 89 ? -15.734 -8.477 -20.737 1.000 21.447 88 GLY B N 1
ATOM 5010 C CA . GLY B 1 89 ? -14.614 -8.983 -21.491 1.000 19.387 88 GLY B CA 1
ATOM 5011 C C . GLY B 1 89 ? -14.490 -8.398 -22.877 1.000 19.788 88 GLY B C 1
ATOM 5012 O O . GLY B 1 89 ? -13.756 -8.942 -23.722 1.000 20.903 88 GLY B O 1
ATOM 5016 N N . ALA B 1 90 ? -15.114 -7.272 -23.136 1.000 17.705 89 ALA B N 1
ATOM 5017 C CA . ALA B 1 90 ? -14.931 -6.505 -24.366 1.000 18.407 89 ALA B CA 1
ATOM 5018 C C . ALA B 1 90 ? -13.473 -6.125 -24.550 1.000 17.946 89 ALA B C 1
ATOM 5019 O O . ALA B 1 90 ? -12.746 -5.768 -23.621 1.000 19.037 89 ALA B O 1
ATOM 5026 N N . HIS B 1 91 ? -13.010 -6.256 -25.807 1.000 17.221 90 HIS B N 1
ATOM 5027 C CA . HIS B 1 91 ? -11.635 -5.868 -26.110 1.000 17.783 90 HIS B CA 1
ATOM 5028 C C . HIS B 1 91 ? -11.542 -5.518 -27.602 1.000 19.073 90 HIS B C 1
ATOM 5029 O O . HIS B 1 91 ? -12.395 -5.908 -28.388 1.000 20.370 90 HIS B O 1
ATOM 5044 N N . ALA B 1 92 ? -10.524 -4.793 -28.019 1.000 20.961 91 ALA B N 1
ATOM 5045 C CA . ALA B 1 92 ? -10.345 -4.440 -29.423 1.000 18.033 91 ALA B CA 1
ATOM 5046 C C . ALA B 1 92 ? -9.940 -5.679 -30.237 1.000 19.567 91 ALA B C 1
ATOM 5047 O O . ALA B 1 92 ? -9.201 -6.554 -29.740 1.000 22.015 91 ALA B O 1
ATOM 5054 N N . ASP B 1 93 ? -10.308 -5.693 -31.533 1.000 20.998 92 ASP B N 1
ATOM 5055 C CA . ASP B 1 93 ? -9.666 -6.677 -32.406 1.000 23.016 92 ASP B CA 1
ATOM 5056 C C . ASP B 1 93 ? -8.203 -6.259 -32.564 1.000 25.634 92 ASP B C 1
ATOM 5057 O O . ASP B 1 93 ? -7.834 -5.149 -32.183 1.000 27.567 92 ASP B O 1
ATOM 5066 N N . GLU B 1 94 ? -7.456 -7.114 -33.249 1.000 28.328 93 GLU B N 1
ATOM 5067 C CA . GLU B 1 94 ? -6.019 -6.897 -33.446 1.000 34.778 93 GLU B CA 1
ATOM 5068 C C . GLU B 1 94 ? -5.748 -5.595 -34.178 1.000 35.603 93 GLU B C 1
ATOM 5069 O O . GLU B 1 94 ? -4.719 -4.986 -33.968 1.000 39.682 93 GLU B O 1
ATOM 5081 N N . SER B 1 95 ? -6.656 -5.144 -35.040 1.000 34.847 94 SER B N 1
ATOM 5082 C CA . SER B 1 95 ? -6.433 -3.942 -35.837 1.000 31.875 94 SER B CA 1
ATOM 5083 C C . SER B 1 95 ? -6.887 -2.663 -35.163 1.000 29.366 94 SER B C 1
ATOM 5084 O O . SER B 1 95 ? -6.753 -1.599 -35.741 1.000 31.568 94 SER B O 1
ATOM 5092 N N . ASN B 1 96 ? -7.538 -2.703 -33.993 1.000 27.050 95 ASN B N 1
ATOM 5093 C CA . ASN B 1 96 ? -8.187 -1.520 -33.406 1.000 30.866 95 ASN B CA 1
ATOM 5094 C C . ASN B 1 96 ? -9.325 -0.876 -34.175 1.000 31.838 95 ASN B C 1
ATOM 5095 O O . ASN B 1 96 ? -9.762 0.246 -33.910 1.000 32.221 95 ASN B O 1
ATOM 5106 N N . THR B 1 97 ? -10.025 -1.676 -34.959 1.000 25.138 96 THR B N 1
ATOM 5107 C CA . THR B 1 97 ? -11.124 -1.176 -35.717 1.000 27.295 96 THR B CA 1
ATOM 5108 C C . THR B 1 97 ? -12.425 -1.366 -34.936 1.000 22.446 96 THR B C 1
ATOM 5109 O O . THR B 1 97 ? -13.284 -0.501 -35.008 1.000 28.011 96 THR B O 1
ATOM 5120 N N . GLY B 1 98 ? -12.609 -2.550 -34.324 1.000 23.521 97 GLY B N 1
ATOM 5121 C CA . GLY B 1 98 ? -13.854 -2.901 -33.680 1.000 21.190 97 GLY B CA 1
ATOM 5122 C C . GLY B 1 98 ? -13.622 -3.395 -32.244 1.000 19.904 97 GLY B C 1
ATOM 5123 O O . GLY B 1 98 ? -12.509 -3.755 -31.903 1.000 22.224 97 GLY B O 1
ATOM 5127 N N . THR B 1 99 ? -14.733 -3.455 -31.515 1.000 19.887 98 THR B N 1
ATOM 5128 C CA . THR B 1 99 ? -14.709 -4.104 -30.214 1.000 19.677 98 THR B CA 1
ATOM 5129 C C . THR B 1 99 ? -15.302 -5.475 -30.412 1.000 18.315 98 THR B C 1
ATOM 5130 O O . THR B 1 99 ? -16.480 -5.597 -30.779 1.000 21.464 98 THR B O 1
ATOM 5141 N N . VAL B 1 100 ? -14.491 -6.497 -30.026 1.000 18.693 99 VAL B N 1
ATOM 5142 C CA . VAL B 1 100 ? -14.967 -7.860 -29.928 1.000 16.195 99 VAL B CA 1
ATOM 5143 C C . VAL B 1 100 ? -15.741 -8.016 -28.614 1.000 17.660 99 VAL B C 1
ATOM 5144 O O . VAL B 1 100 ? -15.191 -7.676 -27.561 1.000 18.498 99 VAL B O 1
ATOM 5157 N N . LEU B 1 101 ? -16.956 -8.541 -28.714 1.000 17.785 100 LEU B N 1
ATOM 5158 C CA . LEU B 1 101 ? -17.720 -8.803 -27.508 1.000 21.596 100 LEU B CA 1
ATOM 5159 C C . LEU B 1 101 ? -17.818 -10.305 -27.434 1.000 20.661 100 LEU B C 1
ATOM 5160 O O . LEU B 1 101 ? -18.750 -10.933 -27.982 1.000 20.715 100 LEU B O 1
ATOM 5176 N N . PRO B 1 102 ? -16.901 -10.946 -26.708 1.000 19.152 101 PRO B N 1
ATOM 5177 C CA . PRO B 1 102 ? -16.859 -12.378 -26.714 1.000 20.976 101 PRO B CA 1
ATOM 5178 C C . PRO B 1 102 ? -18.106 -13.050 -26.199 1.000 25.685 101 PRO B C 1
ATOM 5179 O O . PRO B 1 102 ? -18.370 -14.171 -26.558 1.000 23.156 101 PRO B O 1
ATOM 5190 N N . HIS B 1 103 ? -18.833 -12.388 -25.280 1.000 19.878 102 HIS B N 1
ATOM 5191 C CA . HIS B 1 103 ? -20.067 -12.920 -24.748 1.000 18.967 102 HIS B CA 1
ATOM 5192 C C . HIS B 1 103 ? -21.296 -12.109 -25.131 1.000 21.074 102 HIS B C 1
ATOM 5193 O O . HIS B 1 103 ? -22.393 -12.263 -24.526 1.000 22.312 102 HIS B O 1
ATOM 5208 N N . GLY B 1 104 ? -21.143 -11.251 -26.140 1.000 18.783 103 GLY B N 1
ATOM 5209 C CA . GLY B 1 104 ? -22.230 -10.368 -26.566 1.000 19.126 103 GLY B CA 1
ATOM 5210 C C . GLY B 1 104 ? -22.529 -9.310 -25.490 1.000 22.122 103 GLY B C 1
ATOM 5211 O O . GLY B 1 104 ? -21.615 -8.915 -24.728 1.000 22.418 103 GLY B O 1
ATOM 5215 N N . THR B 1 105 ? -23.764 -8.800 -25.537 1.000 20.849 104 THR B N 1
ATOM 5216 C CA . THR B 1 105 ? -24.239 -7.727 -24.649 1.000 20.700 104 THR B CA 1
ATOM 5217 C C . THR B 1 105 ? -25.344 -8.204 -23.794 1.000 22.532 104 THR B C 1
ATOM 5218 O O . THR B 1 105 ? -26.103 -9.117 -24.134 1.000 22.971 104 THR B O 1
ATOM 5229 N N . PHE B 1 106 ? -25.518 -7.454 -22.692 1.000 21.136 105 PHE B N 1
ATOM 5230 C CA . PHE B 1 106 ? -26.597 -7.732 -21.764 1.000 21.620 105 PHE B CA 1
ATOM 5231 C C . PHE B 1 106 ? -27.223 -6.397 -21.462 1.000 22.328 105 PHE B C 1
ATOM 5232 O O . PHE B 1 106 ? -26.549 -5.417 -21.244 1.000 20.290 105 PHE B O 1
ATOM 5249 N N . GLU B 1 107 ? -28.552 -6.358 -21.421 1.000 26.208 106 GLU B N 1
ATOM 5250 C CA . GLU B 1 107 ? -29.296 -5.129 -21.195 1.000 22.235 106 GLU B CA 1
ATOM 5251 C C . GLU B 1 107 ? -29.924 -5.225 -19.810 1.000 23.947 106 GLU B C 1
ATOM 5252 O O . GLU B 1 107 ? -30.368 -6.284 -19.370 1.000 22.975 106 GLU B O 1
ATOM 5264 N N . ALA B 1 108 ? -29.919 -4.095 -19.062 1.000 23.108 107 ALA B N 1
ATOM 5265 C CA . ALA B 1 108 ? -30.391 -4.154 -17.672 1.000 22.500 107 ALA B CA 1
ATOM 5266 C C . ALA B 1 108 ? -31.921 -4.390 -17.642 1.000 21.811 107 ALA B C 1
ATOM 5267 O O . ALA B 1 108 ? -32.577 -3.901 -18.517 1.000 23.608 107 ALA B O 1
ATOM 5274 N N . SER B 1 109 ? -32.353 -5.083 -16.574 1.000 27.614 108 SER B N 1
ATOM 5275 C CA . SER B 1 109 ? -33.775 -5.172 -16.238 1.000 31.098 108 SER B CA 1
ATOM 5276 C C . SER B 1 109 ? -34.138 -4.357 -15.007 1.000 33.319 108 SER B C 1
ATOM 5277 O O . SER B 1 109 ? -35.296 -4.095 -14.799 1.000 30.239 108 SER B O 1
ATOM 5285 N N . GLU B 1 110 ? -33.207 -4.051 -14.111 1.000 30.123 109 GLU B N 1
ATOM 5286 C CA . GLU B 1 110 ? -33.496 -3.322 -12.892 1.000 31.658 109 GLU B CA 1
ATOM 5287 C C . GLU B 1 110 ? -32.278 -2.459 -12.571 1.000 32.152 109 GLU B C 1
ATOM 5288 O O . GLU B 1 110 ? -31.163 -2.943 -12.652 1.000 27.874 109 GLU B O 1
ATOM 5300 N N . ILE B 1 111 ? -32.534 -1.294 -12.011 1.000 25.177 110 ILE B N 1
ATOM 5301 C CA . ILE B 1 111 ? -31.517 -0.408 -11.477 1.000 22.256 110 ILE B CA 1
ATOM 5302 C C . ILE B 1 111 ? -31.821 -0.133 -10.017 1.000 28.962 110 ILE B C 1
ATOM 5303 O O . ILE B 1 111 ? -32.961 0.218 -9.651 1.000 31.977 110 ILE B O 1
ATOM 5319 N N . ILE B 1 112 ? -30.855 -0.425 -9.143 1.000 23.843 111 ILE B N 1
ATOM 5320 C CA . ILE B 1 112 ? -31.040 -0.076 -7.764 1.000 25.590 111 ILE B CA 1
ATOM 5321 C C . ILE B 1 112 ? -30.068 1.043 -7.490 1.000 23.665 111 ILE B C 1
ATOM 5322 O O . ILE B 1 112 ? -28.893 0.797 -7.404 1.000 24.402 111 ILE B O 1
ATOM 5338 N N . ASP B 1 113 ? -30.550 2.296 -7.412 1.000 25.776 112 ASP B N 1
ATOM 5339 C CA . ASP B 1 113 ? -29.674 3.452 -7.458 1.000 27.445 112 ASP B CA 1
ATOM 5340 C C . ASP B 1 113 ? -28.846 3.569 -6.168 1.000 28.841 112 ASP B C 1
ATOM 5341 O O . ASP B 1 113 ? -27.713 4.007 -6.206 1.000 30.132 112 ASP B O 1
ATOM 5350 N N . ALA B 1 114 ? -29.426 3.308 -5.024 1.000 29.480 113 ALA B N 1
ATOM 5351 C CA . ALA B 1 114 ? -28.621 3.717 -3.884 1.000 34.806 113 ALA B CA 1
ATOM 5352 C C . ALA B 1 114 ? -28.752 2.707 -2.791 1.000 30.065 113 ALA B C 1
ATOM 5353 O O . ALA B 1 114 ? -29.338 2.959 -1.721 1.000 30.642 113 ALA B O 1
ATOM 5360 N N . PRO B 1 115 ? -28.284 1.499 -3.058 1.000 22.309 114 PRO B N 1
ATOM 5361 C CA . PRO B 1 115 ? -28.605 0.389 -2.171 1.000 24.607 114 PRO B CA 1
ATOM 5362 C C . PRO B 1 115 ? -27.989 0.564 -0.766 1.000 25.701 114 PRO B C 1
ATOM 5363 O O . PRO B 1 115 ? -28.477 -0.040 0.178 1.000 23.756 114 PRO B O 1
ATOM 5374 N N . PHE B 1 116 ? -26.931 1.365 -0.632 1.000 18.817 115 PHE B N 1
ATOM 5375 C CA . PHE B 1 116 ? -26.266 1.583 0.647 1.000 21.964 115 PHE B CA 1
ATOM 5376 C C . PHE B 1 116 ? -26.462 3.029 1.075 1.000 21.074 115 PHE B C 1
ATOM 5377 O O . PHE B 1 116 ? -25.783 3.486 1.998 1.000 24.043 115 PHE B O 1
ATOM 5394 N N . GLY B 1 117 ? -27.462 3.668 0.489 1.000 23.352 116 GLY B N 1
ATOM 5395 C CA . GLY B 1 117 ? -27.811 5.059 0.753 1.000 28.352 116 GLY B CA 1
ATOM 5396 C C . GLY B 1 117 ? -27.039 6.006 -0.156 1.000 31.584 116 GLY B C 1
ATOM 5397 O O . GLY B 1 117 ? -26.055 5.599 -0.743 1.000 23.799 116 GLY B O 1
ATOM 5401 N N . THR B 1 118 ? -27.437 7.289 -0.121 1.000 35.184 117 THR B N 1
ATOM 5402 C CA . THR B 1 118 ? -26.908 8.325 -1.004 1.000 39.094 117 THR B CA 1
ATOM 5403 C C . THR B 1 118 ? -25.460 8.680 -0.665 1.000 35.206 117 THR B C 1
ATOM 5404 O O . THR B 1 118 ? -24.779 9.248 -1.498 1.000 39.197 117 THR B O 1
ATOM 5415 N N . GLY B 1 119 ? -24.956 8.337 0.523 1.000 33.032 118 GLY B N 1
ATOM 5416 C CA . GLY B 1 119 ? -23.547 8.545 0.869 1.000 33.000 118 GLY B CA 1
ATOM 5417 C C . GLY B 1 119 ? -22.534 7.577 0.236 1.000 30.214 118 GLY B C 1
ATOM 5418 O O . GLY B 1 119 ? -21.336 7.688 0.490 1.000 32.952 118 GLY B O 1
ATOM 5422 N N . VAL B 1 120 ? -22.984 6.524 -0.466 1.000 24.555 119 VAL B N 1
ATOM 5423 C CA . VAL B 1 120 ? -22.051 5.495 -0.929 1.000 22.833 119 VAL B CA 1
ATOM 5424 C C . VAL B 1 120 ? -22.239 5.426 -2.448 1.000 20.767 119 VAL B C 1
ATOM 5425 O O . VAL B 1 120 ? -23.352 5.153 -2.917 1.000 22.639 119 VAL B O 1
ATOM 5438 N N . ASP B 1 121 ? -21.186 5.721 -3.213 1.000 22.112 120 ASP B N 1
ATOM 5439 C CA . ASP B 1 121 ? -21.356 5.969 -4.642 1.000 19.735 120 ASP B CA 1
ATOM 5440 C C . ASP B 1 121 ? -21.279 4.649 -5.433 1.000 22.584 120 ASP B C 1
ATOM 5441 O O . ASP B 1 121 ? -20.324 4.395 -6.194 1.000 20.303 120 ASP B O 1
ATOM 5450 N N . ILE B 1 122 ? -22.239 3.775 -5.140 1.000 21.806 121 ILE B N 1
ATOM 5451 C CA . ILE B 1 122 ? -22.403 2.493 -5.786 1.000 20.180 121 ILE B CA 1
ATOM 5452 C C . ILE B 1 122 ? -23.867 2.251 -6.067 1.000 19.962 121 ILE B C 1
ATOM 5453 O O . ILE B 1 122 ? -24.704 2.681 -5.277 1.000 20.242 121 ILE B O 1
ATOM 5469 N N . SER B 1 123 ? -24.127 1.686 -7.233 1.000 19.498 122 SER B N 1
ATOM 5470 C CA . SER B 1 123 ? -25.397 1.195 -7.693 1.000 20.457 122 SER B CA 1
ATOM 5471 C C . SER B 1 123 ? -25.266 -0.276 -8.074 1.000 20.916 122 SER B C 1
ATOM 5472 O O . SER B 1 123 ? -24.185 -0.775 -8.433 1.000 19.128 122 SER B O 1
ATOM 5480 N N . VAL B 1 124 ? -26.378 -0.963 -7.920 1.000 20.977 123 VAL B N 1
ATOM 5481 C CA . VAL B 1 124 ? -26.514 -2.371 -8.255 1.000 23.106 123 VAL B CA 1
ATOM 5482 C C . VAL B 1 124 ? -27.440 -2.459 -9.453 1.000 20.008 123 VAL B C 1
ATOM 5483 O O . VAL B 1 124 ? -28.512 -1.867 -9.472 1.000 24.160 123 VAL B O 1
ATOM 5496 N N . ILE B 1 125 ? -26.963 -3.146 -10.511 1.000 20.693 124 ILE B N 1
ATOM 5497 C CA . ILE B 1 125 ? -27.712 -3.238 -11.738 1.000 18.584 124 ILE B CA 1
ATOM 5498 C C . ILE B 1 125 ? -27.948 -4.730 -11.991 1.000 18.678 124 ILE B C 1
ATOM 5499 O O . ILE B 1 125 ? -27.006 -5.555 -11.933 1.000 21.858 124 ILE B O 1
ATOM 5515 N N . ILE B 1 126 ? -29.210 -5.077 -12.319 1.000 21.901 125 ILE B N 1
ATOM 5516 C CA . ILE B 1 126 ? -29.590 -6.452 -12.593 1.000 22.971 125 ILE B CA 1
ATOM 5517 C C . ILE B 1 126 ? -29.899 -6.584 -14.083 1.000 20.241 125 ILE B C 1
ATOM 5518 O O . ILE B 1 126 ? -30.505 -5.749 -14.756 1.000 23.341 125 ILE B O 1
ATOM 5534 N N . PHE B 1 127 ? -29.291 -7.598 -14.668 1.000 20.902 126 PHE B N 1
ATOM 5535 C CA . PHE B 1 127 ? -29.321 -7.719 -16.107 1.000 20.639 126 PHE B CA 1
ATOM 5536 C C . PHE B 1 127 ? -30.213 -8.908 -16.556 1.000 28.119 126 PHE B C 1
ATOM 5537 O O . PHE B 1 127 ? -30.332 -9.938 -15.903 1.000 29.359 126 PHE B O 1
ATOM 5554 N N . LYS B 1 128 ? -30.838 -8.671 -17.690 1.000 30.927 127 LYS B N 1
ATOM 5555 C CA . LYS B 1 128 ? -31.635 -9.679 -18.364 1.000 39.142 127 LYS B CA 1
ATOM 5556 C C . LYS B 1 128 ? -30.714 -10.735 -18.898 1.000 33.763 127 LYS B C 1
ATOM 5557 O O . LYS B 1 128 ? -29.578 -10.426 -19.312 1.000 33.357 127 LYS B O 1
ATOM 5576 N N . PRO B 1 129 ? -31.230 -12.004 -18.913 1.000 46.607 128 PRO B N 1
ATOM 5577 C CA . PRO B 1 129 ? -30.588 -13.057 -19.674 1.000 46.511 128 PRO B CA 1
ATOM 5578 C C . PRO B 1 129 ? -30.639 -12.434 -21.052 1.000 45.593 128 PRO B C 1
ATOM 5579 O O . PRO B 1 129 ? -31.574 -11.686 -21.339 1.000 45.824 128 PRO B O 1
ATOM 5590 N N . ASN B 1 130 ? -29.618 -12.703 -21.832 1.000 40.127 129 ASN B N 1
ATOM 5591 C CA . ASN B 1 130 ? -29.610 -12.427 -23.257 1.000 51.541 129 ASN B CA 1
ATOM 5592 C C . ASN B 1 130 ? -30.634 -13.320 -24.008 1.000 62.356 129 ASN B C 1
ATOM 5593 O O . ASN B 1 130 ? -31.424 -14.054 -23.388 1.000 53.445 129 ASN B O 1
ATOM 5604 N N . ALA B 1 131 ? -30.623 -13.287 -25.363 1.000 57.736 130 ALA B N 1
ATOM 5605 C CA . ALA B 1 131 ? -31.607 -13.977 -26.222 1.000 56.841 130 ALA B CA 1
ATOM 5606 C C . ALA B 1 131 ? -31.632 -15.509 -26.028 1.000 64.875 130 ALA B C 1
ATOM 5607 O O . ALA B 1 131 ? -32.701 -16.147 -26.134 1.000 60.742 130 ALA B O 1
ATOM 5614 N N . GLU B 1 132 ? -30.440 -16.086 -25.751 1.000 48.221 131 GLU B N 1
ATOM 5615 C CA . GLU B 1 132 ? -30.253 -17.520 -25.621 1.000 55.513 131 GLU B CA 1
ATOM 5616 C C . GLU B 1 132 ? -30.836 -17.989 -24.291 1.000 66.129 131 GLU B C 1
ATOM 5617 O O . GLU B 1 132 ? -30.907 -19.193 -24.057 1.000 76.642 131 GLU B O 1
ATOM 5629 N N . GLY B 1 133 ? -31.254 -17.053 -23.427 1.000 57.899 132 GLY B N 1
ATOM 5630 C CA . GLY B 1 133 ? -31.712 -17.404 -22.087 1.000 58.248 132 GLY B CA 1
ATOM 5631 C C . GLY B 1 133 ? -30.540 -17.454 -21.099 1.000 44.890 132 GLY B C 1
ATOM 5632 O O . GLY B 1 133 ? -30.768 -17.559 -19.892 1.000 49.584 132 GLY B O 1
ATOM 5636 N N . LYS B 1 134 ? -29.328 -17.308 -21.653 1.000 35.344 133 LYS B N 1
ATOM 5637 C CA . LYS B 1 134 ? -28.040 -17.184 -20.935 1.000 46.205 133 LYS B CA 1
ATOM 5638 C C . LYS B 1 134 ? -27.856 -15.916 -20.063 1.000 38.958 133 LYS B C 1
ATOM 5639 O O . LYS B 1 134 ? -27.854 -14.798 -20.555 1.000 42.099 133 LYS B O 1
ATOM 5658 N N . SER B 1 135 ? -27.500 -16.166 -18.798 1.000 34.164 134 SER B N 1
ATOM 5659 C CA . SER B 1 135 ? -27.269 -15.128 -17.829 1.000 33.729 134 SER B CA 1
ATOM 5660 C C . SER B 1 135 ? -25.783 -14.796 -17.898 1.000 27.590 134 SER B C 1
ATOM 5661 O O . SER B 1 135 ? -24.964 -15.569 -18.390 1.000 25.997 134 SER B O 1
ATOM 5669 N N . ILE B 1 136 ? -25.404 -13.593 -17.407 1.000 23.282 135 ILE B N 1
ATOM 5670 C CA . ILE B 1 136 ? -23.975 -13.340 -17.242 1.000 19.808 135 ILE B CA 1
ATOM 5671 C C . ILE B 1 136 ? -23.222 -14.523 -16.618 1.000 18.801 135 ILE B C 1
ATOM 5672 O O . ILE B 1 136 ? -22.147 -14.845 -17.090 1.000 21.534 135 ILE B O 1
ATOM 5688 N N . GLY B 1 137 ? -23.697 -15.089 -15.487 1.000 22.326 136 GLY B N 1
ATOM 5689 C CA . GLY B 1 137 ? -22.973 -16.097 -14.746 1.000 23.205 136 GLY B CA 1
ATOM 5690 C C . GLY B 1 137 ? -22.944 -17.435 -15.481 1.000 24.548 136 GLY B C 1
ATOM 5691 O O . GLY B 1 137 ? -22.146 -18.254 -15.121 1.000 26.673 136 GLY B O 1
ATOM 5695 N N . ASP B 1 138 ? -23.641 -17.498 -16.593 1.000 24.962 137 ASP B N 1
ATOM 5696 C CA . ASP B 1 138 ? -23.614 -18.627 -17.522 1.000 28.635 137 ASP B CA 1
ATOM 5697 C C . ASP B 1 138 ? -22.438 -18.499 -18.499 1.000 32.753 137 ASP B C 1
ATOM 5698 O O . ASP B 1 138 ? -22.135 -19.496 -19.153 1.000 32.555 137 ASP B O 1
ATOM 5707 N N . VAL B 1 139 ? -21.736 -17.334 -18.573 1.000 27.450 138 VAL B N 1
ATOM 5708 C CA . VAL B 1 139 ? -20.622 -17.173 -19.498 1.000 27.593 138 VAL B CA 1
ATOM 5709 C C . VAL B 1 139 ? -19.322 -16.791 -18.812 1.000 26.263 138 VAL B C 1
ATOM 5710 O O . VAL B 1 139 ? -18.232 -17.019 -19.334 1.000 27.457 138 VAL B O 1
ATOM 5723 N N . ILE B 1 140 ? -19.398 -16.089 -17.660 1.000 24.053 139 ILE B N 1
ATOM 5724 C CA . ILE B 1 140 ? -18.228 -15.671 -16.913 1.000 21.909 139 ILE B CA 1
ATOM 5725 C C . ILE B 1 140 ? -18.423 -15.957 -15.416 1.000 25.292 139 ILE B C 1
ATOM 5726 O O . ILE B 1 140 ? -19.555 -16.183 -15.000 1.000 24.289 139 ILE B O 1
ATOM 5742 N N . LYS B 1 141 ? -17.318 -15.985 -14.661 1.000 25.235 140 LYS B N 1
ATOM 5743 C CA . LYS B 1 141 ? -17.369 -16.179 -13.203 1.000 30.725 140 LYS B CA 1
ATOM 5744 C C . LYS B 1 141 ? -17.522 -14.848 -12.445 1.000 30.496 140 LYS B C 1
ATOM 5745 O O . LYS B 1 141 ? -16.908 -13.837 -12.828 1.000 27.070 140 LYS B O 1
ATOM 5764 N N . ALA B 1 142 ? -18.287 -14.881 -11.348 1.000 28.753 141 ALA B N 1
ATOM 5765 C CA . ALA B 1 142 ? -18.418 -13.751 -10.418 1.000 28.216 141 ALA B CA 1
ATOM 5766 C C . ALA B 1 142 ? -17.085 -13.332 -9.814 1.000 29.028 141 ALA B C 1
ATOM 5767 O O . ALA B 1 142 ? -16.296 -14.218 -9.470 1.000 25.034 141 ALA B O 1
ATOM 5774 N N . ALA B 1 143 ? -16.880 -11.997 -9.598 1.000 24.080 142 ALA B N 1
ATOM 5775 C CA . ALA B 1 143 ? -15.803 -11.474 -8.770 1.000 24.001 142 ALA B CA 1
ATOM 5776 C C . ALA B 1 143 ? -15.977 -12.048 -7.372 1.000 26.009 142 ALA B C 1
ATOM 5777 O O . ALA B 1 143 ? -17.091 -12.289 -6.915 1.000 28.258 142 ALA B O 1
ATOM 5784 N N . ASP B 1 144 ? -14.858 -12.311 -6.732 1.000 29.172 143 ASP B N 1
ATOM 5785 C CA . ASP B 1 144 ? -14.797 -12.909 -5.399 1.000 30.148 143 ASP B CA 1
ATOM 5786 C C . ASP B 1 144 ? -14.659 -11.798 -4.370 1.000 26.900 143 ASP B C 1
ATOM 5787 O O . ASP B 1 144 ? -13.572 -11.264 -4.155 1.000 26.801 143 ASP B O 1
ATOM 5796 N N . LEU B 1 145 ? -15.773 -11.378 -3.765 1.000 30.741 144 LEU B N 1
ATOM 5797 C CA . LEU B 1 145 ? -15.843 -10.257 -2.851 1.000 30.120 144 LEU B CA 1
ATOM 5798 C C . LEU B 1 145 ? -15.023 -10.493 -1.596 1.000 34.534 144 LEU B C 1
ATOM 5799 O O . LEU B 1 145 ? -14.933 -11.600 -1.117 1.000 34.931 144 LEU B O 1
ATOM 5815 N N . GLY B 1 146 ? -14.373 -9.450 -1.135 1.000 36.599 145 GLY B N 1
ATOM 5816 C CA . GLY B 1 146 ? -13.648 -9.490 0.122 1.000 43.511 145 GLY B CA 1
ATOM 5817 C C . GLY B 1 146 ? -13.640 -8.132 0.806 1.000 42.215 145 GLY B C 1
ATOM 5818 O O . GLY B 1 146 ? -13.874 -7.108 0.205 1.000 38.766 145 GLY B O 1
ATOM 5822 N N . ASN B 1 147 ? -13.361 -8.150 2.100 1.000 38.268 146 ASN B N 1
ATOM 5823 C CA . ASN B 1 147 ? -13.264 -6.976 2.913 1.000 33.946 146 ASN B CA 1
ATOM 5824 C C . ASN B 1 147 ? -11.990 -6.245 2.567 1.000 33.856 146 ASN B C 1
ATOM 5825 O O . ASN B 1 147 ? -11.006 -6.916 2.242 1.000 36.188 146 ASN B O 1
ATOM 5836 N N . SER B 1 148 ? -12.082 -4.902 2.610 1.000 31.660 147 SER B N 1
ATOM 5837 C CA . SER B 1 148 ? -10.991 -3.937 2.430 1.000 37.111 147 SER B CA 1
ATOM 5838 C C . SER B 1 148 ? -10.020 -3.941 3.592 1.000 38.826 147 SER B C 1
ATOM 5839 O O . SER B 1 148 ? -9.062 -3.199 3.556 1.000 34.439 147 SER B O 1
ATOM 5847 N N . ASN B 1 149 ? -10.306 -4.642 4.683 1.000 43.614 148 ASN B N 1
ATOM 5848 C CA . ASN B 1 149 ? -9.673 -4.148 5.899 1.000 48.128 148 ASN B CA 1
ATOM 5849 C C . ASN B 1 149 ? -8.279 -4.750 6.039 1.000 38.986 148 ASN B C 1
ATOM 5850 O O . ASN B 1 149 ? -7.593 -4.284 6.895 1.000 41.746 148 ASN B O 1
ATOM 5861 N N . SER B 1 150 ? -7.821 -5.678 5.181 1.000 37.349 149 SER B N 1
ATOM 5862 C CA . SER B 1 150 ? -6.435 -6.119 5.234 1.000 44.665 149 SER B CA 1
ATOM 5863 C C . SER B 1 150 ? -5.523 -5.149 4.465 1.000 47.106 149 SER B C 1
ATOM 5864 O O . SER B 1 150 ? -4.297 -5.248 4.557 1.000 43.624 149 SER B O 1
ATOM 5872 N N . LEU B 1 151 ? -6.120 -4.250 3.647 1.000 36.473 150 LEU B N 1
ATOM 5873 C CA . LEU B 1 151 ? -5.335 -3.319 2.858 1.000 35.811 150 LEU B CA 1
ATOM 5874 C C . LEU B 1 151 ? -4.748 -2.332 3.844 1.000 34.145 150 LEU B C 1
ATOM 5875 O O . LEU B 1 151 ? -5.462 -1.795 4.692 1.000 35.815 150 LEU B O 1
ATOM 5891 N N . LYS B 1 152 ? -3.495 -2.009 3.643 1.000 38.158 151 LYS B N 1
ATOM 5892 C CA . LYS B 1 152 ? -2.943 -0.916 4.419 1.000 41.829 151 LYS B CA 1
ATOM 5893 C C . LYS B 1 152 ? -2.074 -0.030 3.537 1.000 35.400 151 LYS B C 1
ATOM 5894 O O . LYS B 1 152 ? -1.690 -0.371 2.403 1.000 31.638 151 LYS B O 1
ATOM 5913 N N . LYS B 1 153 ? -1.704 1.109 4.124 1.000 35.005 152 LYS B N 1
ATOM 5914 C CA . LYS B 1 153 ? -0.977 2.135 3.415 1.000 32.189 152 LYS B CA 1
ATOM 5915 C C . LYS B 1 153 ? 0.297 1.536 2.871 1.000 34.288 152 LYS B C 1
ATOM 5916 O O . LYS B 1 153 ? 0.976 0.762 3.541 1.000 38.360 152 LYS B O 1
ATOM 5935 N N . GLY B 1 154 ? 0.624 1.893 1.632 1.000 30.309 153 GLY B N 1
ATOM 5936 C CA . GLY B 1 154 ? 1.791 1.372 0.947 1.000 30.884 153 GLY B CA 1
ATOM 5937 C C . GLY B 1 154 ? 1.606 -0.004 0.311 1.000 25.097 153 GLY B C 1
ATOM 5938 O O . GLY B 1 154 ? 2.435 -0.348 -0.489 1.000 32.080 153 GLY B O 1
ATOM 5942 N N . ASP B 1 155 ? 0.518 -0.736 0.556 1.000 24.540 154 ASP B N 1
ATOM 5943 C CA . ASP B 1 155 ? 0.140 -1.914 -0.238 1.000 26.578 154 ASP B CA 1
ATOM 5944 C C . ASP B 1 155 ? -0.158 -1.528 -1.696 1.000 24.147 154 ASP B C 1
ATOM 5945 O O . ASP B 1 155 ? -0.491 -0.370 -1.939 1.000 29.954 154 ASP B O 1
ATOM 5954 N N . THR B 1 156 ? 0.223 -2.407 -2.616 1.000 25.411 155 THR B N 1
ATOM 5955 C CA . THR B 1 156 ? -0.168 -2.324 -4.031 1.000 23.664 155 THR B CA 1
ATOM 5956 C C . THR B 1 156 ? -1.357 -3.254 -4.299 1.000 26.110 155 THR B C 1
ATOM 5957 O O . THR B 1 156 ? -1.632 -4.221 -3.559 1.000 30.208 155 THR B O 1
ATOM 5968 N N . ALA B 1 157 ? -2.227 -2.835 -5.246 1.000 22.012 156 ALA B N 1
ATOM 5969 C CA . ALA B 1 157 ? -3.389 -3.580 -5.703 1.000 21.242 156 ALA B CA 1
ATOM 5970 C C . ALA B 1 157 ? -3.547 -3.269 -7.200 1.000 19.984 156 ALA B C 1
ATOM 5971 O O . ALA B 1 157 ? -2.768 -2.519 -7.774 1.000 19.551 156 ALA B O 1
ATOM 5978 N N . ASN B 1 158 ? -4.461 -4.004 -7.845 1.000 21.299 157 ASN B N 1
ATOM 5979 C CA . ASN B 1 158 ? -4.709 -3.854 -9.261 1.000 21.918 157 ASN B CA 1
ATOM 5980 C C . ASN B 1 158 ? -6.123 -3.258 -9.446 1.000 19.013 157 ASN B C 1
ATOM 5981 O O . ASN B 1 158 ? -7.097 -3.895 -9.021 1.000 20.849 157 ASN B O 1
ATOM 5992 N N . LEU B 1 159 ? -6.177 -2.090 -10.065 1.000 16.998 158 LEU B N 1
ATOM 5993 C CA . LEU B 1 159 ? -7.431 -1.506 -10.559 1.000 17.514 158 LEU B CA 1
ATOM 5994 C C . LEU B 1 159 ? -7.629 -2.033 -11.964 1.000 17.290 158 LEU B C 1
ATOM 5995 O O . LEU B 1 159 ? -6.768 -1.952 -12.841 1.000 16.511 158 LEU B O 1
ATOM 6011 N N . ILE B 1 160 ? -8.817 -2.601 -12.250 1.000 16.015 159 ILE B N 1
ATOM 6012 C CA . ILE B 1 160 ? -9.043 -3.190 -13.524 1.000 16.670 159 ILE B CA 1
ATOM 6013 C C . ILE B 1 160 ? -10.363 -2.623 -14.092 1.000 15.511 159 ILE B C 1
ATOM 6014 O O . ILE B 1 160 ? -11.410 -2.625 -13.455 1.000 16.610 159 ILE B O 1
ATOM 6030 N N . GLY B 1 161 ? -10.261 -2.046 -15.260 1.000 13.388 160 GLY B N 1
ATOM 6031 C CA . GLY B 1 161 ? -11.451 -1.525 -15.941 1.000 15.428 160 GLY B CA 1
ATOM 6032 C C . GLY B 1 161 ? -11.103 -0.947 -17.285 1.000 15.395 160 GLY B C 1
ATOM 6033 O O . GLY B 1 161 ? -10.082 -1.266 -17.895 1.000 17.008 160 GLY B O 1
ATOM 6037 N N . TYR B 1 162 ? -11.998 -0.110 -17.812 1.000 13.882 161 TYR B N 1
ATOM 6038 C CA . TYR B 1 162 ? -11.935 0.421 -19.189 1.000 15.878 161 TYR B CA 1
ATOM 6039 C C . TYR B 1 162 ? -11.605 1.903 -19.169 1.000 17.510 161 TYR B C 1
ATOM 6040 O O . TYR B 1 162 ? -12.470 2.767 -19.004 1.000 16.029 161 TYR B O 1
ATOM 6058 N N . PRO B 1 163 ? -10.325 2.299 -19.407 1.000 15.036 162 PRO B N 1
ATOM 6059 C CA . PRO B 1 163 ? -9.937 3.703 -19.414 1.000 15.620 162 PRO B CA 1
ATOM 6060 C C . PRO B 1 163 ? -10.273 4.375 -20.726 1.000 16.197 162 PRO B C 1
ATOM 6061 O O . PRO B 1 163 ? -9.404 4.645 -21.496 1.000 17.645 162 PRO B O 1
ATOM 6072 N N . TYR B 1 164 ? -11.558 4.680 -20.929 1.000 16.600 163 TYR B N 1
ATOM 6073 C CA . TYR B 1 164 ? -12.062 4.979 -22.268 1.000 17.669 163 TYR B CA 1
ATOM 6074 C C . TYR B 1 164 ? -11.357 6.149 -22.893 1.000 20.131 163 TYR B C 1
ATOM 6075 O O . TYR B 1 164 ? -11.087 6.147 -24.097 1.000 20.944 163 TYR B O 1
ATOM 6093 N N . ASP B 1 165 ? -11.037 7.157 -22.073 1.000 17.489 164 ASP B N 1
ATOM 6094 C CA . ASP B 1 165 ? -10.376 8.382 -22.529 1.000 20.561 164 ASP B CA 1
ATOM 6095 C C . ASP B 1 165 ? -8.977 8.144 -23.112 1.000 22.511 164 ASP B C 1
ATOM 6096 O O . ASP B 1 165 ? -8.553 8.874 -23.979 1.000 22.623 164 ASP B O 1
ATOM 6105 N N . PHE B 1 166 ? -8.293 7.079 -22.681 1.000 17.749 165 PHE B N 1
ATOM 6106 C CA . PHE B 1 166 ? -7.021 6.677 -23.224 1.000 21.461 165 PHE B CA 1
ATOM 6107 C C . PHE B 1 166 ? -7.184 5.772 -24.433 1.000 22.625 165 PHE B C 1
ATOM 6108 O O . PHE B 1 166 ? -6.452 5.897 -25.395 1.000 20.481 165 PHE B O 1
ATOM 6125 N N . ASP B 1 167 ? -8.007 4.755 -24.261 1.000 19.033 166 ASP B N 1
ATOM 6126 C CA . ASP B 1 167 ? -8.237 3.698 -25.228 1.000 17.369 166 ASP B CA 1
ATOM 6127 C C . ASP B 1 167 ? -9.716 3.360 -25.156 1.000 18.418 166 ASP B C 1
ATOM 6128 O O . ASP B 1 167 ? -10.175 2.937 -24.095 1.000 19.654 166 ASP B O 1
ATOM 6137 N N . SER B 1 168 ? -10.429 3.661 -26.248 1.000 19.168 167 SER B N 1
ATOM 6138 C CA . SER B 1 168 ? -11.886 3.509 -26.243 1.000 17.353 167 SER B CA 1
ATOM 6139 C C . SER B 1 168 ? -12.392 2.090 -26.163 1.000 21.007 167 SER B C 1
ATOM 6140 O O . SER B 1 168 ? -13.612 1.985 -26.043 1.000 21.739 167 SER B O 1
ATOM 6148 N N . LYS B 1 169 ? -11.570 1.048 -26.385 1.000 16.957 168 LYS B N 1
ATOM 6149 C CA . LYS B 1 169 ? -12.061 -0.321 -26.491 1.000 20.973 168 LYS B CA 1
ATOM 6150 C C . LYS B 1 169 ? -11.588 -1.308 -25.425 1.000 20.389 168 LYS B C 1
ATOM 6151 O O . LYS B 1 169 ? -12.288 -2.259 -25.112 1.000 20.911 168 LYS B O 1
ATOM 6170 N N . ASN B 1 170 ? -10.336 -1.167 -24.940 1.000 18.625 169 ASN B N 1
ATOM 6171 C CA . ASN B 1 170 ? -9.667 -2.221 -24.226 1.000 17.144 169 ASN B CA 1
ATOM 6172 C C . ASN B 1 170 ? -9.745 -2.050 -22.713 1.000 16.147 169 ASN B C 1
ATOM 6173 O O . ASN B 1 170 ? -9.857 -0.932 -22.194 1.000 18.446 169 ASN B O 1
ATOM 6184 N N . MET B 1 171 ? -9.660 -3.184 -22.044 1.000 16.003 170 MET B N 1
ATOM 6185 C CA . MET B 1 171 ? -9.558 -3.233 -20.597 1.000 15.870 170 MET B CA 1
ATOM 6186 C C . MET B 1 171 ? -8.060 -3.023 -20.260 1.000 16.866 170 MET B C 1
ATOM 6187 O O . MET B 1 171 ? -7.224 -3.485 -21.039 1.000 18.449 170 MET B O 1
ATOM 6201 N N . TYR B 1 172 ? -7.796 -2.250 -19.211 1.000 15.501 171 TYR B N 1
ATOM 6202 C CA . TYR B 1 172 ? -6.428 -2.070 -18.698 1.000 15.412 171 TYR B CA 1
ATOM 6203 C C . TYR B 1 172 ? -6.396 -2.383 -17.228 1.000 17.678 171 TYR B C 1
ATOM 6204 O O . TYR B 1 172 ? -7.355 -2.129 -16.476 1.000 17.866 171 TYR B O 1
ATOM 6222 N N . ARG B 1 173 ? -5.197 -2.832 -16.788 1.000 15.862 172 ARG B N 1
ATOM 6223 C CA . ARG B 1 173 ? -4.852 -2.920 -15.414 1.000 15.562 172 ARG B CA 1
ATOM 6224 C C . ARG B 1 173 ? -3.945 -1.750 -15.050 1.000 19.003 172 ARG B C 1
ATOM 6225 O O . ARG B 1 173 ? -2.944 -1.512 -15.715 1.000 18.877 172 ARG B O 1
ATOM 6246 N N . SER B 1 174 ? -4.392 -1.040 -14.049 1.000 17.601 173 SER B N 1
ATOM 6247 C CA . SER B 1 174 ? -3.695 0.094 -13.437 1.000 18.391 173 SER B CA 1
ATOM 6248 C C . SER B 1 174 ? -3.179 -0.3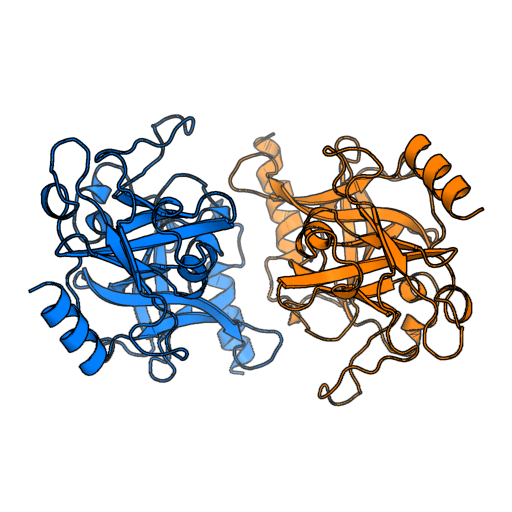83 -12.074 1.000 19.381 173 SER B C 1
ATOM 6249 O O . SER B 1 174 ? -3.911 -0.720 -11.168 1.000 18.281 173 SER B O 1
ATOM 6257 N N . GLN B 1 175 ? -1.865 -0.360 -11.876 1.000 20.318 174 GLN B N 1
ATOM 6258 C CA . GLN B 1 175 ? -1.393 -0.689 -10.534 1.000 21.104 174 GLN B CA 1
ATOM 6259 C C . GLN B 1 175 ? -1.668 0.517 -9.637 1.000 18.561 174 GLN B C 1
ATOM 6260 O O . GLN B 1 175 ? -1.498 1.656 -10.062 1.000 24.113 174 GLN B O 1
ATOM 6274 N N . VAL B 1 176 ? -2.190 0.271 -8.451 1.000 17.782 175 VAL B N 1
ATOM 6275 C CA . VAL B 1 176 ? -2.480 1.310 -7.485 1.000 18.759 175 VAL B CA 1
ATOM 6276 C C . VAL B 1 176 ? -1.655 1.095 -6.204 1.000 22.955 175 VAL B C 1
ATOM 6277 O O . VAL B 1 176 ? -1.357 -0.032 -5.821 1.000 24.937 175 VAL B O 1
ATOM 6290 N N . GLU B 1 177 ? -1.296 2.197 -5.536 1.000 24.113 176 GLU B N 1
ATOM 6291 C CA . GLU B 1 177 ? -0.650 2.067 -4.226 1.000 23.058 176 GLU B CA 1
ATOM 6292 C C . GLU B 1 177 ? -1.448 2.879 -3.213 1.000 19.744 176 GLU B C 1
ATOM 6293 O O . GLU B 1 177 ? -1.673 4.080 -3.371 1.000 20.393 176 GLU B O 1
ATOM 6305 N N . PHE B 1 178 ? -1.869 2.259 -2.111 1.000 20.356 177 PHE B N 1
ATOM 6306 C CA . PHE B 1 178 ? -2.717 2.920 -1.148 1.000 22.963 177 PHE B CA 1
ATOM 6307 C C . PHE B 1 178 ? -1.979 4.018 -0.380 1.000 28.123 177 PHE B C 1
ATOM 6308 O O . PHE B 1 178 ? -0.861 3.798 0.082 1.000 28.846 177 PHE B O 1
ATOM 6325 N N . GLN B 1 179 ? -2.670 5.145 -0.205 1.000 23.514 178 GLN B N 1
ATOM 6326 C CA . GLN B 1 179 ? -2.202 6.280 0.581 1.000 25.406 178 GLN B CA 1
ATOM 6327 C C . GLN B 1 179 ? -2.892 6.244 1.926 1.000 30.297 178 GLN B C 1
ATOM 6328 O O . GLN B 1 179 ? -2.271 6.605 2.924 1.000 29.302 178 GLN B O 1
ATOM 6342 N N . SER B 1 180 ? -4.167 5.845 1.946 1.000 29.559 179 SER B N 1
ATOM 6343 C CA . SER B 1 180 ? -4.899 5.681 3.188 1.000 35.252 179 SER B CA 1
ATOM 6344 C C . SER B 1 180 ? -6.109 4.788 2.955 1.000 33.352 179 SER B C 1
ATOM 6345 O O . SER B 1 180 ? -6.591 4.606 1.808 1.000 27.929 179 SER B O 1
ATOM 6353 N N . THR B 1 181 ? -6.595 4.145 4.038 1.000 31.396 180 THR B N 1
ATOM 6354 C CA . THR B 1 181 ? -7.681 3.193 3.902 1.000 39.516 180 THR B CA 1
ATOM 6355 C C . THR B 1 181 ? -8.764 3.358 4.972 1.000 44.100 180 THR B C 1
ATOM 6356 O O . THR B 1 181 ? -9.445 2.397 5.269 1.000 54.424 180 THR B O 1
ATOM 6367 N N . ASP B 1 182 ? -9.041 4.568 5.439 1.000 51.498 181 ASP B N 1
ATOM 6368 C CA . ASP B 1 182 ? -10.081 4.727 6.451 1.000 64.842 181 ASP B CA 1
ATOM 6369 C C . ASP B 1 182 ? -11.189 5.673 5.981 1.000 62.698 181 ASP B C 1
ATOM 6370 O O . ASP B 1 182 ? -12.328 5.480 6.386 1.000 73.231 181 ASP B O 1
ATOM 6379 N N . PHE B 1 183 ? -10.900 6.672 5.132 1.000 58.605 182 PHE B N 1
ATOM 6380 C CA . PHE B 1 183 ? -11.970 7.414 4.468 1.000 56.843 182 PHE B CA 1
ATOM 6381 C C . PHE B 1 183 ? -12.117 6.867 3.053 1.000 51.423 182 PHE B C 1
ATOM 6382 O O . PHE B 1 183 ? -11.606 7.488 2.114 1.000 60.304 182 PHE B O 1
ATOM 6399 N N . GLY B 1 184 ? -12.816 5.719 2.895 1.000 39.468 183 GLY B N 1
ATOM 6400 C CA . GLY B 1 184 ? -12.678 4.947 1.659 1.000 42.541 183 GLY B CA 1
ATOM 6401 C C . GLY B 1 184 ? -11.203 4.638 1.382 1.000 30.116 183 GLY B C 1
ATOM 6402 O O . GLY B 1 184 ? -10.350 4.888 2.196 1.000 34.737 183 GLY B O 1
ATOM 6406 N N . LEU B 1 185 ? -10.958 4.010 0.255 1.000 32.202 184 LEU B N 1
ATOM 6407 C CA . LEU B 1 185 ? -9.625 3.785 -0.211 1.000 28.752 184 LEU B CA 1
ATOM 6408 C C . LEU B 1 185 ? -9.177 5.010 -0.974 1.000 28.423 184 LEU B C 1
ATOM 6409 O O . LEU B 1 185 ? -9.861 5.470 -1.879 1.000 25.146 184 LEU B O 1
ATOM 6425 N N . LYS B 1 186 ? -7.990 5.549 -0.615 1.000 23.986 185 LYS B N 1
ATOM 6426 C CA . LYS B 1 186 ? -7.307 6.516 -1.434 1.000 20.308 185 LYS B CA 1
ATOM 6427 C C . LYS B 1 186 ? -5.986 5.968 -1.902 1.000 22.917 185 LYS B C 1
ATOM 6428 O O . LYS B 1 186 ? -5.299 5.300 -1.152 1.000 22.701 185 LYS B O 1
ATOM 6447 N N . TYR B 1 187 ? -5.604 6.248 -3.134 1.000 19.450 186 TYR B N 1
ATOM 6448 C CA . TYR B 1 187 ? -4.483 5.630 -3.748 1.000 20.246 186 TYR B CA 1
ATOM 6449 C C . TYR B 1 187 ? -3.943 6.392 -4.944 1.000 21.097 186 TYR B C 1
ATOM 6450 O O . TYR B 1 187 ? -4.666 7.079 -5.692 1.000 21.215 186 TYR B O 1
ATOM 6468 N N . TYR B 1 188 ? -2.668 6.159 -5.200 1.000 19.193 187 TYR B N 1
ATOM 6469 C CA . TYR B 1 188 ? -1.965 6.574 -6.374 1.000 22.556 187 TYR B CA 1
ATOM 6470 C C . TYR B 1 188 ? -2.245 5.571 -7.504 1.000 19.942 187 TYR B C 1
ATOM 6471 O O . TYR B 1 188 ? -2.367 4.394 -7.241 1.000 23.607 187 TYR B O 1
ATOM 6489 N N . GLY B 1 189 ? -2.272 6.032 -8.767 1.000 21.629 188 GLY B N 1
ATOM 6490 C CA . GLY B 1 189 ? -2.421 5.130 -9.889 1.000 21.727 188 GLY B CA 1
ATOM 6491 C C . GLY B 1 189 ? -2.969 5.919 -11.076 1.000 22.333 188 GLY B C 1
ATOM 6492 O O . GLY B 1 189 ? -3.546 6.970 -10.856 1.000 20.299 188 GLY B O 1
ATOM 6496 N N . TYR B 1 190 ? -2.794 5.381 -12.284 1.000 21.243 189 TYR B N 1
ATOM 6497 C CA . TYR B 1 190 ? -3.241 6.093 -13.478 1.000 17.977 189 TYR B CA 1
ATOM 6498 C C . TYR B 1 190 ? -4.682 5.701 -13.821 1.000 18.622 189 TYR B C 1
ATOM 6499 O O . TYR B 1 190 ? -4.971 4.512 -13.943 1.000 19.501 189 TYR B O 1
ATOM 6517 N N . THR B 1 191 ? -5.595 6.677 -13.757 1.000 19.833 190 THR B N 1
ATOM 6518 C CA . THR B 1 191 ? -6.997 6.469 -14.124 1.000 18.479 190 THR B CA 1
ATOM 6519 C C . THR B 1 191 ? -7.448 7.643 -14.979 1.000 18.778 190 THR B C 1
ATOM 6520 O O . THR B 1 191 ? -6.827 8.728 -14.951 1.000 20.610 190 THR B O 1
ATOM 6531 N N . VAL B 1 192 ? -8.529 7.408 -15.715 1.000 19.447 191 VAL B N 1
ATOM 6532 C CA . VAL B 1 192 ? -9.193 8.485 -16.458 1.000 19.858 191 VAL B CA 1
ATOM 6533 C C . VAL B 1 192 ? -10.673 8.418 -16.090 1.000 20.048 191 VAL B C 1
ATOM 6534 O O . VAL B 1 192 ? -11.122 7.475 -15.497 1.000 20.508 191 VAL B O 1
ATOM 6547 N N . PRO B 1 193 ? -11.570 9.340 -16.499 1.000 23.913 192 PRO B N 1
ATOM 6548 C CA . PRO B 1 193 ? -12.999 9.189 -16.134 1.000 22.937 192 PRO B CA 1
ATOM 6549 C C . PRO B 1 193 ? -13.776 7.915 -16.424 1.000 25.514 192 PRO B C 1
ATOM 6550 O O . PRO B 1 193 ? -14.516 7.379 -15.579 1.000 23.919 192 PRO B O 1
ATOM 6561 N N . GLY B 1 194 ? -13.540 7.294 -17.608 1.000 20.577 193 GLY B N 1
ATOM 6562 C CA . GLY B 1 194 ? -14.134 6.021 -17.948 1.000 20.805 193 GLY B CA 1
ATOM 6563 C C . GLY B 1 194 ? -13.890 4.936 -16.964 1.000 18.059 193 GLY B C 1
ATOM 6564 O O . GLY B 1 194 ? -14.553 3.919 -16.968 1.000 19.338 193 GLY B O 1
ATOM 6568 N N . ASN B 1 195 ? -12.770 5.108 -16.156 1.000 19.353 194 ASN B N 1
ATOM 6569 C CA . ASN B 1 195 ? -12.492 4.091 -15.150 1.000 17.744 194 ASN B CA 1
ATOM 6570 C C . ASN B 1 195 ? -13.536 4.095 -14.004 1.000 15.027 194 ASN B C 1
ATOM 6571 O O . ASN B 1 195 ? -13.505 3.208 -13.175 1.000 17.807 194 ASN B O 1
ATOM 6582 N N . SER B 1 196 ? -14.495 5.042 -14.010 1.000 17.157 195 SER B N 1
ATOM 6583 C CA . SER B 1 196 ? -15.642 4.971 -13.082 1.000 16.955 195 SER B CA 1
ATOM 6584 C C . SER B 1 196 ? -16.142 3.518 -13.003 1.000 15.047 195 SER B C 1
ATOM 6585 O O . SER B 1 196 ? -16.396 2.955 -14.070 1.000 16.954 195 SER B O 1
ATOM 6593 N N . GLY B 1 197 ? -16.226 2.910 -11.804 1.000 14.813 196 GLY B N 1
ATOM 6594 C CA . GLY B 1 197 ? -16.752 1.564 -11.741 1.000 15.911 196 GLY B CA 1
ATOM 6595 C C . GLY B 1 197 ? -15.715 0.432 -11.839 1.000 15.854 196 GLY B C 1
ATOM 6596 O O . GLY B 1 197 ? -16.104 -0.738 -11.815 1.000 17.520 196 GLY B O 1
ATOM 6600 N N . SER B 1 198 ? -14.444 0.787 -11.989 1.000 15.461 197 SER B N 1
ATOM 6601 C CA . SER B 1 198 ? -13.371 -0.217 -12.090 1.000 16.175 197 SER B CA 1
ATOM 6602 C C . SER B 1 198 ? -13.238 -0.943 -10.776 1.000 18.790 197 SER B C 1
ATOM 6603 O O . SER B 1 198 ? -13.417 -0.358 -9.695 1.000 17.587 197 SER B O 1
ATOM 6611 N N . GLY B 1 199 ? -12.905 -2.234 -10.826 1.000 15.906 198 GLY B N 1
ATOM 6612 C CA . GLY B 1 199 ? -12.710 -3.006 -9.611 1.000 16.372 198 GLY B CA 1
ATOM 6613 C C . GLY B 1 199 ? -11.300 -2.790 -9.038 1.000 16.428 198 GLY B C 1
ATOM 6614 O O . GLY B 1 199 ? -10.341 -2.708 -9.784 1.000 17.622 198 GLY B O 1
ATOM 6618 N N . ILE B 1 200 ? -11.236 -2.793 -7.715 1.000 17.902 199 ILE B N 1
ATOM 6619 C CA . ILE B 1 200 ? -9.970 -2.889 -6.996 1.000 20.028 199 ILE B CA 1
ATOM 6620 C C . ILE B 1 200 ? -9.840 -4.327 -6.531 1.000 16.668 199 ILE B C 1
ATOM 6621 O O . ILE B 1 200 ? -10.686 -4.823 -5.779 1.000 17.946 199 ILE B O 1
ATOM 6637 N N . PHE B 1 201 ? -8.756 -4.948 -6.996 1.000 20.601 200 PHE B N 1
ATOM 6638 C CA . PHE B 1 201 ? -8.487 -6.352 -6.680 1.000 21.060 200 PHE B CA 1
ATOM 6639 C C . PHE B 1 201 ? -7.190 -6.416 -5.866 1.000 21.262 200 PHE B C 1
ATOM 6640 O O . PHE B 1 201 ? -6.176 -5.919 -6.350 1.000 22.512 200 PHE B O 1
ATOM 6657 N N . ASN B 1 202 ? -7.251 -7.051 -4.711 1.000 21.444 201 ASN B N 1
ATOM 6658 C CA . ASN B 1 202 ? -6.033 -7.119 -3.903 1.000 23.605 201 ASN B CA 1
ATOM 6659 C C . ASN B 1 202 ? -5.096 -8.183 -4.443 1.000 25.517 201 ASN B C 1
ATOM 6660 O O . ASN B 1 202 ? -5.407 -8.910 -5.411 1.000 22.858 201 ASN B O 1
ATOM 6671 N N . SER B 1 203 ? -3.919 -8.310 -3.778 1.000 28.859 202 SER B N 1
ATOM 6672 C CA . SER B 1 203 ? -2.903 -9.222 -4.291 1.000 26.722 202 SER B CA 1
ATOM 6673 C C . SER B 1 203 ? -3.400 -10.636 -4.313 1.000 22.175 202 SER B C 1
ATOM 6674 O O . SER B 1 203 ? -2.878 -11.404 -5.129 1.000 30.770 202 SER B O 1
ATOM 6682 N N . GLU B 1 204 ? -4.384 -10.988 -3.482 1.000 23.012 203 GLU B N 1
ATOM 6683 C CA . GLU B 1 204 ? -4.952 -12.336 -3.362 1.000 25.096 203 GLU B CA 1
ATOM 6684 C C . GLU B 1 204 ? -6.120 -12.577 -4.341 1.000 27.635 203 GLU B C 1
ATOM 6685 O O . GLU B 1 204 ? -6.757 -13.647 -4.379 1.000 28.331 203 GLU B O 1
ATOM 6697 N N . GLY B 1 205 ? -6.416 -11.601 -5.186 1.000 24.787 204 GLY B N 1
ATOM 6698 C CA . GLY B 1 205 ? -7.484 -11.813 -6.163 1.000 24.520 204 GLY B CA 1
ATOM 6699 C C . GLY B 1 205 ? -8.899 -11.366 -5.760 1.000 24.213 204 GLY B C 1
ATOM 6700 O O . GLY B 1 205 ? -9.833 -11.549 -6.551 1.000 25.838 204 GLY B O 1
ATOM 6704 N N . LYS B 1 206 ? -9.092 -10.903 -4.541 1.000 22.535 205 LYS B N 1
ATOM 6705 C CA . LYS B 1 206 ? -10.342 -10.453 -4.014 1.000 22.029 205 LYS B CA 1
ATOM 6706 C C . LYS B 1 206 ? -10.697 -9.050 -4.494 1.000 20.134 205 LYS B C 1
ATOM 6707 O O . LYS B 1 206 ? -9.853 -8.145 -4.530 1.000 19.605 205 LYS B O 1
ATOM 6726 N N . PHE B 1 207 ? -11.989 -8.902 -4.814 1.000 21.812 206 PHE B N 1
ATOM 6727 C CA . PHE B 1 207 ? -12.635 -7.615 -5.114 1.000 18.421 206 PHE B CA 1
ATOM 6728 C C . PHE B 1 207 ? -12.960 -6.855 -3.828 1.000 19.517 206 PHE B C 1
ATOM 6729 O O . PHE B 1 207 ? -13.880 -7.265 -3.112 1.000 23.917 206 PHE B O 1
ATOM 6746 N N . VAL B 1 208 ? -12.209 -5.784 -3.557 1.000 19.504 207 VAL B N 1
ATOM 6747 C CA . VAL B 1 208 ? -12.248 -5.212 -2.220 1.000 22.621 207 VAL B CA 1
ATOM 6748 C C . VAL B 1 208 ? -12.694 -3.750 -2.273 1.000 22.913 207 VAL B C 1
ATOM 6749 O O . VAL B 1 208 ? -12.781 -3.078 -1.266 1.000 25.616 207 VAL B O 1
ATOM 6762 N N . GLY B 1 209 ? -12.902 -3.189 -3.453 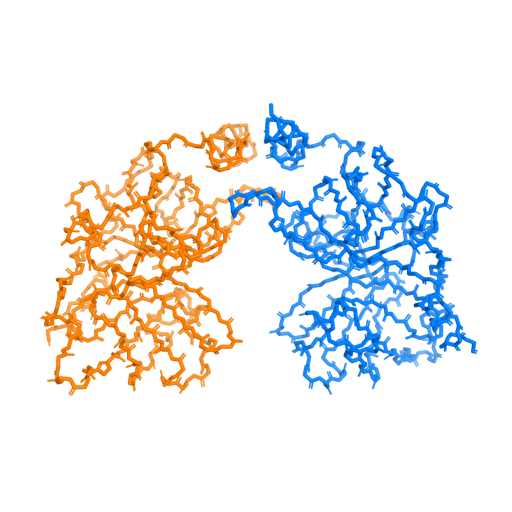1.000 21.302 208 GLY B N 1
ATOM 6763 C CA . GLY B 1 209 ? -13.429 -1.849 -3.524 1.000 19.612 208 GLY B CA 1
ATOM 6764 C C . GLY B 1 209 ? -13.760 -1.466 -4.940 1.000 18.085 208 GLY B C 1
ATOM 6765 O O . GLY B 1 209 ? -13.453 -2.227 -5.860 1.000 17.873 208 GLY B O 1
ATOM 6769 N N . LEU B 1 210 ? -14.451 -0.319 -5.075 1.000 19.569 209 LEU B N 1
ATOM 6770 C CA . LEU B 1 210 ? -14.889 0.134 -6.390 1.000 16.452 209 LEU B CA 1
ATOM 6771 C C . LEU B 1 210 ? -14.380 1.559 -6.664 1.000 17.693 209 LEU B C 1
ATOM 6772 O O . LEU B 1 210 ? -14.800 2.462 -5.922 1.000 18.052 209 LEU B O 1
ATOM 6788 N N . HIS B 1 211 ? -13.563 1.778 -7.704 1.000 16.318 210 HIS B N 1
ATOM 6789 C CA . HIS B 1 211 ? -13.048 3.097 -8.025 1.000 15.686 210 HIS B CA 1
ATOM 6790 C C . HIS B 1 211 ? -14.196 4.057 -8.307 1.000 18.469 210 HIS B C 1
ATOM 6791 O O . HIS B 1 211 ? -15.207 3.686 -8.946 1.000 20.221 210 HIS B O 1
ATOM 6806 N N . ILE B 1 212 ? -14.081 5.250 -7.797 1.000 14.727 211 ILE B N 1
ATOM 6807 C CA . ILE B 1 212 ? -15.047 6.323 -8.048 1.000 16.118 211 ILE B CA 1
ATOM 6808 C C . ILE B 1 212 ? -14.450 7.366 -8.970 1.000 17.345 211 ILE B C 1
ATOM 6809 O O . ILE B 1 212 ? -15.045 7.754 -9.983 1.000 18.709 211 ILE B O 1
ATOM 6825 N N . GLY B 1 213 ? -13.219 7.861 -8.681 1.000 15.832 212 GLY B N 1
ATOM 6826 C CA . GLY B 1 213 ? -12.726 9.017 -9.340 1.000 15.706 212 GLY B CA 1
ATOM 6827 C C . GLY B 1 213 ? -11.637 9.662 -8.518 1.000 19.665 212 GLY B C 1
ATOM 6828 O O . GLY B 1 213 ? -10.908 8.948 -7.860 1.000 19.688 212 GLY B O 1
ATOM 6832 N N . LYS B 1 214 ? -11.512 10.965 -8.686 1.000 21.191 213 LYS B N 1
ATOM 6833 C CA . LYS B 1 214 ? -10.488 11.721 -7.973 1.000 22.603 213 LYS B CA 1
ATOM 6834 C C . LYS B 1 214 ? -11.135 12.647 -6.977 1.000 24.432 213 LYS B C 1
ATOM 6835 O O . LYS B 1 214 ? -12.222 13.200 -7.174 1.000 23.797 213 LYS B O 1
ATOM 6854 N N . ALA B 1 215 ? -10.437 12.761 -5.856 1.000 20.013 214 ALA B N 1
ATOM 6855 C CA . ALA B 1 215 ? -10.905 13.605 -4.776 1.000 22.689 214 ALA B CA 1
ATOM 6856 C C . ALA B 1 215 ? -9.756 14.543 -4.379 1.000 20.870 214 ALA B C 1
ATOM 6857 O O . ALA B 1 215 ? -8.634 14.241 -4.657 1.000 20.077 214 ALA B O 1
ATOM 6864 N N . LYS B 1 216 ? -10.111 15.670 -3.802 1.000 20.959 215 LYS B N 1
ATOM 6865 C CA . LYS B 1 216 ? -9.100 16.602 -3.314 1.000 22.759 215 LYS B CA 1
ATOM 6866 C C . LYS B 1 216 ? -8.253 15.888 -2.276 1.000 21.567 215 LYS B C 1
ATOM 6867 O O . LYS B 1 216 ? -8.724 15.081 -1.444 1.000 23.198 215 LYS B O 1
ATOM 6886 N N . HIS B 1 217 ? -6.983 16.292 -2.234 1.000 18.991 216 HIS B N 1
ATOM 6887 C CA . HIS B 1 217 ? -6.059 15.672 -1.329 1.000 20.054 216 HIS B CA 1
ATOM 6888 C C . HIS B 1 217 ? -5.115 16.731 -0.812 1.000 19.593 216 HIS B C 1
ATOM 6889 O O . HIS B 1 217 ? -4.472 17.351 -1.626 1.000 22.634 216 HIS B O 1
ATOM 6904 N N . ILE B 1 218 ? -5.082 16.868 0.527 1.000 23.329 217 ILE B N 1
ATOM 6905 C CA . ILE B 1 218 ? -4.263 17.852 1.277 1.000 21.660 217 ILE B CA 1
ATOM 6906 C C . ILE B 1 218 ? -4.835 19.257 1.105 1.000 26.543 217 ILE B C 1
ATOM 6907 O O . ILE B 1 218 ? -5.187 19.942 2.094 1.000 25.102 217 ILE B O 1
ATOM 6923 N N . ASN B 1 219 ? -4.978 19.732 -0.137 1.000 19.051 218 ASN B N 1
ATOM 6924 C CA . ASN B 1 219 ? -5.588 21.019 -0.326 1.000 23.022 218 ASN B CA 1
ATOM 6925 C C . ASN B 1 219 ? -6.398 20.968 -1.606 1.000 22.420 218 ASN B C 1
ATOM 6926 O O . ASN B 1 219 ? -6.399 19.911 -2.299 1.000 22.415 218 ASN B O 1
ATOM 6937 N N . SER B 1 220 ? -7.018 22.096 -1.959 1.000 23.913 219 SER B N 1
ATOM 6938 C CA . SER B 1 220 ? -7.937 22.161 -3.073 1.000 26.424 219 SER B CA 1
ATOM 6939 C C . SER B 1 220 ? -7.216 22.098 -4.412 1.000 24.404 219 SER B C 1
ATOM 6940 O O . SER B 1 220 ? -7.933 21.963 -5.404 1.000 26.794 219 SER B O 1
ATOM 6948 N N . GLN B 1 221 ? -5.876 22.193 -4.444 1.000 20.495 220 GLN B N 1
ATOM 6949 C CA . GLN B 1 221 ? -5.177 22.190 -5.726 1.000 20.018 220 GLN B CA 1
ATOM 6950 C C . GLN B 1 221 ? -4.539 20.844 -6.060 1.000 18.626 220 GLN B C 1
ATOM 6951 O O . GLN B 1 221 ? -3.829 20.705 -7.068 1.000 19.143 220 GLN B O 1
ATOM 6965 N N . ASN B 1 222 ? -4.752 19.819 -5.212 1.000 18.326 221 ASN B N 1
ATOM 6966 C CA . ASN B 1 222 ? -4.151 18.525 -5.410 1.000 20.011 221 ASN B CA 1
ATOM 6967 C C . ASN B 1 222 ? -5.233 17.454 -5.292 1.000 19.159 221 ASN B C 1
ATOM 6968 O O . ASN B 1 222 ? -6.260 17.717 -4.705 1.000 20.485 221 ASN B O 1
ATOM 6979 N N . GLU B 1 223 ? -4.931 16.265 -5.809 1.000 20.916 222 GLU B N 1
ATOM 6980 C CA . GLU B 1 223 ? -5.938 15.232 -5.792 1.000 22.624 222 GLU B CA 1
ATOM 6981 C C . GLU B 1 223 ? -5.309 13.847 -5.650 1.000 18.907 222 GLU B C 1
ATOM 6982 O O . GLU B 1 223 ? -4.089 13.660 -5.793 1.000 19.451 222 GLU B O 1
ATOM 6994 N N . ILE B 1 224 ? -6.221 12.854 -5.448 1.000 19.452 223 ILE B N 1
ATOM 6995 C CA . ILE B 1 224 ? -5.807 11.464 -5.375 1.000 20.183 223 ILE B CA 1
ATOM 6996 C C . ILE B 1 224 ? -7.014 10.622 -5.821 1.000 19.190 223 ILE B C 1
ATOM 6997 O O . ILE B 1 224 ? -8.110 11.134 -5.817 1.000 19.502 223 ILE B O 1
ATOM 7013 N N . ASN B 1 225 ? -6.778 9.393 -6.255 1.000 19.985 224 ASN B N 1
ATOM 7014 C CA . ASN B 1 225 ? -7.874 8.448 -6.471 1.000 20.525 224 ASN B CA 1
ATOM 7015 C C . ASN B 1 225 ? -8.593 8.097 -5.194 1.000 20.998 224 ASN B C 1
ATOM 7016 O O . ASN B 1 225 ? -7.986 7.925 -4.167 1.000 20.799 224 ASN B O 1
ATOM 7027 N N . TYR B 1 226 ? -9.913 7.846 -5.283 1.000 19.977 225 TYR B N 1
ATOM 7028 C CA . TYR B 1 226 ? -10.695 7.257 -4.231 1.000 19.224 225 TYR B CA 1
ATOM 7029 C C . TYR B 1 226 ? -11.703 6.256 -4.767 1.000 19.142 225 TYR B C 1
ATOM 7030 O O . TYR B 1 226 ? -12.109 6.296 -5.912 1.000 18.680 225 TYR B O 1
ATOM 7048 N N . ALA B 1 227 ? -11.960 5.293 -3.900 1.000 21.693 226 ALA B N 1
ATOM 7049 C CA . ALA B 1 227 ? -12.898 4.199 -4.116 1.000 20.177 226 ALA B CA 1
ATOM 7050 C C . ALA B 1 227 ? -13.890 4.033 -2.954 1.000 22.402 226 ALA B C 1
ATOM 7051 O O . ALA B 1 227 ? -13.571 4.284 -1.807 1.000 26.920 226 ALA B O 1
ATOM 7058 N N . VAL B 1 228 ? -14.962 3.276 -3.264 1.000 22.461 227 VAL B N 1
ATOM 7059 C CA . VAL B 1 228 ? -15.822 2.674 -2.267 1.000 22.289 227 VAL B CA 1
ATOM 7060 C C . VAL B 1 228 ? -15.024 1.554 -1.626 1.000 22.360 227 VAL B C 1
ATOM 7061 O O . VAL B 1 228 ? -14.506 0.675 -2.329 1.000 22.147 227 VAL B O 1
ATOM 7074 N N . SER B 1 229 ? -14.940 1.532 -0.293 1.000 23.440 228 SER B N 1
ATOM 7075 C CA . SER B 1 229 ? -14.331 0.411 0.412 1.000 26.135 228 SER B CA 1
ATOM 7076 C C . SER B 1 229 ? -15.455 -0.507 0.910 1.000 24.753 228 SER B C 1
ATOM 7077 O O . SER B 1 229 ? -16.576 -0.096 1.170 1.000 29.450 228 SER B O 1
ATOM 7085 N N . PHE B 1 230 ? -15.188 -1.782 0.849 1.000 27.925 229 PHE B N 1
ATOM 7086 C CA . PHE B 1 230 ? -16.183 -2.808 1.127 1.000 26.654 229 PHE B CA 1
ATOM 7087 C C . PHE B 1 230 ? -15.984 -3.261 2.584 1.000 28.961 229 PHE B C 1
ATOM 7088 O O . PHE B 1 230 ? -15.082 -4.034 2.888 1.000 35.003 229 PHE B O 1
ATOM 7105 N N . ASN B 1 231 ? -16.894 -2.811 3.426 1.000 29.405 230 ASN B N 1
ATOM 7106 C CA . ASN B 1 231 ? -16.872 -3.250 4.824 1.000 35.576 230 ASN B CA 1
ATOM 7107 C C . ASN B 1 231 ? -17.663 -4.522 4.993 1.000 30.252 230 ASN B C 1
ATOM 7108 O O . ASN B 1 231 ? -18.308 -5.031 4.084 1.000 28.703 230 ASN B O 1
ATOM 7119 N N . ASP B 1 232 ? -17.678 -5.026 6.246 1.000 32.202 231 ASP B N 1
ATOM 7120 C CA . ASP B 1 232 ? -18.351 -6.298 6.516 1.000 28.860 231 ASP B CA 1
ATOM 7121 C C . ASP B 1 232 ? -19.829 -6.233 6.271 1.000 22.272 231 ASP B C 1
ATOM 7122 O O . ASP B 1 232 ? -20.466 -7.230 5.915 1.000 25.619 231 ASP B O 1
ATOM 7131 N N . PHE B 1 233 ? -20.474 -5.093 6.558 1.000 27.076 232 PHE B N 1
ATOM 7132 C CA . PHE B 1 233 ? -21.893 -5.002 6.322 1.000 22.169 232 PHE B CA 1
ATOM 7133 C C . PHE B 1 233 ? -22.252 -5.084 4.828 1.000 20.717 232 PHE B C 1
ATOM 7134 O O . PHE B 1 233 ? -23.274 -5.678 4.444 1.000 24.602 232 PHE B O 1
ATOM 7151 N N . LEU B 1 234 ? -21.452 -4.323 4.046 1.000 24.453 233 LEU B N 1
ATOM 7152 C CA . LEU B 1 234 ? -21.695 -4.249 2.601 1.000 26.425 233 LEU B CA 1
ATOM 7153 C C . LEU B 1 234 ? -21.457 -5.645 2.001 1.000 21.659 233 LEU B C 1
ATOM 7154 O O . LEU B 1 234 ? -22.274 -6.143 1.230 1.000 22.834 233 LEU B O 1
ATOM 7170 N N . ILE B 1 235 ? -20.397 -6.289 2.448 1.000 23.970 234 ILE B N 1
ATOM 7171 C CA . ILE B 1 235 ? -20.041 -7.630 1.968 1.000 27.109 234 ILE B C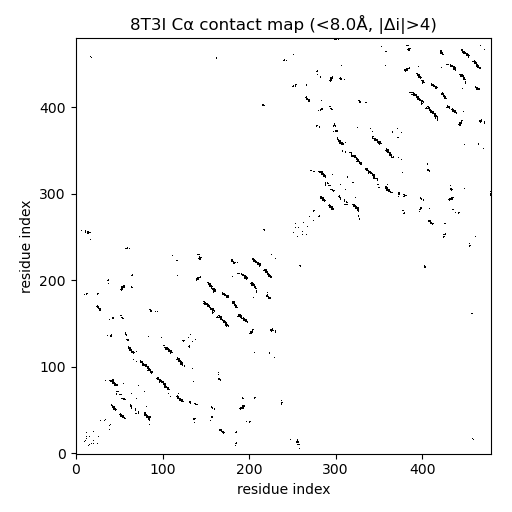A 1
ATOM 7172 C C . ILE B 1 235 ? -21.168 -8.563 2.320 1.000 26.370 234 ILE B C 1
ATOM 7173 O O . ILE B 1 235 ? -21.658 -9.296 1.463 1.000 23.977 234 ILE B O 1
ATOM 7189 N N . ARG B 1 236 ? -21.654 -8.526 3.588 1.000 23.741 235 ARG B N 1
ATOM 7190 C CA . ARG B 1 236 ? -22.776 -9.432 3.895 1.000 27.789 235 ARG B CA 1
ATOM 7191 C C . ARG B 1 236 ? -24.003 -9.157 3.039 1.000 24.951 235 ARG B C 1
ATOM 7192 O O . ARG B 1 236 ? -24.764 -10.064 2.587 1.000 26.797 235 ARG B O 1
ATOM 7213 N N . ASP B 1 237 ? -24.290 -7.877 2.741 1.000 21.420 236 ASP B N 1
ATOM 7214 C CA . ASP B 1 237 ? -25.474 -7.569 1.990 1.000 20.666 236 ASP B CA 1
ATOM 7215 C C . ASP B 1 237 ? -25.354 -8.182 0.578 1.000 25.340 236 ASP B C 1
ATOM 7216 O O . ASP B 1 237 ? -26.339 -8.645 -0.002 1.000 24.465 236 ASP B O 1
ATOM 7225 N N . LEU B 1 238 ? -24.154 -8.038 0.049 1.000 25.389 237 LEU B N 1
ATOM 7226 C CA . LEU B 1 238 ? -23.947 -8.505 -1.332 1.000 25.506 237 LEU B CA 1
ATOM 7227 C C . LEU B 1 238 ? -24.026 -10.045 -1.352 1.000 27.194 237 LEU B C 1
ATOM 7228 O O . LEU B 1 238 ? -24.577 -10.556 -2.287 1.000 29.251 237 LEU B O 1
ATOM 7244 N N . LYS B 1 239 ? -23.527 -10.745 -0.334 1.000 40.500 238 LYS B N 1
ATOM 7245 C CA . LYS B 1 239 ? -23.560 -12.207 -0.282 1.000 32.908 238 LYS B CA 1
ATOM 7246 C C . LYS B 1 239 ? -25.001 -12.631 -0.289 1.000 34.033 238 LYS B C 1
ATOM 7247 O O . LYS B 1 239 ? -25.377 -13.509 -1.039 1.000 35.949 238 LYS B O 1
ATOM 7266 N N . GLN B 1 240 ? -25.847 -11.979 0.507 1.000 31.200 239 GLN B N 1
ATOM 7267 C CA . GLN B 1 240 ? -27.237 -12.369 0.545 1.000 32.358 239 GLN B CA 1
ATOM 7268 C C . GLN B 1 240 ? -27.967 -12.073 -0.758 1.000 34.956 239 GLN B C 1
ATOM 7269 O O . GLN B 1 240 ? -28.907 -12.757 -1.147 1.000 37.218 239 GLN B O 1
ATOM 7283 N N . LEU B 1 241 ? -27.589 -11.005 -1.464 1.000 35.155 240 LEU B N 1
ATOM 7284 C CA . LEU B 1 241 ? -28.268 -10.680 -2.699 1.000 34.458 240 LEU B CA 1
ATOM 7285 C C . LEU B 1 241 ? -28.030 -11.770 -3.758 1.000 33.187 240 LEU B C 1
ATOM 7286 O O . LEU B 1 241 ? -28.919 -12.032 -4.562 1.000 38.569 240 LEU B O 1
ATOM 7302 N N . ILE B 1 242 ? -26.823 -12.327 -3.748 1.000 35.497 241 ILE B N 1
ATOM 7303 C CA . ILE B 1 242 ? -26.351 -13.316 -4.728 1.000 40.140 241 ILE B CA 1
ATOM 7304 C C . ILE B 1 242 ? -26.782 -14.741 -4.367 1.000 49.709 241 ILE B C 1
ATOM 7305 O O . ILE B 1 242 ? -26.979 -15.527 -5.293 1.000 62.305 241 ILE B O 1
ATOM 7321 N N . LYS B 1 243 ? -26.934 -15.082 -3.073 1.000 54.668 242 LYS B N 1
ATOM 7322 C CA . LYS B 1 243 ? -27.634 -16.310 -2.657 1.000 61.326 242 LYS B CA 1
ATOM 7323 C C . LYS B 1 243 ? -29.156 -16.090 -2.708 1.000 68.081 242 LYS B C 1
ATOM 7324 O O . LYS B 1 243 ? -29.725 -16.170 -3.826 1.000 71.466 242 LYS B O 1
#

Secondary structure (DSSP, 8-state):
-HHHHHHHHHHHHHSS-GGGS-TTTEEEPPHHHHTSTTGGGEEEEEETTTEEEEEEEEETTEEEE-HHHHGGGTT-GGGEEEEET-EE-TTSSSEE-TT--EEEEEEES-TT-TTS--EEEEEPP-TTS--GGGTSPPP-B--GGG--TT-EEEEEE--TTT-SS--EEEEEEEEESSSSEEEE----GGGTT-EEE-TT--EEEEEEEEEEESEEEEEEEEEEE--HHHHHHHHHHT-/-GGGHHHHHHHHHHHHSS-GGGS-TTTEEEPPTTGGGSTTGGGEEEEEETTTEEEEEEEEETTEEEE-HHHHGGGTT-GGGEEEEET-EE-TTSSSEE-TT--EEEEEEES-TT-TTS--EEEEE---TTS--GGGTSPPP-B--STT--TT-EEEEEE--TTT-SS--EEEEEEEEESSSSEEEE----GGGTTPEEE-TTS-EEEEEEEEEEESEEEEEEEEEEE--HHHHHHHHHHH-

B-factor: mean 29.71, std 12.26, range [13.39, 109.66]

Foldseek 3Di:
DVVVVQCVLQCLAVVDDNVPRDQVFKNFQDLVNCQDPPNQQKWWKFQAPFDIAIWGFAAQQKIKFFLVPVCRNVFVQQRIKIAGSWAADPVNPDIDRVPDIWTFDTKARCVPDPVFGMIMTGTQAPPVNHGPCNRTPHAAADFLVVDAAQAKWWWWHPQCVVRNTTIMIGIWGFHGPDVATWTHTHHHQRHGHTFTAHPVRHGFWGWHAWDDDPDPVHITTGTGGADPVNVVVSVVVND/DVVCVVVVCVLQCLAVVDDNVPRDQVQKNFQDLVRCQDAPNQQKWWKFQPPFDIAIWGFAAQQKIKFFLVVLCRNVFDQQRMKIAGSWAADPVNPDIDRPPDIWTFDGKARQPPHPPFGMIMTGTAAPPVNHGSCNRTPGAAADAPPVDAAQAKWWWWYPQCVVPNITIMIGIWGFHGPDVATWTHTHHHQRHGHTFTAHPVRHGFWGWHAWDDDPDPVHITTGTGGQHPVNVVVSVVVND

Radius of gyration: 23.67 Å; Cα contacts (8 Å, |Δi|>4): 1228; chains: 2; bounding box: 44×67×48 Å

Solvent-accessible surface area: 21446 Å² total; per-residue (Å²): 117,113,41,128,76,5,50,87,68,23,67,98,3,46,9,71,16,36,46,96,20,56,145,80,14,11,48,99,3,30,58,122,68,8,154,87,74,29,39,26,2,0,0,30,3,117,1,84,78,98,24,52,4,0,0,0,2,1,10,119,29,3,0,0,0,0,36,56,11,0,87,56,5,159,104,69,34,44,83,0,31,0,10,0,4,2,17,10,50,186,72,81,113,31,60,61,71,62,61,30,61,1,54,2,59,94,10,57,48,30,52,50,35,126,81,43,32,0,0,4,0,38,4,82,71,36,117,138,55,79,28,0,37,86,37,6,128,44,13,77,11,14,35,4,112,75,11,133,152,42,39,71,6,48,0,1,0,13,0,101,65,16,10,60,48,5,0,15,45,1,39,0,39,2,44,24,41,112,160,23,0,43,0,8,0,19,4,17,102,3,1,9,0,0,0,0,2,15,101,137,25,74,0,1,0,0,2,18,20,68,26,103,20,89,58,66,53,7,66,0,0,71,3,11,37,0,84,97,140,11,16,144,66,2,96,136,70,47,206,145,110,89,68,10,138,93,6,46,82,87,24,60,108,5,53,8,69,14,35,44,95,18,53,145,86,13,10,36,96,3,28,59,120,70,8,155,88,78,32,39,28,3,0,0,29,4,120,1,91,74,103,23,50,3,0,0,0,1,4,6,135,33,2,0,0,0,0,43,57,12,0,90,60,0,171,102,60,30,48,78,0,35,0,9,0,5,2,18,11,38,177,74,79,113,31,59,60,69,64,59,31,64,2,52,2,58,88,14,56,53,36,50,48,34,132,79,45,34,0,0,3,0,34,2,86,68,33,110,135,50,90,24,0,42,84,42,7,141,46,12,78,10,11,35,9,111,77,11,132,150,43,39,71,4,48,0,1,0,11,0,102,66,15,10,58,48,4,0,13,44,1,48,0,35,1,34,26,45,117,156,23,0,43,0,8,0,18,3,16,104,1,1,9,0,0,0,0,1,18,105,154,30,73,0,0,0,0,3,18,18,68,26,103,23,54,39,65,52,9,65,0,0,72,2,10,36,0,86,96,145,10,20,148,69,2,102,120,79,34,178